Protein AF-0000000083552892 (afdb_homodimer)

Nearest PDB structures (foldseek):
  5aa3-assembly1_A  TM=7.284E-01  e=1.163E-05  Pseudomonas aeruginosa BWHPSA013
  4p11-assembly1_A  TM=7.307E-01  e=2.471E-05  Pseudomonas aeruginosa PAO1
  4oxv-assembly1_A  TM=7.250E-01  e=2.608E-05  Pseudomonas aeruginosa PADK2_CF510
  4oz9-assembly1_A  TM=6.568E-01  e=1.163E-05  Pseudomonas aeruginosa PAO1
  4oyv-assembly1_A  TM=6.863E-01  e=4.978E-05  Pseudomonas aeruginosa PAO1

pLDDT: mean 77.13, std 29.38, range [21.58, 98.94]

Radius of gyration: 30.69 Å; Cα contacts (8 Å, |Δi|>4): 631; chains: 2; bounding box: 72×105×52 Å

Secondary structure (DSSP, 8-state):
--------------TT-------EEEEEEEEEE-TT--EEEEEEEEEE--------------------------------EEESS---HHHHHHHHHHHHHHHHTT--HHHHHHHHHHHHTT---B-TTSS-BTTTTB-HHHHHHTT-S-TT-HHHHHHHHHHHHHHHHHHHHHHHTSPPPHHHHHHHHHHHHHHHHHHHH-TTSBHHHHH-HHHHHHH--S-TT-BHHHHHHHHHHHHHHHHTTEEE-/--------------SS--------EEEEEEEEE-TT--EEEEEEEEE---------------------------------EEESS---HHHHHHHHHHHHHHHHHT--HHHHHHHHHHHHTT---B-TTSS-BTTTTB-HHHHHHTT-S-TT-HHHHHHHHHHHHHHHHHHHHHHHTSPPPHHHHHHHHHHHHHHHHHHHH-TTSBHHHHH-HHHHHHH--S-TT-BHHHHHHHHHHHHHHHHTTEEE-

Organism: NCBI:txid2306993

Foldseek 3Di:
DDPPPPPPCPCPPDPPPPDQDQDDKDWDWDWDQDPVGDTDTDTDIDTDRDPPPDDDPDPPDPPPPDPPPPPPPDPPDFFQKDFLDDDDPQQVVLLNLLRVLCVVLVHDSLLLQLQLCVQDNQDQAADPVDRFGGSNGDHPVLCVVQVNPDCSPSSSVSNSSNVLLVVLQVLCCVVVVHGDDSLLSSVCSLQNSQLSVCLVPFQAAFNCVSRPVVSVVVQDPDDRRHGSVRVSVVSSVSSVVSSVRMDGD/DPPPCPPPCPPPPDPPDDDQDQDDKDWDWDWDQDPVGDTDTDTDIDTDRPPPDPPPPPPDDPPPPDPPPPPPPDPPDFFQKDFLDDDDPQQVVLLNLLRVLCVVLVHDSLLLQLQLCVQDNQDQAADPVDRFGGSNGDHPVLCVVQVNPDCSPSSSVSNSSNVLLVVLQVLCCVVVVHGDDSLLSSVCSLQNSQLSVCLVPFQAAFNCVSRPVVSVVVQDPDDRRHGSVRVSVVSSVSSVVSSVRMDGD

Solvent-accessible surface area (backbone atoms only — not comparable to full-atom values): 28922 Å² total; per-residue (Å²): 133,81,79,80,78,78,79,78,79,76,76,74,78,54,97,83,65,76,82,83,59,80,80,54,74,54,71,46,78,43,77,41,67,44,94,87,64,50,74,43,76,44,77,52,60,61,64,60,66,68,76,75,69,80,75,83,76,69,84,74,79,82,74,78,70,72,78,74,81,70,78,75,70,72,82,73,76,80,54,49,76,41,63,78,61,90,64,54,73,67,34,47,54,47,50,51,50,40,35,55,45,21,56,74,70,72,44,61,39,44,51,57,44,21,45,24,40,75,55,36,63,48,36,75,44,67,42,91,60,36,67,23,22,9,33,54,38,40,38,68,65,62,24,54,75,56,69,40,85,52,44,71,40,59,71,58,24,49,48,37,45,50,52,49,46,51,51,41,42,53,52,46,21,67,73,69,74,41,81,66,55,64,53,55,45,46,42,19,71,73,39,30,58,62,33,30,50,48,39,71,75,35,42,82,40,47,29,27,60,48,44,16,45,69,55,35,56,74,71,46,87,68,61,82,76,35,26,11,44,55,54,48,53,53,51,41,50,53,36,51,57,42,32,67,38,38,48,72,85,134,84,82,79,78,76,81,76,80,78,76,77,82,62,94,80,76,76,88,82,68,84,79,52,78,51,74,44,78,40,80,40,67,45,95,86,65,49,73,42,75,43,74,52,59,62,63,64,66,78,75,76,68,80,68,78,74,69,83,74,77,80,72,76,68,71,79,72,79,69,77,74,68,73,80,72,74,81,53,49,76,42,64,79,63,91,62,54,73,66,35,47,52,48,49,52,51,40,33,55,47,21,56,74,69,74,44,63,39,44,51,56,43,22,47,24,39,74,55,37,62,48,38,75,42,68,41,90,59,35,68,23,23,10,32,54,39,40,38,68,65,62,23,54,76,55,70,41,86,51,45,70,41,59,70,57,24,48,48,38,44,51,52,49,48,52,51,41,43,53,51,47,21,66,73,67,73,43,82,67,54,65,53,54,45,46,42,19,69,74,40,29,58,63,35,30,49,48,38,71,74,34,44,82,40,47,29,27,59,48,44,16,45,68,56,37,55,76,71,45,85,68,61,83,77,35,26,12,45,56,55,49,50,53,51,40,52,53,36,51,57,42,31,68,38,37,48,73,84

InterPro domains:
  IPR008258 Transglycosylase SLT domain 1 [PF01464] (99-194)
  IPR023346 Lysozyme-like domain superfamily [SSF53955] (92-203)

Sequence (498 aa):
MKTLLLAFAVLALLPGCETLKITESKINWEFGVTPDGEVSIGISGAASAASDTPKEMEPNKERNVAPATSSEGAPSAPGTLESSLALTKEQARVLVIIDDTAQAYGLDPRALAAIGWIESRFRNIKNPRSTASGIMQFIASSADAYGLDDPFDIPANVDAGARMMKDNAAFLSRTLGRQPEPWMLYLAHQQGPGGALRLLTSPDRSAAEIVGQAAFSLNTRLGRNATAAEFVAEWRQGFDRAYARFTIRMKTLLLAFAVLALLPGCETLKITESKINWEFGVTPDGEVSIGISGAASAASDTPKEMEPNKERNVAPATSSEGAPSAPGTLESSLALTKEQARVLVIIDDTAQAYGLDPRALAAIGWIESRFRNIKNPRSTASGIMQFIASSADAYGLDDPFDIPANVDAGARMMKDNAAFLSRTLGRQPEPWMLYLAHQQGPGGALRLLTSPDRSAAEIVGQAAFSLNTRLGRNATAAEFVAEWRQGFDRAYARFTIR

Structure (mmCIF, N/CA/C/O backbone):
data_AF-0000000083552892-model_v1
#
loop_
_entity.id
_entity.type
_entity.pdbx_description
1 polymer 'Lytic transglycosylase domain-containing protein'
#
loop_
_atom_site.group_PDB
_atom_site.id
_atom_site.type_symbol
_atom_site.label_atom_id
_atom_site.label_alt_id
_atom_site.label_comp_id
_atom_site.label_asym_id
_atom_site.label_entity_id
_atom_site.label_seq_id
_atom_site.pdbx_PDB_ins_code
_atom_site.Cartn_x
_atom_site.Cartn_y
_atom_site.Cartn_z
_atom_site.occupancy
_atom_site.B_iso_or_equiv
_atom_site.auth_seq_id
_atom_site.auth_comp_id
_atom_site.auth_asym_id
_atom_site.auth_atom_id
_atom_site.pdbx_PDB_model_num
ATOM 1 N N . MET A 1 1 ? -42.812 -3.816 -16.094 1 23.17 1 MET A N 1
ATOM 2 C CA . MET A 1 1 ? -42.812 -3.459 -14.68 1 23.17 1 MET A CA 1
ATOM 3 C C . MET A 1 1 ? -42.188 -4.559 -13.828 1 23.17 1 MET A C 1
ATOM 5 O O . MET A 1 1 ? -42.812 -5.59 -13.578 1 23.17 1 MET A O 1
ATOM 9 N N . LYS A 1 2 ? -40.875 -4.789 -14.148 1 27.56 2 LYS A N 1
ATOM 10 C CA . LYS A 1 2 ? -40.156 -6.051 -13.938 1 27.56 2 LYS A CA 1
ATOM 11 C C . LYS A 1 2 ? -39.938 -6.316 -12.453 1 27.56 2 LYS A C 1
ATOM 13 O O . LYS A 1 2 ? -39.406 -5.457 -11.734 1 27.56 2 LYS A O 1
ATOM 18 N N . THR A 1 3 ? -40.781 -7.266 -11.898 1 26.31 3 THR A N 1
ATOM 19 C CA . THR A 1 3 ? -41 -7.672 -10.516 1 26.31 3 THR A CA 1
ATOM 20 C C . THR A 1 3 ? -39.688 -8.148 -9.898 1 26.31 3 THR A C 1
ATOM 22 O O . THR A 1 3 ? -39.094 -9.133 -10.359 1 26.31 3 THR A O 1
ATOM 25 N N . LEU A 1 4 ? -38.844 -7.223 -9.5 1 24.27 4 LEU A N 1
ATOM 26 C CA . LEU A 1 4 ? -37.5 -7.438 -9 1 24.27 4 LEU A CA 1
ATOM 27 C C . LEU A 1 4 ? -37.5 -8.289 -7.734 1 24.27 4 LEU A C 1
ATOM 29 O O . LEU A 1 4 ? -38.094 -7.895 -6.719 1 24.27 4 LEU A O 1
ATOM 33 N N . LEU A 1 5 ? -37.438 -9.727 -7.969 1 23.23 5 LEU A N 1
ATOM 34 C CA . LEU A 1 5 ? -37.594 -10.805 -6.996 1 23.23 5 LEU A CA 1
ATOM 35 C C . LEU A 1 5 ? -36.375 -10.891 -6.09 1 23.23 5 LEU A C 1
ATOM 37 O O . LEU A 1 5 ? -35.25 -11.102 -6.566 1 23.23 5 LEU A O 1
ATOM 41 N N . LEU A 1 6 ? -36.312 -10.109 -5.141 1 25.95 6 LEU A N 1
ATOM 42 C CA . LEU A 1 6 ? -35.188 -10.094 -4.211 1 25.95 6 LEU A CA 1
ATOM 43 C C . LEU A 1 6 ? -35.188 -11.328 -3.314 1 25.95 6 LEU A C 1
ATOM 45 O O . LEU A 1 6 ? -36.125 -11.523 -2.545 1 25.95 6 LEU A O 1
ATOM 49 N N . ALA A 1 7 ? -34.625 -12.516 -3.811 1 24.56 7 ALA A N 1
ATOM 50 C CA . ALA A 1 7 ? -34.688 -13.797 -3.111 1 24.56 7 ALA A CA 1
ATOM 51 C C . ALA A 1 7 ? -33.688 -13.828 -1.942 1 24.56 7 ALA A C 1
ATOM 53 O O . ALA A 1 7 ? -32.5 -13.625 -2.127 1 24.56 7 ALA A O 1
ATOM 54 N N . PHE A 1 8 ? -34.094 -13.32 -0.875 1 29.3 8 PHE A N 1
ATOM 55 C CA . PHE A 1 8 ? -33.219 -13.32 0.292 1 29.3 8 PHE A CA 1
ATOM 56 C C . PHE A 1 8 ? -33.062 -14.727 0.863 1 29.3 8 PHE A C 1
ATOM 58 O O . PHE A 1 8 ? -34.062 -15.383 1.18 1 29.3 8 PHE A O 1
ATOM 65 N N . ALA A 1 9 ? -32.062 -15.57 0.496 1 25.59 9 ALA A N 1
ATOM 66 C CA . ALA A 1 9 ? -31.859 -16.938 0.947 1 25.59 9 ALA A CA 1
ATOM 67 C C . ALA A 1 9 ? -31.297 -16.984 2.365 1 25.59 9 ALA A C 1
ATOM 69 O O . ALA A 1 9 ? -30.156 -16.562 2.602 1 25.59 9 ALA A O 1
ATOM 70 N N . VAL A 1 10 ? -32 -16.578 3.342 1 30.47 10 VAL A N 1
ATOM 71 C CA . VAL A 1 10 ? -31.516 -16.625 4.715 1 30.47 10 VAL A CA 1
ATOM 72 C C . VAL A 1 10 ? -31.312 -18.078 5.141 1 30.47 10 VAL A C 1
ATOM 74 O O . VAL A 1 10 ? -32.281 -18.828 5.293 1 30.47 10 VAL A O 1
ATOM 77 N N . LEU A 1 11 ? -30.328 -18.828 4.699 1 27.61 11 LEU A N 1
ATOM 78 C CA . LEU A 1 11 ? -30.203 -20.25 5 1 27.61 11 LEU A CA 1
ATOM 79 C C . LEU A 1 11 ? -29.672 -20.453 6.418 1 27.61 11 LEU A C 1
ATOM 81 O O . LEU A 1 11 ? -28.531 -20.078 6.719 1 27.61 11 LEU A O 1
ATOM 85 N N . ALA A 1 12 ? -30.531 -20.188 7.402 1 30.5 12 ALA A N 1
ATOM 86 C CA . ALA A 1 12 ? -30.109 -20.562 8.75 1 30.5 12 ALA A CA 1
ATOM 87 C C . ALA A 1 12 ? -29.859 -22.062 8.852 1 30.5 12 ALA A C 1
ATOM 89 O O . ALA A 1 12 ? -30.766 -22.859 8.594 1 30.5 12 ALA A O 1
ATOM 90 N N . LEU A 1 13 ? -28.688 -22.5 8.656 1 27.17 13 LEU A N 1
ATOM 91 C CA . LEU A 1 13 ? -28.312 -23.906 8.727 1 27.17 13 LEU A CA 1
ATOM 92 C C . LEU A 1 13 ? -28.438 -24.438 10.148 1 27.17 13 LEU A C 1
ATOM 94 O O . LEU A 1 13 ? -27.688 -24.047 11.039 1 27.17 13 LEU A O 1
ATOM 98 N N . LEU A 1 14 ? -29.719 -24.531 10.688 1 30.48 14 LEU A N 1
ATOM 99 C CA . LEU A 1 14 ? -29.844 -25.328 11.906 1 30.48 14 LEU A CA 1
ATOM 100 C C . LEU A 1 14 ? -29.312 -26.734 11.688 1 30.48 14 LEU A C 1
ATOM 102 O O . LEU A 1 14 ? -29.375 -27.266 10.57 1 30.48 14 LEU A O 1
ATOM 106 N N . PRO A 1 15 ? -28.594 -27.531 12.82 1 32.34 15 PRO A N 1
ATOM 107 C CA . PRO A 1 15 ? -28.219 -28.938 12.703 1 32.34 15 PRO A CA 1
ATOM 108 C C . PRO A 1 15 ? -29.406 -29.875 12.562 1 32.34 15 PRO A C 1
ATOM 110 O O . PRO A 1 15 ? -30.391 -29.75 13.312 1 32.34 15 PRO A O 1
ATOM 113 N N . GLY A 1 16 ? -29.641 -30.641 11.531 1 34.47 16 GLY A N 1
ATOM 114 C CA . GLY A 1 16 ? -30.578 -31.625 11.016 1 34.47 16 GLY A CA 1
ATOM 115 C C . GLY A 1 16 ? -31.406 -31.109 9.852 1 34.47 16 GLY A C 1
ATOM 116 O O . GLY A 1 16 ? -32.125 -31.875 9.227 1 34.47 16 GLY A O 1
ATOM 117 N N . CYS A 1 17 ? -32.125 -29.938 10.031 1 32.09 17 CYS A N 1
ATOM 118 C CA . CYS A 1 17 ? -33.125 -29.5 9.055 1 32.09 17 CYS A CA 1
ATOM 119 C C . CYS A 1 17 ? -32.438 -29.062 7.754 1 32.09 17 CYS A C 1
ATOM 121 O O . CYS A 1 17 ? -31.734 -28.062 7.727 1 32.09 17 CYS A O 1
ATOM 123 N N . GLU A 1 18 ? -32.344 -30.156 6.77 1 30.7 18 GLU A N 1
ATOM 124 C CA . GLU A 1 18 ? -31.781 -30.031 5.422 1 30.7 18 GLU A CA 1
ATOM 125 C C . GLU A 1 18 ? -32.281 -28.766 4.742 1 30.7 18 GLU A C 1
ATOM 127 O O . GLU A 1 18 ? -31.578 -27.75 4.738 1 30.7 18 GLU A O 1
ATOM 132 N N . THR A 1 19 ? -32.844 -28.984 3.432 1 33.56 19 THR A N 1
ATOM 133 C CA . THR A 1 19 ? -32.938 -28.203 2.207 1 33.56 19 THR A CA 1
ATOM 134 C C . THR A 1 19 ? -34.125 -27.234 2.275 1 33.56 19 THR A C 1
ATOM 136 O O . THR A 1 19 ? -35.281 -27.641 2.162 1 33.56 19 THR A O 1
ATOM 139 N N . LEU A 1 20 ? -34.281 -26.344 3.254 1 33.5 20 LEU A N 1
ATOM 140 C CA . LEU A 1 20 ? -35.438 -25.484 3.111 1 33.5 20 LEU A CA 1
ATOM 141 C C . LEU A 1 20 ? -35.312 -24.594 1.887 1 33.5 20 LEU A C 1
ATOM 143 O O . LEU A 1 20 ? -34.375 -23.812 1.778 1 33.5 20 LEU A O 1
ATOM 147 N N . LYS A 1 21 ? -35.938 -25.094 0.718 1 33.62 21 LYS A N 1
ATOM 148 C CA . LYS A 1 21 ? -36.062 -24.328 -0.521 1 33.62 21 LYS A CA 1
ATOM 149 C C . LYS A 1 21 ? -37.156 -23.25 -0.39 1 33.62 21 LYS A C 1
ATOM 151 O O . LYS A 1 21 ? -38.312 -23.562 -0.127 1 33.62 21 LYS A O 1
ATOM 156 N N . ILE A 1 22 ? -36.812 -22.094 -0.166 1 31.98 22 ILE A N 1
ATOM 157 C CA . ILE A 1 22 ? -37.719 -20.953 -0.189 1 31.98 22 ILE A CA 1
ATOM 158 C C . ILE A 1 22 ? -38.219 -20.703 -1.616 1 31.98 22 ILE A C 1
ATOM 160 O O . ILE A 1 22 ? -37.406 -20.469 -2.52 1 31.98 22 ILE A O 1
ATOM 164 N N . THR A 1 23 ? -39.375 -21.188 -2.096 1 42.31 23 THR A N 1
ATOM 165 C CA . THR A 1 23 ? -39.938 -21.188 -3.447 1 42.31 23 THR A CA 1
ATOM 166 C C . THR A 1 23 ? -40.562 -19.844 -3.783 1 42.31 23 THR A C 1
ATOM 168 O O . THR A 1 23 ? -40.531 -19.406 -4.938 1 42.31 23 THR A O 1
ATOM 171 N N . GLU A 1 24 ? -41.438 -19.328 -2.965 1 43.41 24 GLU A N 1
ATOM 172 C CA . GLU A 1 24 ? -42.125 -18.078 -3.307 1 43.41 24 GLU A CA 1
ATOM 173 C C . GLU A 1 24 ? -42.125 -17.109 -2.129 1 43.41 24 GLU A C 1
ATOM 175 O O . GLU A 1 24 ? -42.281 -17.531 -0.978 1 43.41 24 GLU A O 1
ATOM 180 N N . SER A 1 25 ? -41.438 -16 -2.068 1 34.84 25 SER A N 1
ATOM 181 C CA . SER A 1 25 ? -41.625 -15.008 -1.017 1 34.84 25 SER A CA 1
ATOM 182 C C . SER A 1 25 ? -42.188 -13.711 -1.575 1 34.84 25 SER A C 1
ATOM 184 O O . SER A 1 25 ? -41.812 -13.289 -2.674 1 34.84 25 SER A O 1
ATOM 186 N N . LYS A 1 26 ? -43.5 -13.453 -1.239 1 43 26 LYS A N 1
ATOM 187 C CA . LYS A 1 26 ? -44.062 -12.156 -1.536 1 43 26 LYS A CA 1
ATOM 188 C C . LYS A 1 26 ? -43.844 -11.172 -0.39 1 43 26 LYS A C 1
ATOM 190 O O . LYS A 1 26 ? -44.062 -11.508 0.774 1 43 26 LYS A O 1
ATOM 195 N N . ILE A 1 27 ? -43 -10.234 -0.624 1 36.22 27 ILE A N 1
ATOM 196 C CA . ILE A 1 27 ? -42.844 -9.148 0.333 1 36.22 27 ILE A CA 1
ATOM 197 C C . ILE A 1 27 ? -43.594 -7.91 -0.146 1 36.22 27 ILE A C 1
ATOM 199 O O . ILE A 1 27 ? -43.438 -7.488 -1.296 1 36.22 27 ILE A O 1
ATOM 203 N N . ASN A 1 28 ? -44.625 -7.648 0.368 1 42.84 28 ASN A N 1
ATOM 204 C CA . ASN A 1 28 ? -45.406 -6.449 0.104 1 42.84 28 ASN A CA 1
ATOM 205 C C . ASN A 1 28 ? -44.938 -5.27 0.947 1 42.84 28 ASN A C 1
ATOM 207 O O . ASN A 1 28 ? -44.75 -5.402 2.156 1 42.84 28 ASN A O 1
ATOM 211 N N . TRP A 1 29 ? -44.469 -4.32 0.198 1 38.03 29 TRP A N 1
ATOM 212 C CA . TRP A 1 29 ? -44.094 -3.053 0.813 1 38.03 29 TRP A CA 1
ATOM 213 C C . TRP A 1 29 ? -45.25 -2.043 0.731 1 38.03 29 TRP A C 1
ATOM 215 O O . TRP A 1 29 ? -45.906 -1.918 -0.308 1 38.03 29 TRP A O 1
ATOM 225 N N . GLU A 1 30 ? -45.812 -1.792 1.839 1 46.34 30 GLU A N 1
ATOM 226 C CA . GLU A 1 30 ? -46.781 -0.718 1.851 1 46.34 30 GLU A CA 1
ATOM 227 C C . GLU A 1 30 ? -46.219 0.549 2.482 1 46.34 30 GLU A C 1
ATOM 229 O O . GLU A 1 30 ? -45.625 0.498 3.559 1 46.34 30 GLU A O 1
ATOM 234 N N . PHE A 1 31 ? -46.125 1.478 1.628 1 45.72 31 PHE A N 1
ATOM 235 C CA . PHE A 1 31 ? -45.781 2.82 2.059 1 45.72 31 PHE A CA 1
ATOM 236 C C . PHE A 1 31 ? -47 3.686 2.254 1 45.72 31 PHE A C 1
ATOM 238 O O . PHE A 1 31 ? -47.938 3.627 1.454 1 45.72 31 PHE A O 1
ATOM 245 N N . GLY A 1 32 ? -47.312 3.951 3.451 1 45.03 32 GLY A N 1
ATOM 246 C CA . GLY A 1 32 ? -48.406 4.895 3.676 1 45.03 32 GLY A CA 1
ATOM 247 C C . GLY A 1 32 ? -47.938 6.191 4.32 1 45.03 32 GLY A C 1
ATOM 248 O O . GLY A 1 32 ? -47 6.191 5.121 1 45.03 32 GLY A O 1
ATOM 249 N N . VAL A 1 33 ? -48.25 7.234 3.695 1 49.38 33 VAL A N 1
ATOM 250 C CA . VAL A 1 33 ? -48.062 8.562 4.273 1 49.38 33 VAL A CA 1
ATOM 251 C C . VAL A 1 33 ? -49.406 9.086 4.789 1 49.38 33 VAL A C 1
ATOM 253 O O . VAL A 1 33 ? -50.406 9.062 4.07 1 49.38 33 VAL A O 1
ATOM 256 N N . THR A 1 34 ? -49.5 9.07 5.977 1 47.84 34 THR A N 1
ATOM 257 C CA . THR A 1 34 ? -50.719 9.68 6.48 1 47.84 34 THR A CA 1
ATOM 258 C C . THR A 1 34 ? -50.719 11.195 6.25 1 47.84 34 THR A C 1
ATOM 260 O O . THR A 1 34 ? -49.656 11.781 6.055 1 47.84 34 THR A O 1
ATOM 263 N N . PRO A 1 35 ? -51.844 11.711 6.102 1 55.16 35 PRO A N 1
ATOM 264 C CA . PRO A 1 35 ? -51.938 13.164 5.953 1 55.16 35 PRO A CA 1
ATOM 265 C C . PRO A 1 35 ? -51.094 13.922 6.98 1 55.16 35 PRO A C 1
ATOM 267 O O . PRO A 1 35 ? -50.656 15.039 6.715 1 55.16 35 PRO A O 1
ATOM 270 N N . ASP A 1 36 ? -50.969 13.352 8.008 1 51.66 36 ASP A N 1
ATOM 271 C CA . ASP A 1 36 ? -50.219 14.008 9.086 1 51.66 36 ASP A CA 1
ATOM 272 C C . ASP A 1 36 ? -48.75 13.711 9 1 51.66 36 ASP A C 1
ATOM 274 O O . ASP A 1 36 ? -47.969 14.062 9.906 1 51.66 36 ASP A O 1
ATOM 278 N N . GLY A 1 37 ? -48.312 13.18 7.844 1 44.03 37 GLY A N 1
ATOM 279 C CA . GLY A 1 37 ? -46.938 13.062 7.41 1 44.03 37 GLY A CA 1
ATOM 280 C C . GLY A 1 37 ? -46.219 11.859 8.008 1 44.03 37 GLY A C 1
ATOM 281 O O . GLY A 1 37 ? -45 11.797 8.031 1 44.03 37 GLY A O 1
ATOM 282 N N . GLU A 1 38 ? -46.75 11.141 8.703 1 47.78 38 GLU A N 1
ATOM 283 C CA . GLU A 1 38 ? -46.156 9.914 9.219 1 47.78 38 GLU A CA 1
ATOM 284 C C . GLU A 1 38 ? -46 8.875 8.109 1 47.78 38 GLU A C 1
ATOM 286 O O . GLU A 1 38 ? -46.938 8.641 7.332 1 47.78 38 GLU A O 1
ATOM 291 N N . VAL A 1 39 ? -44.75 8.602 7.801 1 46.75 39 VAL A N 1
ATOM 292 C CA . VAL A 1 39 ? -44.469 7.551 6.828 1 46.75 39 VAL A CA 1
ATOM 293 C C . VAL A 1 39 ? -44.5 6.188 7.516 1 46.75 39 VAL A C 1
ATOM 295 O O . VAL A 1 39 ? -43.875 6.004 8.57 1 46.75 39 VAL A O 1
ATOM 298 N N . SER A 1 40 ? -45.406 5.445 7.297 1 46.44 40 SER A N 1
ATOM 299 C CA . SER A 1 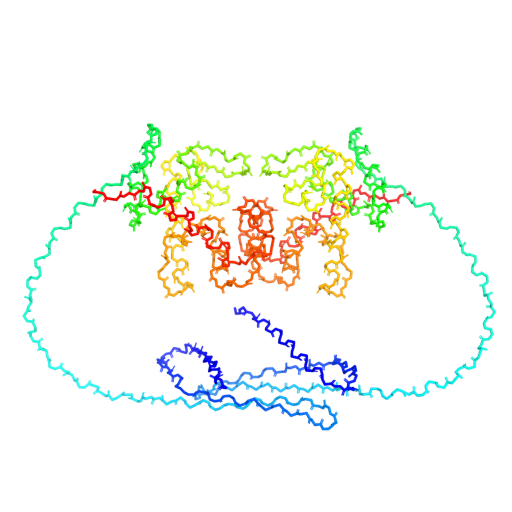40 ? -45.469 4.066 7.766 1 46.44 40 SER A CA 1
ATOM 300 C C . SER A 1 40 ? -45 3.094 6.691 1 46.44 40 SER A C 1
ATOM 302 O O . SER A 1 40 ? -45.281 3.277 5.508 1 46.44 40 SER A O 1
ATOM 304 N N . ILE A 1 41 ? -43.906 2.49 6.977 1 39.47 41 ILE A N 1
ATOM 305 C CA . ILE A 1 41 ? -43.5 1.423 6.074 1 39.47 41 ILE A CA 1
ATOM 306 C C . ILE A 1 41 ? -43.906 0.069 6.652 1 39.47 41 ILE A C 1
ATOM 308 O O . ILE A 1 41 ? -43.625 -0.219 7.824 1 39.47 41 ILE A O 1
ATOM 312 N N . GLY A 1 42 ? -44.812 -0.507 6.176 1 40.19 42 GLY A N 1
ATOM 313 C CA . GLY A 1 42 ? -45.25 -1.85 6.523 1 40.19 42 GLY A CA 1
ATOM 314 C C . GLY A 1 42 ? -44.688 -2.918 5.605 1 40.19 42 GLY A C 1
ATOM 315 O O . GLY A 1 42 ? -44.719 -2.756 4.383 1 40.19 42 GLY A O 1
ATOM 316 N N . ILE A 1 43 ? -43.844 -3.643 6.121 1 38.25 43 ILE A N 1
ATOM 317 C CA . ILE A 1 43 ? -43.406 -4.793 5.344 1 38.25 43 ILE A CA 1
ATOM 318 C C . ILE A 1 43 ? -44.094 -6.062 5.867 1 38.25 43 ILE A C 1
ATOM 320 O O . ILE A 1 43 ? -44.125 -6.301 7.074 1 38.25 43 ILE A O 1
ATOM 324 N N . SER A 1 44 ? -44.969 -6.578 5.156 1 41.25 44 SER A N 1
ATOM 325 C CA . SER A 1 44 ? -45.594 -7.855 5.523 1 41.25 44 SER A CA 1
ATOM 326 C C . SER A 1 44 ? -45.25 -8.938 4.5 1 41.25 44 SER A C 1
ATOM 328 O O . SER A 1 44 ? -44.969 -8.633 3.336 1 41.25 44 SER A O 1
ATOM 330 N N . GLY A 1 45 ? -44.531 -9.891 4.82 1 34.97 45 GLY A N 1
ATOM 331 C CA . GLY A 1 45 ? -44.375 -10.938 3.82 1 34.97 45 GLY A CA 1
ATOM 332 C C . GLY A 1 45 ? -44.531 -12.336 4.391 1 34.97 45 GLY A C 1
ATOM 333 O O . GLY A 1 45 ? -44.562 -12.516 5.609 1 34.97 45 GLY A O 1
ATOM 334 N N . ALA A 1 46 ? -45.25 -13.102 3.779 1 36.09 46 ALA A N 1
ATOM 335 C CA . ALA A 1 46 ? -45.469 -14.5 4.137 1 36.09 46 ALA A CA 1
ATOM 336 C C . ALA A 1 46 ? -44.656 -15.43 3.238 1 36.09 46 ALA A C 1
ATOM 338 O O . ALA A 1 46 ? -44.5 -15.18 2.043 1 36.09 46 ALA A O 1
ATOM 339 N N . ALA A 1 47 ? -43.656 -16.016 3.807 1 33.44 47 ALA A N 1
ATOM 340 C CA . ALA A 1 47 ? -43.062 -17.047 2.961 1 33.44 47 ALA A CA 1
ATOM 341 C C . ALA A 1 47 ? -43.5 -18.438 3.396 1 33.44 47 ALA A C 1
ATOM 343 O O . ALA A 1 47 ? -43.719 -18.688 4.586 1 33.44 47 ALA A O 1
ATOM 344 N N . SER A 1 48 ? -44.125 -19.125 2.5 1 30.09 48 SER A N 1
ATOM 345 C CA . SER A 1 48 ? -44.531 -20.5 2.762 1 30.09 48 SER A CA 1
ATOM 346 C C . SER A 1 48 ? -43.438 -21.5 2.385 1 30.09 48 SER A C 1
ATOM 348 O O . SER A 1 48 ? -42.781 -21.344 1.361 1 30.09 48 SER A O 1
ATOM 350 N N . ALA A 1 49 ? -42.875 -22 3.361 1 28.83 49 ALA A N 1
ATOM 351 C CA . ALA A 1 49 ? -41.906 -23.047 3.104 1 28.83 49 ALA A CA 1
ATOM 352 C C . ALA A 1 49 ? -42.562 -24.422 3.074 1 28.83 49 ALA A C 1
ATOM 354 O O . ALA A 1 49 ? -43.375 -24.734 3.926 1 28.83 49 ALA A O 1
ATOM 355 N N . ALA A 1 50 ? -42.781 -24.859 1.835 1 26.48 50 ALA A N 1
ATOM 356 C CA . ALA A 1 50 ? -43.375 -26.203 1.759 1 26.48 50 ALA A CA 1
ATOM 357 C C . ALA A 1 50 ? -42.312 -27.281 2.012 1 26.48 50 ALA A C 1
ATOM 359 O O . ALA A 1 50 ? -41.188 -27.188 1.506 1 26.48 50 ALA A O 1
ATOM 360 N N . SER A 1 51 ? -42.312 -27.797 3.197 1 27.2 51 SER A N 1
ATOM 361 C CA . SER A 1 51 ? -41.438 -28.891 3.598 1 27.2 51 SER A CA 1
ATOM 362 C C . SER A 1 51 ? -41.75 -30.156 2.787 1 27.2 51 SER A C 1
ATOM 364 O O . SER A 1 51 ? -42.875 -30.672 2.809 1 27.2 51 SER A O 1
ATOM 366 N N . ASP A 1 52 ? -41.312 -30.094 1.506 1 26.84 52 ASP A N 1
ATOM 367 C CA . ASP A 1 52 ? -41.688 -31.344 0.846 1 26.84 52 ASP A CA 1
ATOM 368 C C . ASP A 1 52 ? -41.156 -32.562 1.632 1 26.84 52 ASP A C 1
ATOM 370 O O . ASP A 1 52 ? -40 -32.531 2.117 1 26.84 52 ASP A O 1
ATOM 374 N N . THR A 1 53 ? -42 -33.281 2.113 1 27.83 53 THR A N 1
ATOM 375 C CA . THR A 1 53 ? -41.875 -34.531 2.848 1 27.83 53 THR A CA 1
ATOM 376 C C . THR A 1 53 ? -41.188 -35.594 1.993 1 27.83 53 THR A C 1
ATOM 378 O O . THR A 1 53 ? -41 -36.719 2.441 1 27.83 53 THR A O 1
ATOM 381 N N . PRO A 1 54 ? -40.344 -35.219 1.106 1 25.22 54 PRO A N 1
ATOM 382 C CA . PRO A 1 54 ? -40.375 -36.344 0.173 1 25.22 54 PRO A CA 1
ATOM 383 C C . PRO A 1 54 ? -40.125 -37.688 0.855 1 25.22 54 PRO A C 1
ATOM 385 O O . PRO A 1 54 ? -39.469 -37.75 1.895 1 25.22 54 PRO A O 1
ATOM 388 N N . LYS A 1 55 ? -40.875 -38.688 0.219 1 25.83 55 LYS A N 1
ATOM 389 C CA . LYS A 1 55 ? -41.281 -40.094 0.276 1 25.83 55 LYS A CA 1
ATOM 390 C C . LYS A 1 55 ? -40.062 -41.031 0.215 1 25.83 55 LYS A C 1
ATOM 392 O O . LYS A 1 55 ? -39.062 -40.688 -0.401 1 25.83 55 LYS A O 1
ATOM 397 N N . GLU A 1 56 ? -40.125 -42.156 0.89 1 24.62 56 GLU A N 1
ATOM 398 C CA . GLU A 1 56 ? -39.344 -43.344 1.224 1 24.62 56 GLU A CA 1
ATOM 399 C C . GLU A 1 56 ? -38.75 -44 -0.03 1 24.62 56 GLU A C 1
ATOM 401 O O . GLU A 1 56 ? -39.5 -44.562 -0.834 1 24.62 56 GLU A O 1
ATOM 406 N N . MET A 1 57 ? -38 -43.25 -0.792 1 24.38 57 MET A N 1
ATOM 407 C CA . MET A 1 57 ? -37.688 -43.906 -2.059 1 24.38 57 MET A CA 1
ATOM 408 C C . MET A 1 57 ? -37.094 -45.281 -1.821 1 24.38 57 MET A C 1
ATOM 410 O O . MET A 1 57 ? -36.219 -45.438 -0.967 1 24.38 57 MET A O 1
ATOM 414 N N . GLU A 1 58 ? -37.938 -46.25 -2.336 1 28 58 GLU A N 1
ATOM 415 C CA . GLU A 1 58 ? -37.75 -47.688 -2.344 1 28 58 GLU A CA 1
ATOM 416 C C . GLU A 1 58 ? -36.375 -48.094 -2.809 1 28 58 GLU A C 1
ATOM 418 O O . GLU A 1 58 ? -35.75 -47.375 -3.594 1 28 58 GLU A O 1
ATOM 423 N N . PRO A 1 59 ? -35.875 -49.156 -2.104 1 26.05 59 PRO A N 1
ATOM 424 C CA . PRO A 1 59 ? -34.531 -49.75 -2.16 1 26.05 59 PRO A CA 1
ATOM 425 C C . PRO A 1 59 ? -34.156 -50.188 -3.57 1 26.05 59 PRO A C 1
ATOM 427 O O . PRO A 1 59 ? -34.75 -51.125 -4.117 1 26.05 59 PRO A O 1
ATOM 430 N N . ASN A 1 60 ? -34.156 -49.219 -4.543 1 24.39 60 ASN A N 1
ATOM 431 C CA . ASN A 1 60 ? -34 -49.719 -5.906 1 24.39 60 ASN A CA 1
ATOM 432 C C . ASN A 1 60 ? -32.906 -50.781 -5.98 1 24.39 60 ASN A C 1
ATOM 434 O O . ASN A 1 60 ? -31.891 -50.688 -5.273 1 24.39 60 ASN A O 1
ATOM 438 N N . LYS A 1 61 ? -33.344 -51.875 -6.719 1 25.02 61 LYS A N 1
ATOM 43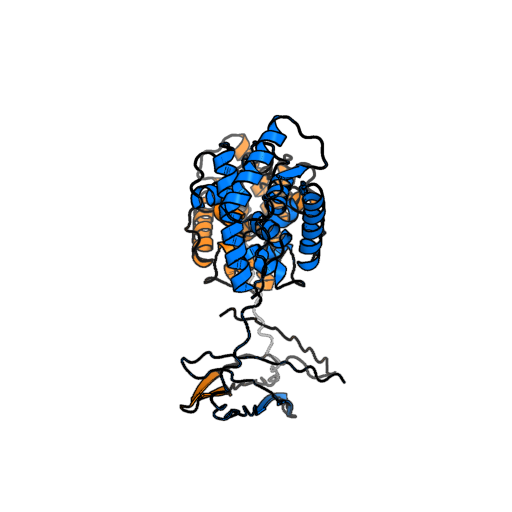9 C CA . LYS A 1 61 ? -32.75 -53.125 -7.191 1 25.02 61 LYS A CA 1
ATOM 440 C C . LYS A 1 61 ? -31.391 -52.844 -7.855 1 25.02 61 LYS A C 1
ATOM 442 O O . LYS A 1 61 ? -31.25 -51.875 -8.617 1 25.02 61 LYS A O 1
ATOM 447 N N . GLU A 1 62 ? -30.266 -53.562 -7.422 1 22.17 62 GLU A N 1
ATOM 448 C CA . GLU A 1 62 ? -28.828 -53.656 -7.609 1 22.17 62 GLU A CA 1
ATOM 449 C C . GLU A 1 62 ? -28.469 -53.844 -9.086 1 22.17 62 GLU A C 1
ATOM 451 O O . GLU A 1 62 ? -28.734 -54.906 -9.664 1 22.17 62 GLU A O 1
ATOM 456 N N . ARG A 1 63 ? -29.016 -52.906 -10.062 1 25.48 63 ARG A N 1
ATOM 457 C CA . ARG A 1 63 ? -28.594 -53.281 -11.406 1 25.48 63 ARG A CA 1
ATOM 458 C C . ARG A 1 63 ? -27.094 -53.562 -11.445 1 25.48 63 ARG A C 1
ATOM 460 O O . ARG A 1 63 ? -26.297 -52.781 -10.93 1 25.48 63 ARG A O 1
ATOM 467 N N . ASN A 1 64 ? -26.828 -54.844 -11.633 1 24.16 64 ASN A N 1
ATOM 468 C CA . ASN A 1 64 ? -25.547 -55.531 -11.891 1 24.16 64 ASN A CA 1
ATOM 469 C C . ASN A 1 64 ? -24.75 -54.812 -12.977 1 24.16 64 ASN A C 1
ATOM 471 O O . ASN A 1 64 ? -25.062 -54.938 -14.164 1 24.16 64 ASN A O 1
ATOM 475 N N . VAL A 1 65 ? -24.625 -53.5 -12.93 1 27.69 65 VAL A N 1
ATOM 476 C CA . VAL A 1 65 ? -23.859 -52.938 -14.031 1 27.69 65 VAL A CA 1
ATOM 477 C C . VAL A 1 65 ? -22.484 -53.594 -14.109 1 27.69 65 VAL A C 1
ATOM 479 O O . VAL A 1 65 ? -21.797 -53.75 -13.094 1 27.69 65 VAL A O 1
ATOM 482 N N . ALA A 1 66 ? -22.406 -54.438 -15.141 1 31.7 66 ALA A N 1
ATOM 483 C CA . ALA A 1 66 ? -21.156 -55.094 -15.555 1 31.7 66 ALA A CA 1
ATOM 484 C C . ALA A 1 66 ? -20 -54.094 -15.578 1 31.7 66 ALA A C 1
ATOM 486 O O . ALA A 1 66 ? -20.172 -52.938 -15.992 1 31.7 66 ALA A O 1
ATOM 487 N N . PRO A 1 67 ? -19 -54.344 -14.758 1 27.06 67 PRO A N 1
ATOM 488 C CA . PRO A 1 67 ? -17.797 -53.531 -14.609 1 27.06 67 PRO A CA 1
ATOM 489 C C . PRO A 1 67 ? -17.125 -53.219 -15.953 1 27.06 67 PRO A C 1
ATOM 491 O O . PRO A 1 67 ? -16.75 -54.125 -16.688 1 27.06 67 PRO A O 1
ATOM 494 N N . ALA A 1 68 ? -17.703 -52.25 -16.766 1 31.83 68 ALA A N 1
ATOM 495 C CA . ALA A 1 68 ? -16.906 -51.906 -17.938 1 31.83 68 ALA A CA 1
ATOM 496 C C . ALA A 1 68 ? -15.445 -51.688 -17.578 1 31.83 68 ALA A C 1
ATOM 498 O O . ALA A 1 68 ? -15.133 -51.094 -16.547 1 31.83 68 ALA A O 1
ATOM 499 N N . THR A 1 69 ? -14.594 -52.562 -17.969 1 28.98 69 THR A N 1
ATOM 500 C CA . THR A 1 69 ? -13.133 -52.531 -17.922 1 28.98 69 THR A CA 1
ATOM 501 C C . THR A 1 69 ? -12.609 -51.188 -18.438 1 28.98 69 THR A C 1
ATOM 503 O O . THR A 1 69 ? -12.727 -50.875 -19.625 1 28.98 69 THR A O 1
ATOM 506 N N . SER A 1 70 ? -12.953 -50 -17.859 1 31.5 70 SER A N 1
ATOM 507 C CA . SER A 1 70 ? -12.336 -48.781 -18.328 1 31.5 70 SER A CA 1
ATOM 508 C C . SER A 1 70 ? -10.82 -48.906 -18.422 1 31.5 70 SER A C 1
ATOM 510 O O . SER A 1 70 ? -10.172 -49.312 -17.453 1 31.5 70 SER A O 1
ATOM 512 N N . SER A 1 71 ? -10.281 -49.25 -19.547 1 31.94 71 SER A N 1
ATOM 513 C CA . SER A 1 71 ? -8.852 -49.156 -19.797 1 31.94 71 SER A CA 1
ATOM 514 C C . SER A 1 71 ? -8.273 -47.875 -19.203 1 31.94 71 SER A C 1
ATOM 516 O O . SER A 1 71 ? -8.672 -46.781 -19.578 1 31.94 71 SER A O 1
ATOM 518 N N . GLU A 1 72 ? -7.996 -47.812 -17.938 1 35.41 72 GLU A N 1
ATOM 519 C CA . GLU A 1 72 ? -7.211 -46.781 -17.25 1 35.41 72 GLU A CA 1
ATOM 520 C C . GLU A 1 72 ? -6.012 -46.344 -18.094 1 35.41 72 GLU A C 1
ATOM 522 O O . GLU A 1 72 ? -5.082 -47.125 -18.312 1 35.41 72 GLU A O 1
ATOM 527 N N . GLY A 1 73 ? -6.168 -45.688 -19.266 1 36.25 73 GLY A N 1
ATOM 528 C CA . GLY A 1 73 ? -5.027 -45.094 -19.938 1 36.25 73 GLY A CA 1
ATOM 529 C C . GLY A 1 73 ? -3.945 -44.594 -18.984 1 36.25 73 GLY A C 1
ATOM 530 O O . GLY A 1 73 ? -4.234 -44.25 -17.844 1 36.25 73 GLY A O 1
ATOM 531 N N . ALA A 1 74 ? -2.727 -45.062 -19.094 1 41 74 ALA A N 1
ATOM 532 C CA . ALA A 1 74 ? -1.511 -44.656 -18.391 1 41 74 ALA A CA 1
ATOM 533 C C . ALA A 1 74 ? -1.471 -43.156 -18.188 1 41 74 ALA A C 1
ATOM 535 O O . ALA A 1 74 ? -1.849 -42.375 -19.062 1 41 74 ALA A O 1
ATOM 536 N N . PRO A 1 75 ? -1.554 -42.688 -17 1 41.88 75 PRO A N 1
ATOM 537 C CA . PRO A 1 75 ? -1.396 -41.25 -16.781 1 41.88 75 PRO A CA 1
ATOM 538 C C . PRO A 1 75 ? -0.321 -40.625 -17.656 1 41.88 75 PRO A C 1
ATOM 540 O O . PRO A 1 75 ? 0.779 -41.156 -17.781 1 41.88 75 PRO A O 1
ATOM 543 N N . SER A 1 76 ? -0.528 -40.062 -18.875 1 43.03 76 SER A N 1
ATOM 544 C CA . SER A 1 76 ? 0.362 -39.281 -19.75 1 43.03 76 SER A CA 1
ATOM 545 C C . SER A 1 76 ? 1.446 -38.594 -18.938 1 43.03 76 SER A C 1
ATOM 547 O O . SER A 1 76 ? 1.208 -38.156 -17.812 1 43.03 76 SER A O 1
ATOM 549 N N . ALA A 1 77 ? 2.75 -38.75 -19.031 1 50.31 77 ALA A N 1
ATOM 550 C CA . ALA A 1 77 ? 3.904 -38.031 -18.453 1 50.31 77 ALA A CA 1
ATOM 551 C C . ALA A 1 77 ? 3.621 -36.562 -18.297 1 50.31 77 ALA A C 1
ATOM 553 O O . ALA A 1 77 ? 3.061 -35.906 -19.188 1 50.31 77 ALA A O 1
ATOM 554 N N . PRO A 1 78 ? 3.455 -36.094 -17.094 1 63.44 78 PRO A N 1
ATOM 555 C CA . PRO A 1 78 ? 3.148 -34.656 -16.906 1 63.44 78 PRO A CA 1
ATOM 556 C C . PRO A 1 78 ? 3.967 -33.75 -17.828 1 63.44 78 PRO A C 1
ATOM 558 O O . PRO A 1 78 ? 5.16 -34 -18.031 1 63.44 78 PRO A O 1
ATOM 561 N N . GLY A 1 79 ? 3.469 -33.125 -18.891 1 82.81 79 GLY A N 1
ATOM 562 C CA . GLY A 1 79 ? 4.121 -32.25 -19.844 1 82.81 79 GLY A CA 1
ATOM 563 C C . GLY A 1 79 ? 5.039 -31.234 -19.188 1 82.81 79 GLY A C 1
ATOM 564 O O . GLY A 1 79 ? 5.066 -31.125 -17.953 1 82.81 79 GLY A O 1
ATOM 565 N N . THR A 1 80 ? 6.156 -30.859 -19.906 1 92.44 80 THR A N 1
ATOM 566 C CA . THR A 1 80 ? 7.145 -29.891 -19.453 1 92.44 80 THR A CA 1
ATOM 567 C C . THR A 1 80 ? 6.684 -28.469 -19.75 1 92.44 80 THR A C 1
ATOM 569 O O . THR A 1 80 ? 6.16 -28.203 -20.828 1 92.44 80 THR A O 1
ATOM 572 N N . LEU A 1 81 ? 6.898 -27.609 -18.75 1 97.56 81 LEU A N 1
ATOM 573 C CA . LEU A 1 81 ? 6.594 -26.188 -18.906 1 97.56 81 LEU A CA 1
ATOM 574 C C . LEU A 1 81 ? 7.586 -25.516 -19.844 1 97.56 81 LEU A C 1
ATOM 576 O O . LEU A 1 81 ? 8.797 -25.641 -19.656 1 97.56 81 LEU A O 1
ATOM 580 N N . GLU A 1 82 ? 7.02 -24.891 -20.844 1 97.44 82 GLU A N 1
ATOM 581 C CA . GLU A 1 82 ? 7.855 -24.188 -21.828 1 97.44 82 GLU A CA 1
ATOM 582 C C . GLU A 1 82 ? 7.438 -22.734 -21.969 1 97.44 82 GLU A C 1
ATOM 584 O O . GLU A 1 82 ? 6.289 -22.375 -21.688 1 97.44 82 GLU A O 1
ATOM 589 N N . SER A 1 83 ? 8.391 -21.875 -22.359 1 97.88 83 SER A N 1
ATOM 590 C CA . SER A 1 83 ? 8.141 -20.453 -22.609 1 97.88 83 SER A CA 1
ATOM 591 C C . SER A 1 83 ? 8.18 -20.141 -24.094 1 97.88 83 SER A C 1
ATOM 593 O O . SER A 1 83 ? 9.016 -20.688 -24.828 1 97.88 83 SER A O 1
ATOM 595 N N . SER A 1 84 ? 7.34 -19.297 -24.547 1 97.12 84 SER A N 1
ATOM 596 C CA . SER A 1 84 ? 7.391 -18.828 -25.938 1 97.12 84 SER A CA 1
ATOM 597 C C . SER A 1 84 ? 8.453 -17.75 -26.109 1 97.12 84 SER A C 1
ATOM 599 O O . SER A 1 84 ? 8.797 -17.391 -27.25 1 97.12 84 SER A O 1
ATOM 601 N N . LEU A 1 85 ? 8.977 -17.219 -25.031 1 97.12 85 LEU A N 1
ATOM 602 C CA . LEU A 1 85 ? 10.008 -16.188 -25.062 1 97.12 85 LEU A CA 1
ATOM 603 C C . LEU A 1 85 ? 11.398 -16.797 -24.953 1 97.12 85 LEU A C 1
ATOM 605 O O . LEU A 1 85 ? 11.57 -17.859 -24.344 1 97.12 85 LEU A O 1
ATOM 609 N N . ALA A 1 86 ? 12.336 -16.078 -25.531 1 97.31 86 ALA A N 1
ATOM 610 C CA . ALA A 1 86 ? 13.727 -16.422 -25.266 1 97.31 86 ALA A CA 1
ATOM 611 C C . ALA A 1 86 ? 14.133 -16 -23.844 1 97.31 86 ALA A C 1
ATOM 613 O O . ALA A 1 86 ? 14.008 -14.836 -23.469 1 97.31 86 ALA A O 1
ATOM 614 N N . LEU A 1 87 ? 14.617 -16.984 -23.156 1 97.81 87 LEU A N 1
ATOM 615 C CA . LEU A 1 87 ? 14.992 -16.734 -21.766 1 97.81 87 LEU A CA 1
ATOM 616 C C . LEU A 1 87 ? 16.516 -16.719 -21.609 1 97.81 87 LEU A C 1
ATOM 618 O O . LEU A 1 87 ? 17.219 -17.469 -22.281 1 97.81 87 LEU A O 1
ATOM 622 N N . THR A 1 88 ? 16.938 -15.812 -20.734 1 97.94 88 THR A N 1
ATOM 623 C CA . THR A 1 88 ? 18.328 -15.938 -20.312 1 97.94 88 THR A CA 1
ATOM 624 C C . THR A 1 88 ? 18.562 -17.266 -19.594 1 97.94 88 THR A C 1
ATOM 626 O O . THR A 1 88 ? 17.609 -17.953 -19.234 1 97.94 88 THR A O 1
ATOM 629 N N . LYS A 1 89 ? 19.781 -17.625 -19.406 1 97.62 89 LYS A N 1
ATOM 630 C CA . LYS A 1 89 ? 20.125 -18.844 -18.688 1 97.62 89 LYS A CA 1
ATOM 631 C C . LYS A 1 89 ? 19.531 -18.859 -17.281 1 97.62 89 LYS A C 1
ATOM 633 O O . LYS A 1 89 ? 19 -19.875 -16.828 1 97.62 89 LYS A O 1
ATOM 638 N N . GLU A 1 90 ? 19.625 -17.719 -16.641 1 97.69 90 GLU A N 1
ATOM 639 C CA . GLU A 1 90 ? 19.094 -17.594 -15.281 1 97.69 90 GLU A CA 1
ATOM 640 C C . GLU A 1 90 ? 17.578 -17.734 -15.273 1 97.69 90 GLU A C 1
ATOM 642 O O . GLU A 1 90 ? 17.016 -18.391 -14.398 1 97.69 90 GLU A O 1
ATOM 647 N N . GLN A 1 91 ? 16.953 -17.156 -16.188 1 98.5 91 GLN A N 1
ATOM 648 C CA . GLN A 1 91 ? 15.492 -17.219 -16.281 1 98.5 91 GLN A CA 1
ATOM 649 C C . GLN A 1 91 ? 15.031 -18.641 -16.578 1 98.5 91 GLN A C 1
ATOM 651 O O . GLN A 1 91 ? 14.016 -19.094 -16.031 1 98.5 91 GLN A O 1
ATOM 656 N N . ALA A 1 92 ? 15.758 -19.344 -17.375 1 98.19 92 ALA A N 1
ATOM 657 C CA . ALA A 1 92 ? 15.422 -20.734 -17.703 1 98.19 92 ALA A CA 1
ATOM 658 C C . ALA A 1 92 ? 15.547 -21.625 -16.469 1 98.19 92 ALA A C 1
ATOM 660 O O . ALA A 1 92 ? 14.734 -22.531 -16.281 1 98.19 92 ALA A O 1
ATOM 661 N N . ARG A 1 93 ? 16.547 -21.406 -15.773 1 98.38 93 ARG A N 1
ATOM 662 C CA . ARG A 1 93 ? 16.703 -22.141 -14.523 1 98.38 93 ARG A CA 1
ATOM 663 C C . ARG A 1 93 ? 15.508 -21.906 -13.602 1 98.38 93 ARG A C 1
ATOM 665 O O . ARG A 1 93 ? 15.016 -22.844 -12.961 1 98.38 93 ARG A O 1
ATOM 672 N N . VAL A 1 94 ? 15.055 -20.672 -13.516 1 98.81 94 VAL A N 1
ATOM 673 C CA . VAL A 1 94 ? 13.906 -20.328 -12.688 1 98.81 94 VAL A CA 1
ATOM 674 C C . VAL A 1 94 ? 12.664 -21.047 -13.195 1 98.81 94 VAL A C 1
ATOM 676 O O . VAL A 1 94 ? 11.875 -21.562 -12.406 1 98.81 94 VAL A O 1
ATOM 679 N N . LEU A 1 95 ? 12.523 -21.094 -14.438 1 98.75 95 LEU A N 1
ATOM 680 C CA . LEU A 1 95 ? 11.359 -21.766 -15.031 1 98.75 95 LEU A CA 1
ATOM 681 C C . LEU A 1 95 ? 11.32 -23.234 -14.641 1 98.75 95 LEU A C 1
ATOM 683 O O . LEU A 1 95 ? 10.242 -23.766 -14.359 1 98.75 95 LEU A O 1
ATOM 687 N N . VAL A 1 96 ? 12.422 -23.906 -14.633 1 98.62 96 VAL A N 1
ATOM 688 C CA . VAL A 1 96 ? 12.5 -25.297 -14.234 1 98.62 96 VAL A CA 1
ATOM 689 C C . VAL A 1 96 ? 12.078 -25.453 -12.781 1 98.62 96 VAL A C 1
ATOM 691 O O . VAL A 1 96 ? 11.32 -26.359 -12.43 1 98.62 96 VAL A O 1
ATOM 694 N N . ILE A 1 97 ? 12.555 -24.547 -11.977 1 98.81 97 ILE A N 1
ATOM 695 C CA . ILE A 1 97 ? 12.219 -24.578 -10.555 1 98.81 97 ILE A CA 1
ATOM 696 C C . ILE A 1 97 ? 10.719 -24.359 -10.375 1 98.81 97 ILE A C 1
ATOM 698 O O . ILE A 1 97 ? 10.078 -25.031 -9.555 1 98.81 97 ILE A O 1
ATOM 702 N N . ILE A 1 98 ? 10.18 -23.469 -11.141 1 98.88 98 ILE A N 1
ATOM 703 C CA . ILE A 1 98 ? 8.75 -23.172 -11.086 1 98.88 98 ILE A CA 1
ATOM 704 C C . ILE A 1 98 ? 7.961 -24.422 -11.492 1 98.88 98 ILE A C 1
ATOM 706 O O . ILE A 1 98 ? 6.992 -24.797 -10.82 1 98.88 98 ILE A O 1
ATOM 710 N N . ASP A 1 99 ? 8.359 -25.062 -12.531 1 98.62 99 ASP A N 1
ATOM 711 C CA . ASP A 1 99 ? 7.68 -26.266 -13.008 1 98.62 99 ASP A CA 1
ATOM 712 C C . ASP A 1 99 ? 7.695 -27.359 -11.945 1 98.62 99 ASP A C 1
ATOM 714 O O . ASP A 1 99 ? 6.645 -27.891 -11.578 1 98.62 99 ASP A O 1
ATOM 718 N N . ASP A 1 100 ? 8.883 -27.609 -11.484 1 98.44 100 ASP A N 1
ATOM 719 C CA . ASP A 1 100 ? 9.047 -28.656 -10.477 1 98.44 100 ASP A CA 1
ATOM 720 C C . ASP A 1 100 ? 8.211 -28.344 -9.242 1 98.44 100 ASP A C 1
ATOM 722 O O . ASP A 1 100 ? 7.555 -29.234 -8.695 1 98.44 100 ASP A O 1
ATOM 726 N N . THR A 1 101 ? 8.258 -27.125 -8.82 1 98.75 101 THR A N 1
ATOM 727 C CA . THR A 1 101 ? 7.551 -26.719 -7.617 1 98.75 101 THR A CA 1
ATOM 728 C C . THR A 1 101 ? 6.043 -26.828 -7.816 1 98.75 101 THR A C 1
ATOM 730 O O . THR A 1 101 ? 5.332 -27.344 -6.957 1 98.75 101 THR A O 1
ATOM 733 N N . ALA A 1 102 ? 5.574 -26.297 -8.898 1 98.38 102 ALA A N 1
ATOM 734 C CA . ALA A 1 102 ? 4.145 -26.359 -9.188 1 98.38 102 ALA A CA 1
ATOM 735 C C . ALA A 1 102 ? 3.648 -27.797 -9.195 1 98.38 102 ALA A C 1
ATOM 737 O O . ALA A 1 102 ? 2.6 -28.109 -8.625 1 98.38 102 ALA A O 1
ATOM 738 N N . GLN A 1 103 ? 4.371 -28.672 -9.805 1 96.5 103 GLN A N 1
ATOM 739 C CA . GLN A 1 103 ? 4.008 -30.078 -9.875 1 96.5 103 GLN A CA 1
ATOM 740 C C . GLN A 1 103 ? 3.98 -30.703 -8.484 1 96.5 103 GLN A C 1
ATOM 742 O O . GLN A 1 103 ? 3.066 -31.453 -8.156 1 96.5 103 GLN A O 1
ATOM 747 N N . ALA A 1 104 ? 4.938 -30.359 -7.738 1 97.12 104 ALA A N 1
ATOM 748 C CA . ALA A 1 104 ? 5.031 -30.906 -6.387 1 97.12 104 ALA A CA 1
ATOM 749 C C . ALA A 1 104 ? 3.803 -30.531 -5.559 1 97.12 104 ALA A C 1
ATOM 751 O O . ALA A 1 104 ? 3.359 -31.312 -4.715 1 97.12 104 ALA A O 1
ATOM 752 N N . TYR A 1 105 ? 3.238 -29.375 -5.824 1 97.31 105 TYR A N 1
ATOM 753 C CA . TYR A 1 105 ? 2.113 -28.891 -5.027 1 97.31 105 TYR A CA 1
ATOM 754 C C . TYR A 1 105 ? 0.793 -29.125 -5.754 1 97.31 105 TYR A C 1
ATOM 756 O O . TYR A 1 105 ? -0.266 -28.719 -5.273 1 97.31 105 TYR A O 1
ATOM 764 N N . GLY A 1 106 ? 0.832 -29.719 -6.906 1 95.62 106 GLY A N 1
ATOM 765 C CA . GLY A 1 106 ? -0.378 -29.953 -7.68 1 95.62 106 GLY A CA 1
ATOM 766 C C . GLY A 1 106 ? -0.982 -28.672 -8.227 1 95.62 106 GLY A C 1
ATOM 767 O O . GLY A 1 106 ? -2.205 -28.547 -8.328 1 95.62 106 GLY A O 1
ATOM 768 N N . LEU A 1 107 ? -0.11 -27.688 -8.516 1 97.38 107 LEU A N 1
ATOM 769 C CA . LEU A 1 107 ? -0.548 -26.422 -9.062 1 97.38 107 LEU A CA 1
ATOM 770 C C . LEU A 1 107 ? -0.373 -26.391 -10.578 1 97.38 107 LEU A C 1
ATOM 772 O O . LEU A 1 107 ? 0.38 -27.188 -11.133 1 97.38 107 LEU A O 1
ATOM 776 N N . ASP A 1 108 ? -1.182 -25.516 -11.219 1 97.44 108 ASP A N 1
ATOM 777 C CA . ASP A 1 108 ? -0.938 -25.234 -12.633 1 97.44 108 ASP A CA 1
ATOM 778 C C . ASP A 1 108 ? 0.405 -24.531 -12.828 1 97.44 108 ASP A C 1
ATOM 780 O O . ASP A 1 108 ? 0.569 -23.375 -12.453 1 97.44 108 ASP A O 1
ATOM 784 N N . PRO A 1 109 ? 1.348 -25.25 -13.477 1 98.5 109 PRO A N 1
ATOM 785 C CA . PRO A 1 109 ? 2.668 -24.641 -13.641 1 98.5 109 PRO A CA 1
ATOM 786 C C . PRO A 1 109 ? 2.617 -23.328 -14.438 1 98.5 109 PRO A C 1
ATOM 788 O O . PRO A 1 109 ? 3.41 -22.422 -14.188 1 98.5 109 PRO A O 1
ATOM 791 N N . ARG A 1 110 ? 1.706 -23.234 -15.367 1 98.75 110 ARG A N 1
ATOM 792 C CA . ARG A 1 110 ? 1.592 -22.031 -16.172 1 98.75 110 ARG A CA 1
ATOM 793 C C . ARG A 1 110 ? 1.161 -20.844 -15.312 1 98.75 110 ARG A C 1
ATOM 795 O O . ARG A 1 110 ? 1.628 -19.719 -15.516 1 98.75 110 ARG A O 1
ATOM 802 N N . ALA A 1 111 ? 0.284 -21.125 -14.375 1 98.81 111 ALA A N 1
ATOM 803 C CA . ALA A 1 111 ? -0.196 -20.062 -13.5 1 98.81 111 ALA A CA 1
ATOM 804 C C . ALA A 1 111 ? 0.919 -19.547 -12.594 1 98.81 111 ALA A C 1
ATOM 806 O O . ALA A 1 111 ? 1.091 -18.344 -12.422 1 98.81 111 ALA A O 1
ATOM 807 N N . LEU A 1 112 ? 1.686 -20.469 -12.016 1 98.88 112 LEU A N 1
ATOM 808 C CA . LEU A 1 112 ? 2.783 -20.047 -11.148 1 98.88 112 LEU A CA 1
ATOM 809 C C . LEU A 1 112 ? 3.85 -19.297 -11.938 1 98.88 112 LEU A C 1
ATOM 811 O O . LEU A 1 112 ? 4.402 -18.312 -11.453 1 98.88 112 LEU A O 1
ATOM 815 N N . ALA A 1 113 ? 4.062 -19.75 -13.148 1 98.94 113 ALA A N 1
ATOM 816 C CA . ALA A 1 113 ? 5.023 -19.078 -14.016 1 98.94 113 ALA A CA 1
ATOM 817 C C . ALA A 1 113 ? 4.543 -17.672 -14.367 1 98.94 113 ALA A C 1
ATOM 819 O O . ALA A 1 113 ? 5.332 -16.719 -14.359 1 98.94 113 ALA A O 1
ATOM 820 N N . ALA A 1 114 ? 3.297 -17.562 -14.672 1 98.94 114 ALA A N 1
ATOM 821 C CA . ALA A 1 114 ? 2.736 -16.266 -15.016 1 98.94 114 ALA A CA 1
ATOM 822 C C . ALA A 1 114 ? 2.867 -15.289 -13.852 1 98.94 114 ALA A C 1
ATOM 824 O O . ALA A 1 114 ? 3.211 -14.125 -14.039 1 98.94 114 ALA A O 1
ATOM 825 N N . ILE A 1 115 ? 2.656 -15.773 -12.648 1 98.88 115 ILE A N 1
ATOM 826 C CA . ILE A 1 115 ? 2.803 -14.938 -11.461 1 98.88 115 ILE A CA 1
ATOM 827 C C . ILE A 1 115 ? 4.258 -14.492 -11.32 1 98.88 115 ILE A C 1
ATOM 829 O O . ILE A 1 115 ? 4.535 -13.297 -11.18 1 98.88 115 ILE A O 1
ATOM 833 N N . GLY A 1 116 ? 5.152 -15.414 -11.406 1 98.81 116 GLY A N 1
ATOM 834 C CA . GLY A 1 116 ? 6.562 -15.062 -11.32 1 98.81 116 GLY A CA 1
ATOM 835 C C . GLY A 1 116 ? 7 -14.07 -12.383 1 98.81 116 GLY A C 1
ATOM 836 O O . GLY A 1 116 ? 7.797 -13.172 -12.109 1 98.81 116 GLY A O 1
ATOM 837 N N . TRP A 1 117 ? 6.434 -14.25 -13.555 1 98.81 117 TRP A N 1
ATOM 838 C CA . TRP A 1 117 ? 6.789 -13.383 -14.672 1 98.81 117 TRP A CA 1
ATOM 839 C C . TRP A 1 117 ? 6.293 -11.961 -14.438 1 98.81 117 TRP A C 1
ATOM 841 O O . TRP A 1 117 ? 7.02 -10.992 -14.68 1 98.81 117 TRP A O 1
ATOM 851 N N . ILE A 1 118 ? 5.086 -11.82 -13.945 1 98.44 118 ILE A N 1
ATOM 852 C CA . ILE A 1 118 ? 4.535 -10.5 -13.664 1 98.44 118 ILE A CA 1
ATOM 853 C C . ILE A 1 118 ? 5.305 -9.852 -12.516 1 98.44 118 ILE A C 1
ATOM 855 O O . ILE A 1 118 ? 5.562 -8.648 -12.531 1 98.44 118 ILE A O 1
ATOM 859 N N . GLU A 1 119 ? 5.758 -10.633 -11.523 1 97.06 119 GLU A N 1
ATOM 860 C CA . GLU A 1 119 ? 6.406 -10.148 -10.312 1 97.06 119 GLU A CA 1
ATOM 861 C C . GLU A 1 119 ? 7.812 -9.633 -10.609 1 97.06 119 GLU A C 1
ATOM 863 O O . GLU A 1 119 ? 8.211 -8.578 -10.109 1 97.06 119 GLU A O 1
ATOM 868 N N . SER A 1 120 ? 8.594 -10.305 -11.477 1 98.12 120 SER A N 1
ATOM 869 C CA . SER A 1 120 ? 10.008 -9.953 -11.555 1 98.12 120 SER A CA 1
ATOM 870 C C . SER A 1 120 ? 10.57 -10.258 -12.938 1 98.12 120 SER A C 1
ATOM 872 O O . SER A 1 120 ? 11.75 -9.992 -13.203 1 98.12 120 SER A O 1
ATOM 874 N N . ARG A 1 121 ? 9.711 -10.805 -13.812 1 98.12 121 ARG A N 1
ATOM 875 C CA . ARG A 1 121 ? 10.219 -11.375 -15.055 1 98.12 121 ARG A CA 1
ATOM 876 C C . ARG A 1 121 ? 11.328 -12.391 -14.781 1 98.12 121 ARG A C 1
ATOM 878 O O . ARG A 1 121 ? 12.32 -12.445 -15.508 1 98.12 121 ARG A O 1
ATOM 885 N N . PHE A 1 122 ? 11.227 -13.078 -13.688 1 98.5 122 PHE A N 1
ATOM 886 C CA . PHE A 1 122 ? 12.133 -14.125 -13.219 1 98.5 122 PHE A CA 1
ATOM 887 C C . PHE A 1 122 ? 13.492 -13.539 -12.859 1 98.5 122 PHE A C 1
ATOM 889 O O . PHE A 1 122 ? 14.508 -14.234 -12.922 1 98.5 122 PHE A O 1
ATOM 896 N N . ARG A 1 123 ? 13.578 -12.25 -12.523 1 97.94 123 ARG A N 1
ATOM 897 C CA . ARG A 1 123 ? 14.812 -11.656 -12.008 1 97.94 123 ARG A CA 1
ATOM 898 C C . ARG A 1 123 ? 14.844 -11.695 -10.484 1 97.94 123 ARG A C 1
ATOM 900 O O . ARG A 1 123 ? 13.883 -11.281 -9.828 1 97.94 123 ARG A O 1
ATOM 907 N N . ASN A 1 124 ? 15.922 -12.234 -9.969 1 98.38 124 ASN A N 1
ATOM 908 C CA . ASN A 1 124 ? 16.062 -12.352 -8.523 1 98.38 124 ASN A CA 1
ATOM 909 C C . ASN A 1 124 ? 16.625 -11.07 -7.914 1 98.38 124 ASN A C 1
ATOM 911 O O . ASN A 1 124 ? 17.797 -11.016 -7.527 1 98.38 124 ASN A O 1
ATOM 915 N N . ILE A 1 125 ? 15.742 -10.023 -7.734 1 96.81 125 ILE A N 1
ATOM 916 C CA . ILE A 1 125 ? 16.203 -8.695 -7.332 1 96.81 125 ILE A CA 1
ATOM 917 C C . ILE A 1 125 ? 15.227 -8.109 -6.312 1 96.81 125 ILE A C 1
ATOM 919 O O . ILE A 1 125 ? 14.117 -8.617 -6.137 1 96.81 125 ILE A O 1
ATOM 923 N N . LYS A 1 126 ? 15.711 -7.055 -5.652 1 94.69 126 LYS A N 1
ATOM 924 C CA . LYS A 1 126 ? 14.828 -6.203 -4.863 1 94.69 126 LYS A CA 1
ATOM 925 C C . LYS A 1 126 ? 14.078 -5.219 -5.754 1 94.69 126 LYS A C 1
ATOM 927 O O . LYS A 1 126 ? 14.656 -4.645 -6.68 1 94.69 126 LYS A O 1
ATOM 932 N N . ASN A 1 127 ? 12.797 -5.039 -5.441 1 91.62 127 ASN A N 1
ATOM 933 C CA . ASN A 1 127 ? 12.016 -4.051 -6.172 1 91.62 127 ASN A CA 1
ATOM 934 C C . ASN A 1 127 ? 12.57 -2.641 -5.969 1 91.62 127 ASN A C 1
ATOM 936 O O . ASN A 1 127 ? 12.812 -2.223 -4.836 1 91.62 127 ASN A O 1
ATOM 940 N N . PRO A 1 128 ? 12.766 -1.974 -7.039 1 83.38 128 PRO A N 1
ATOM 941 C CA . PRO A 1 128 ? 13.336 -0.629 -6.906 1 83.38 128 PRO A CA 1
ATOM 942 C C . PRO A 1 128 ? 12.359 0.361 -6.27 1 83.38 128 PRO A C 1
ATOM 944 O O . PRO A 1 128 ? 12.766 1.439 -5.832 1 83.38 128 PRO A O 1
ATOM 947 N N . ARG A 1 129 ? 11.117 -0.037 -6.238 1 78.94 129 ARG A N 1
ATOM 948 C CA . ARG A 1 129 ? 10.117 0.92 -5.785 1 78.94 129 ARG A CA 1
ATOM 949 C C . ARG A 1 129 ? 9.391 0.408 -4.543 1 78.94 129 ARG A C 1
ATOM 951 O O . ARG A 1 129 ? 8.359 0.953 -4.152 1 78.94 129 ARG A O 1
ATOM 958 N N . SER A 1 130 ? 9.891 -0.646 -3.996 1 84.38 130 SER A N 1
ATOM 959 C CA . SER A 1 130 ? 9.281 -1.244 -2.812 1 84.38 130 SER A CA 1
ATOM 960 C C . SER A 1 130 ? 10.289 -2.098 -2.045 1 84.38 130 SER A C 1
ATOM 962 O O . SER A 1 130 ? 11.484 -2.086 -2.35 1 84.38 130 SER A O 1
ATOM 964 N N . THR A 1 131 ? 9.742 -2.678 -0.974 1 87.56 131 THR A N 1
ATOM 965 C CA . THR A 1 131 ? 10.609 -3.545 -0.185 1 87.56 131 THR A CA 1
ATOM 966 C C . THR A 1 131 ? 10.508 -4.992 -0.663 1 87.56 131 THR A C 1
ATOM 968 O O . THR A 1 131 ? 11.133 -5.887 -0.09 1 87.56 131 THR A O 1
ATOM 971 N N . ALA A 1 132 ? 9.727 -5.25 -1.7 1 94.5 132 ALA A N 1
ATOM 972 C CA . ALA A 1 132 ? 9.516 -6.602 -2.205 1 94.5 132 ALA A CA 1
ATOM 973 C C . ALA A 1 132 ? 10.789 -7.16 -2.828 1 94.5 132 ALA A C 1
ATOM 975 O O . ALA A 1 132 ? 11.562 -6.422 -3.439 1 94.5 132 ALA A O 1
ATOM 976 N N . SER A 1 133 ? 11.023 -8.484 -2.689 1 97.31 133 SER A N 1
ATOM 977 C CA . SER A 1 133 ? 12.297 -9.055 -3.1 1 97.31 133 SER A CA 1
ATOM 978 C C . SER A 1 133 ? 12.125 -10.469 -3.646 1 97.31 133 SER A C 1
ATOM 980 O O . SER A 1 133 ? 11.227 -11.195 -3.219 1 97.31 133 SER A O 1
ATOM 982 N N . GLY A 1 134 ? 13.023 -10.82 -4.629 1 98.56 134 GLY A N 1
ATOM 983 C CA . GLY A 1 134 ? 13.102 -12.18 -5.145 1 98.56 134 GLY A CA 1
ATOM 984 C C . GLY A 1 134 ? 12.18 -12.422 -6.324 1 98.56 134 GLY A C 1
ATOM 985 O O . GLY A 1 134 ? 11.594 -11.477 -6.859 1 98.56 134 GLY A O 1
ATOM 986 N N . ILE A 1 135 ? 12.062 -13.703 -6.707 1 98.81 135 ILE A N 1
ATOM 987 C CA . ILE A 1 135 ? 11.344 -14.109 -7.91 1 98.81 135 ILE A CA 1
ATOM 988 C C . ILE A 1 135 ? 9.859 -13.781 -7.766 1 98.81 135 ILE A C 1
ATOM 990 O O . ILE A 1 135 ? 9.25 -13.219 -8.68 1 98.81 135 ILE A O 1
ATOM 994 N N . MET A 1 136 ? 9.344 -14.109 -6.547 1 98.88 136 MET A N 1
ATOM 995 C CA . MET A 1 136 ? 7.906 -13.938 -6.34 1 98.88 136 MET A CA 1
ATOM 996 C C . MET A 1 136 ? 7.617 -12.633 -5.613 1 98.88 136 MET A C 1
ATOM 998 O O . MET A 1 136 ? 6.488 -12.391 -5.176 1 98.88 136 MET A O 1
ATOM 1002 N N . GLN A 1 137 ? 8.586 -11.82 -5.391 1 97.88 137 GLN A N 1
ATOM 1003 C CA . GLN A 1 137 ? 8.547 -10.461 -4.867 1 97.88 137 GLN A CA 1
ATOM 1004 C C . GLN A 1 137 ? 7.777 -10.398 -3.551 1 97.88 137 GLN A C 1
ATOM 1006 O O . GLN A 1 137 ? 6.754 -9.719 -3.459 1 97.88 137 GLN A O 1
ATOM 1011 N N . PHE A 1 138 ? 8.367 -10.961 -2.512 1 97.56 138 PHE A N 1
ATOM 1012 C CA . PHE A 1 138 ? 7.805 -10.953 -1.168 1 97.56 138 PHE A CA 1
ATOM 1013 C C . PHE A 1 138 ? 8.25 -9.711 -0.4 1 97.56 138 PHE A C 1
ATOM 1015 O O . PHE A 1 138 ? 9.414 -9.312 -0.475 1 97.56 138 PHE A O 1
ATOM 1022 N N . ILE A 1 139 ? 7.32 -9.156 0.33 1 94.06 139 ILE A N 1
ATOM 1023 C CA . ILE A 1 139 ? 7.734 -8.25 1.401 1 94.06 139 ILE A CA 1
ATOM 1024 C C . ILE A 1 139 ? 8.008 -9.055 2.672 1 94.06 139 ILE A C 1
ATOM 1026 O O . ILE A 1 139 ? 7.699 -10.25 2.74 1 94.06 139 ILE A O 1
ATOM 1030 N N . ALA A 1 140 ? 8.57 -8.461 3.688 1 92.38 140 ALA A N 1
ATOM 1031 C CA . ALA A 1 140 ? 9.047 -9.164 4.879 1 92.38 140 ALA A CA 1
ATOM 1032 C C . ALA A 1 140 ? 7.906 -9.891 5.578 1 92.38 140 ALA A C 1
ATOM 1034 O O . ALA A 1 140 ? 8.062 -11.047 5.996 1 92.38 140 ALA A O 1
ATOM 1035 N N . SER A 1 141 ? 6.809 -9.273 5.723 1 91.19 141 SER A N 1
ATOM 1036 C CA . SER A 1 141 ? 5.699 -9.852 6.473 1 91.19 141 SER A CA 1
ATOM 1037 C C . SER A 1 141 ? 5.238 -11.164 5.855 1 91.19 141 SER A C 1
ATOM 1039 O O . SER A 1 141 ? 5.098 -12.172 6.555 1 91.19 141 SER A O 1
ATOM 1041 N N . SER A 1 142 ? 4.977 -11.164 4.508 1 94.06 142 SER A N 1
ATOM 1042 C CA . SER A 1 142 ? 4.547 -12.398 3.861 1 94.06 142 SER A CA 1
ATOM 1043 C C . SER A 1 142 ? 5.68 -13.414 3.807 1 94.06 142 SER A C 1
ATOM 1045 O O . SER A 1 142 ? 5.445 -14.617 3.898 1 94.06 142 SER A O 1
ATOM 1047 N N . ALA A 1 143 ? 6.898 -12.938 3.629 1 96.75 143 ALA A N 1
ATOM 1048 C CA . ALA A 1 143 ? 8.031 -13.852 3.686 1 96.75 143 ALA A CA 1
ATOM 1049 C C . ALA A 1 143 ? 8.07 -14.602 5.016 1 96.75 143 ALA A C 1
ATOM 1051 O O . ALA A 1 143 ? 8.211 -15.828 5.043 1 96.75 143 ALA A O 1
ATOM 1052 N N . ASP A 1 144 ? 7.898 -13.875 6.035 1 94.56 144 ASP A N 1
ATOM 1053 C CA . ASP A 1 144 ? 7.906 -14.461 7.371 1 94.56 144 ASP A CA 1
ATOM 1054 C C . ASP A 1 144 ? 6.766 -15.461 7.543 1 94.56 144 ASP A C 1
ATOM 1056 O O . ASP A 1 144 ? 6.957 -16.531 8.109 1 94.56 144 ASP A O 1
ATOM 1060 N N . ALA A 1 145 ? 5.621 -15.133 7.051 1 94.5 145 ALA A N 1
ATOM 1061 C CA . ALA A 1 145 ? 4.449 -15.992 7.176 1 94.5 145 ALA A CA 1
ATOM 1062 C C . ALA A 1 145 ? 4.68 -17.344 6.496 1 94.5 145 ALA A C 1
ATOM 1064 O O . ALA A 1 145 ? 4.086 -18.344 6.891 1 94.5 145 ALA A O 1
ATOM 1065 N N . TYR A 1 146 ? 5.598 -17.359 5.527 1 97.88 146 TYR A N 1
ATOM 1066 C CA . TYR A 1 146 ? 5.824 -18.594 4.781 1 97.88 146 TYR A CA 1
ATOM 1067 C C . TYR A 1 146 ? 7.207 -19.172 5.07 1 97.88 146 TYR A C 1
ATOM 1069 O O . TYR A 1 146 ? 7.707 -20.016 4.324 1 97.88 146 TYR A O 1
ATOM 1077 N N . GLY A 1 147 ? 7.848 -18.625 6.031 1 97.81 147 GLY A N 1
ATOM 1078 C CA . GLY A 1 147 ? 9.125 -19.172 6.48 1 97.81 147 GLY A CA 1
ATOM 1079 C C . GLY A 1 147 ? 10.258 -18.906 5.508 1 97.81 147 GLY A C 1
ATOM 1080 O O . GLY A 1 147 ? 11.203 -19.688 5.426 1 97.81 147 GLY A O 1
ATOM 1081 N N . LEU A 1 148 ? 10.094 -17.891 4.754 1 98.44 148 LEU A N 1
ATOM 1082 C CA . LEU A 1 148 ? 11.125 -17.5 3.803 1 98.44 148 LEU A CA 1
ATOM 1083 C C . LEU A 1 148 ? 12.141 -16.562 4.457 1 98.44 148 LEU A C 1
ATOM 1085 O O . LEU A 1 148 ? 11.914 -15.352 4.531 1 98.44 148 LEU A O 1
ATOM 1089 N N . ASP A 1 149 ? 13.289 -17.094 4.781 1 97.69 149 ASP A N 1
ATOM 1090 C CA . ASP A 1 149 ? 14.297 -16.344 5.512 1 97.69 149 ASP A CA 1
ATOM 1091 C C . ASP A 1 149 ? 15.07 -15.414 4.57 1 97.69 149 ASP A C 1
ATOM 1093 O O . ASP A 1 149 ? 15.289 -14.242 4.887 1 97.69 149 ASP A O 1
ATOM 1097 N N . ASP A 1 150 ? 15.5 -15.984 3.492 1 98.25 150 ASP A N 1
ATOM 1098 C CA . ASP A 1 150 ? 16.219 -15.227 2.467 1 98.25 150 ASP A CA 1
ATOM 1099 C C . ASP A 1 150 ? 15.391 -15.141 1.182 1 98.25 150 ASP A C 1
ATOM 1101 O O . ASP A 1 150 ? 15.336 -16.094 0.406 1 98.25 150 ASP A O 1
ATOM 1105 N N . PRO A 1 151 ? 14.844 -13.969 0.948 1 98.31 151 PRO A N 1
ATOM 1106 C CA . PRO A 1 151 ? 13.984 -13.852 -0.232 1 98.31 151 PRO A CA 1
ATOM 1107 C C . PRO A 1 151 ? 14.75 -14.047 -1.54 1 98.31 151 PRO A C 1
ATOM 1109 O O . PRO A 1 151 ? 14.133 -14.188 -2.602 1 98.31 151 PRO A O 1
ATOM 1112 N N . PHE A 1 152 ? 16.062 -14.141 -1.463 1 98.56 152 PHE A N 1
ATOM 1113 C CA . PHE A 1 152 ? 16.859 -14.273 -2.68 1 98.56 152 PHE A CA 1
ATOM 1114 C C . PHE A 1 152 ? 17.281 -15.719 -2.898 1 98.56 152 PHE A C 1
ATOM 1116 O O . PHE A 1 152 ? 17.938 -16.047 -3.891 1 98.56 152 PHE A O 1
ATOM 1123 N N . ASP A 1 153 ? 16.938 -16.547 -1.957 1 98.81 153 ASP A N 1
ATOM 1124 C CA . ASP A 1 153 ? 17 -17.984 -2.219 1 98.81 153 ASP A CA 1
ATOM 1125 C C . ASP A 1 153 ? 15.922 -18.406 -3.197 1 98.81 153 ASP A C 1
ATOM 1127 O O . ASP A 1 153 ? 14.766 -18.609 -2.807 1 98.81 153 ASP A O 1
ATOM 1131 N N . ILE A 1 154 ? 16.328 -18.703 -4.438 1 98.81 154 ILE A N 1
ATOM 1132 C CA . ILE A 1 154 ? 15.367 -18.828 -5.535 1 98.81 154 ILE A CA 1
ATOM 1133 C C . ILE A 1 154 ? 14.445 -20.016 -5.281 1 98.81 154 ILE A C 1
ATOM 1135 O O . ILE A 1 154 ? 13.227 -19.875 -5.316 1 98.81 154 ILE A O 1
ATOM 1139 N N . PRO A 1 155 ? 14.953 -21.25 -4.973 1 98.88 155 PRO A N 1
ATOM 1140 C CA . PRO A 1 155 ? 14.039 -22.375 -4.727 1 98.88 155 PRO A CA 1
ATOM 1141 C C . PRO A 1 155 ? 13.094 -22.109 -3.557 1 98.88 155 PRO A C 1
ATOM 1143 O O . PRO A 1 155 ? 11.898 -22.391 -3.65 1 98.88 155 PRO A O 1
ATOM 1146 N N . ALA A 1 156 ? 13.656 -21.516 -2.52 1 98.88 156 ALA A N 1
ATOM 1147 C CA . ALA A 1 156 ? 12.828 -21.234 -1.35 1 98.88 156 ALA A CA 1
ATOM 1148 C C . ALA A 1 156 ? 11.773 -20.172 -1.662 1 98.88 156 ALA A C 1
ATOM 1150 O O . ALA A 1 156 ? 10.641 -20.25 -1.188 1 98.88 156 ALA A O 1
ATOM 1151 N N . ASN A 1 157 ? 12.156 -19.141 -2.43 1 98.88 157 ASN A N 1
ATOM 1152 C CA . ASN A 1 157 ? 11.25 -18.078 -2.814 1 98.88 157 ASN A CA 1
ATOM 1153 C C . ASN A 1 157 ? 10.086 -18.594 -3.652 1 98.88 157 ASN A C 1
ATOM 1155 O O . ASN A 1 157 ? 8.93 -18.281 -3.379 1 98.88 157 ASN A O 1
ATOM 1159 N N . VAL A 1 158 ? 10.383 -19.438 -4.582 1 98.94 158 VAL A N 1
ATOM 1160 C CA . VAL A 1 158 ? 9.367 -20.016 -5.457 1 98.94 158 VAL A CA 1
ATOM 1161 C C . VAL A 1 158 ? 8.477 -20.969 -4.66 1 98.94 158 VAL A C 1
ATOM 1163 O O . VAL A 1 158 ? 7.258 -20.984 -4.844 1 98.94 158 VAL A O 1
ATOM 1166 N N . ASP A 1 159 ? 9.086 -21.719 -3.789 1 98.94 159 ASP A N 1
ATOM 1167 C CA . ASP A 1 159 ? 8.32 -22.609 -2.926 1 98.94 159 ASP A CA 1
ATOM 1168 C C . ASP A 1 159 ? 7.32 -21.828 -2.076 1 98.94 159 ASP A C 1
ATOM 1170 O O . ASP A 1 159 ? 6.148 -22.203 -1.983 1 98.94 159 ASP A O 1
ATOM 1174 N N . ALA A 1 160 ? 7.805 -20.734 -1.479 1 98.88 160 ALA A N 1
ATOM 1175 C CA . ALA A 1 160 ? 6.918 -19.875 -0.694 1 98.88 160 ALA A CA 1
ATOM 1176 C C . ALA A 1 160 ? 5.785 -19.328 -1.554 1 98.88 160 ALA A C 1
ATOM 1178 O O . ALA A 1 160 ? 4.633 -19.281 -1.118 1 98.88 160 ALA A O 1
ATOM 1179 N N . GLY A 1 161 ? 6.117 -18.891 -2.75 1 98.88 161 GLY A N 1
ATOM 1180 C CA . GLY A 1 161 ? 5.105 -18.406 -3.678 1 98.88 161 GLY A CA 1
ATOM 1181 C C . GLY A 1 161 ? 4.055 -19.453 -4.008 1 98.88 161 GLY A C 1
ATOM 1182 O O . GLY A 1 161 ? 2.865 -19.141 -4.094 1 98.88 161 GLY A O 1
ATOM 1183 N N . ALA A 1 162 ? 4.465 -20.672 -4.176 1 98.88 162 ALA A N 1
ATOM 1184 C CA . ALA A 1 162 ? 3.543 -21.766 -4.465 1 98.88 162 ALA A CA 1
ATOM 1185 C C . ALA A 1 162 ? 2.623 -22.031 -3.277 1 98.88 162 ALA A C 1
ATOM 1187 O O . ALA A 1 162 ? 1.419 -22.234 -3.451 1 98.88 162 ALA A O 1
ATOM 1188 N N . ARG A 1 163 ? 3.178 -22.031 -2.107 1 98.81 163 ARG A N 1
ATOM 1189 C CA . ARG A 1 163 ? 2.363 -22.234 -0.915 1 98.81 163 ARG A CA 1
ATOM 1190 C C . ARG A 1 163 ? 1.355 -21.109 -0.735 1 98.81 163 ARG A C 1
ATOM 1192 O O . ARG A 1 163 ? 0.201 -21.344 -0.377 1 98.81 163 ARG A O 1
ATOM 1199 N N . MET A 1 164 ? 1.79 -19.906 -1.009 1 98.56 164 MET A N 1
ATOM 1200 C CA . MET A 1 164 ? 0.872 -18.766 -0.956 1 98.56 164 MET A CA 1
ATOM 1201 C C . MET A 1 164 ? -0.25 -18.938 -1.976 1 98.56 164 MET A C 1
ATOM 1203 O O . MET A 1 164 ? -1.414 -18.656 -1.673 1 98.56 164 MET A O 1
ATOM 1207 N N . MET A 1 165 ? 0.132 -19.328 -3.137 1 98.69 165 MET A N 1
ATOM 1208 C CA . MET A 1 165 ? -0.869 -19.547 -4.176 1 98.69 165 MET A CA 1
ATOM 1209 C C . MET A 1 165 ? -1.89 -20.594 -3.727 1 98.69 165 MET A C 1
ATOM 1211 O O . MET A 1 165 ? -3.092 -20.422 -3.936 1 98.69 165 MET A O 1
ATOM 1215 N N . LYS A 1 166 ? -1.43 -21.625 -3.127 1 98.38 166 LYS A N 1
ATOM 1216 C CA . LYS A 1 166 ? -2.312 -22.672 -2.615 1 98.38 166 LYS A CA 1
ATOM 1217 C C . LYS A 1 166 ? -3.252 -22.125 -1.544 1 98.38 166 LYS A C 1
ATOM 1219 O O . LYS A 1 166 ? -4.453 -22.391 -1.568 1 98.38 166 LYS A O 1
ATOM 1224 N N . ASP A 1 167 ? -2.695 -21.375 -0.633 1 98.06 167 ASP A N 1
ATOM 1225 C CA . ASP A 1 167 ? -3.498 -20.781 0.428 1 98.06 167 ASP A CA 1
ATOM 1226 C C . ASP A 1 167 ? -4.539 -19.812 -0.145 1 98.06 167 ASP A C 1
ATOM 1228 O O . ASP A 1 167 ? -5.688 -19.797 0.298 1 98.06 167 ASP A O 1
ATOM 1232 N N . ASN A 1 168 ? -4.129 -19 -1.096 1 98.25 168 ASN A N 1
ATOM 1233 C CA . ASN A 1 168 ? -5.043 -18.062 -1.744 1 98.25 168 ASN A CA 1
ATOM 1234 C C . ASN A 1 168 ? -6.164 -18.797 -2.477 1 98.25 168 ASN A C 1
ATOM 1236 O O . ASN A 1 168 ? -7.316 -18.359 -2.441 1 98.25 168 ASN A O 1
ATOM 1240 N N . ALA A 1 169 ? -5.816 -19.875 -3.104 1 98.31 169 ALA A N 1
ATOM 1241 C CA . ALA A 1 169 ? -6.82 -20.672 -3.799 1 98.31 169 ALA A CA 1
ATOM 1242 C C . ALA A 1 169 ? -7.855 -21.219 -2.824 1 98.31 169 ALA A C 1
ATOM 1244 O O . ALA A 1 169 ? -9.055 -21.156 -3.086 1 98.31 169 ALA A O 1
ATOM 1245 N N . ALA A 1 170 ? -7.379 -21.719 -1.744 1 98 170 ALA A N 1
ATOM 1246 C CA . ALA A 1 170 ? -8.273 -22.281 -0.73 1 98 170 ALA A CA 1
ATOM 1247 C C . ALA A 1 170 ? -9.188 -21.203 -0.156 1 98 170 ALA A C 1
ATOM 1249 O O . ALA A 1 170 ? -10.391 -21.406 -0.017 1 98 170 ALA A O 1
ATOM 1250 N N . PHE A 1 171 ? -8.664 -20.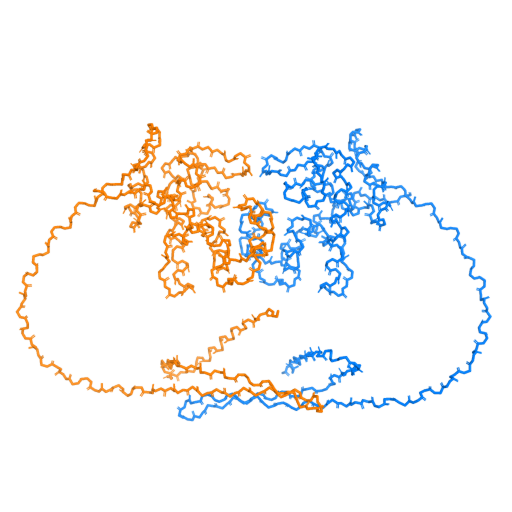094 0.144 1 97.81 171 PHE A N 1
ATOM 1251 C CA . PHE A 1 171 ? -9.422 -18.984 0.709 1 97.81 171 PHE A CA 1
ATOM 1252 C C . PHE A 1 171 ? -10.5 -18.5 -0.263 1 97.81 171 PHE A C 1
ATOM 1254 O O . PHE A 1 171 ? -11.672 -18.391 0.107 1 97.81 171 PHE A O 1
ATOM 1261 N N . LEU A 1 172 ? -10.094 -18.203 -1.49 1 98.25 172 LEU A N 1
ATOM 1262 C CA . LEU A 1 172 ? -11.031 -17.688 -2.477 1 98.25 172 LEU A CA 1
ATOM 1263 C C . LEU A 1 172 ? -12.094 -18.734 -2.822 1 98.25 172 LEU A C 1
ATOM 1265 O O . LEU A 1 172 ? -13.258 -18.391 -3.053 1 98.25 172 LEU A O 1
ATOM 1269 N N . SER A 1 173 ? -11.656 -20 -2.879 1 98.31 173 SER A N 1
ATOM 1270 C CA . SER A 1 173 ? -12.633 -21.062 -3.131 1 98.31 173 SER A CA 1
ATOM 1271 C C . SER A 1 173 ? -13.711 -21.078 -2.059 1 98.31 173 SER A C 1
ATOM 1273 O O . SER A 1 173 ? -14.906 -21.109 -2.373 1 98.31 173 SER A O 1
ATOM 1275 N N . ARG A 1 174 ? -13.297 -21.016 -0.9 1 97.75 174 ARG A N 1
ATOM 1276 C CA . ARG A 1 174 ? -14.227 -21.078 0.223 1 97.75 174 ARG A CA 1
ATOM 1277 C C . ARG A 1 174 ? -15.148 -19.859 0.238 1 97.75 174 ARG A C 1
ATOM 1279 O O . ARG A 1 174 ? -16.359 -19.984 0.445 1 97.75 174 ARG A O 1
ATOM 1286 N N . THR A 1 175 ? -14.656 -18.75 -0.099 1 97.19 175 THR A N 1
ATOM 1287 C CA . THR A 1 175 ? -15.406 -17.516 0.093 1 97.19 175 THR A CA 1
ATOM 1288 C C . THR A 1 175 ? -16.266 -17.203 -1.125 1 97.19 175 THR A C 1
ATOM 1290 O O . THR A 1 175 ? -17.344 -16.609 -0.997 1 97.19 175 THR A O 1
ATOM 1293 N N . LEU A 1 176 ? -15.828 -17.625 -2.242 1 97.69 176 LEU A N 1
ATOM 1294 C CA . LEU A 1 176 ? -16.578 -17.375 -3.465 1 97.69 176 LEU A CA 1
ATOM 1295 C C . LEU A 1 176 ? -17.531 -18.531 -3.762 1 97.69 176 LEU A C 1
ATOM 1297 O O . LEU A 1 176 ? -18.453 -18.375 -4.566 1 97.69 176 LEU A O 1
ATOM 1301 N N . GLY A 1 177 ? -17.297 -19.688 -3.25 1 97.31 177 GLY A N 1
ATOM 1302 C CA . GLY A 1 177 ? -18.125 -20.859 -3.49 1 97.31 177 GLY A CA 1
ATOM 1303 C C . GLY A 1 177 ? -17.859 -21.516 -4.832 1 97.31 177 GLY A C 1
ATOM 1304 O O . GLY A 1 177 ? -18.734 -22.219 -5.371 1 97.31 177 GLY A O 1
ATOM 1305 N N . ARG A 1 178 ? -16.766 -21.156 -5.434 1 97.44 178 ARG A N 1
ATOM 1306 C CA . ARG A 1 178 ? -16.312 -21.719 -6.699 1 97.44 178 ARG A CA 1
ATOM 1307 C C . ARG A 1 178 ? -14.797 -21.734 -6.781 1 97.44 178 ARG A C 1
ATOM 1309 O O . ARG A 1 178 ? -14.125 -21 -6.047 1 97.44 178 ARG A O 1
ATOM 1316 N N . GLN A 1 179 ? -14.312 -22.562 -7.664 1 97.25 179 GLN A N 1
ATOM 1317 C CA . GLN A 1 179 ? -12.867 -22.562 -7.891 1 97.25 179 GLN A CA 1
ATOM 1318 C C . GLN A 1 179 ? -12.414 -21.25 -8.531 1 97.25 179 GLN A C 1
ATOM 1320 O O . GLN A 1 179 ? -12.992 -20.797 -9.516 1 97.25 179 GLN A O 1
ATOM 1325 N N . PRO A 1 180 ? -11.383 -20.641 -7.977 1 98.19 180 PRO A N 1
ATOM 1326 C CA . PRO A 1 180 ? -10.883 -19.422 -8.602 1 98.19 180 PRO A CA 1
ATOM 1327 C C . PRO A 1 180 ? -10.141 -19.672 -9.906 1 98.19 180 PRO A C 1
ATOM 1329 O O . PRO A 1 180 ? -9.438 -20.688 -10.031 1 98.19 180 PRO A O 1
ATOM 1332 N N . GLU A 1 181 ? -10.352 -18.781 -10.805 1 98.31 181 GLU A N 1
ATOM 1333 C CA . GLU A 1 181 ? -9.523 -18.797 -12.008 1 98.31 181 GLU A CA 1
ATOM 1334 C C . GLU A 1 181 ? -8.094 -18.344 -11.695 1 98.31 181 GLU A C 1
ATOM 1336 O O . GLU A 1 181 ? -7.855 -17.625 -10.727 1 98.31 181 GLU A O 1
ATOM 1341 N N . PRO A 1 182 ? -7.125 -18.734 -12.547 1 98.38 182 PRO A N 1
ATOM 1342 C CA . PRO A 1 182 ? -5.719 -18.453 -12.258 1 98.38 182 PRO A CA 1
ATOM 1343 C C . PRO A 1 182 ? -5.441 -16.969 -12.07 1 98.38 182 PRO A C 1
ATOM 1345 O O . PRO A 1 182 ? -4.66 -16.578 -11.195 1 98.38 182 PRO A O 1
ATOM 1348 N N . TRP A 1 183 ? -6.137 -16.172 -12.875 1 98.69 183 TRP A N 1
ATOM 1349 C CA . TRP A 1 183 ? -5.871 -14.742 -12.781 1 98.69 183 TRP A CA 1
ATOM 1350 C C . TRP A 1 183 ? -6.312 -14.195 -11.43 1 98.69 183 TRP A C 1
ATOM 1352 O O . TRP A 1 183 ? -5.762 -13.203 -10.945 1 98.69 183 TRP A O 1
ATOM 1362 N N . MET A 1 184 ? -7.246 -14.773 -10.789 1 98.81 184 MET A N 1
ATOM 1363 C CA . MET A 1 184 ? -7.711 -14.352 -9.469 1 98.81 184 MET A CA 1
ATOM 1364 C C . MET A 1 184 ? -6.645 -14.602 -8.406 1 98.81 184 MET A C 1
ATOM 1366 O O . MET A 1 184 ? -6.559 -13.875 -7.418 1 98.81 184 MET A O 1
ATOM 1370 N N . LEU A 1 185 ? -5.836 -15.609 -8.633 1 98.75 185 LEU A N 1
ATOM 1371 C CA . LEU A 1 185 ? -4.77 -15.938 -7.695 1 98.75 185 LEU A CA 1
ATOM 1372 C C . LEU A 1 185 ? -3.66 -14.891 -7.746 1 98.75 185 LEU A C 1
ATOM 1374 O O . LEU A 1 185 ? -3.033 -14.594 -6.727 1 98.75 185 LEU A O 1
ATOM 1378 N N . TYR A 1 186 ? -3.469 -14.336 -8.938 1 98.75 186 TYR A N 1
ATOM 1379 C CA . TYR A 1 186 ? -2.516 -13.234 -9.016 1 98.75 186 TYR A CA 1
ATOM 1380 C C . TYR A 1 186 ? -3.059 -11.992 -8.305 1 98.75 186 TYR A C 1
ATOM 1382 O O . TYR A 1 186 ? -2.311 -11.273 -7.645 1 98.75 186 TYR A O 1
ATOM 1390 N N . LEU A 1 187 ? -4.316 -11.727 -8.484 1 98.38 187 LEU A N 1
ATOM 1391 C CA . LEU A 1 187 ? -4.922 -10.609 -7.77 1 98.38 187 LEU A CA 1
ATOM 1392 C C . LEU A 1 187 ? -4.707 -10.75 -6.266 1 98.38 187 LEU A C 1
ATOM 1394 O O . LEU A 1 187 ? -4.398 -9.766 -5.586 1 98.38 187 LEU A O 1
ATOM 1398 N N . ALA A 1 188 ? -4.879 -11.961 -5.758 1 98.12 188 ALA A N 1
ATOM 1399 C CA . ALA A 1 188 ? -4.68 -12.227 -4.332 1 98.12 188 ALA A CA 1
ATOM 1400 C C . ALA A 1 188 ? -3.209 -12.086 -3.951 1 98.12 188 ALA A C 1
ATOM 1402 O O . ALA A 1 188 ? -2.885 -11.648 -2.844 1 98.12 188 ALA A O 1
ATOM 1403 N N . HIS A 1 189 ? -2.324 -12.5 -4.855 1 97.75 189 HIS A N 1
ATOM 1404 C CA . HIS A 1 189 ? -0.894 -12.32 -4.637 1 97.75 189 HIS A CA 1
ATOM 1405 C C . HIS A 1 189 ? -0.537 -10.844 -4.508 1 97.75 189 HIS A C 1
ATOM 1407 O O . HIS A 1 189 ? 0.259 -10.461 -3.646 1 97.75 189 HIS A O 1
ATOM 1413 N N . GLN A 1 190 ? -1.144 -10.031 -5.266 1 95.62 190 GLN A N 1
ATOM 1414 C CA . GLN A 1 190 ? -0.852 -8.609 -5.402 1 95.62 190 GLN A CA 1
ATOM 1415 C C . GLN A 1 190 ? -1.55 -7.797 -4.312 1 95.62 190 GLN A C 1
ATOM 1417 O O . GLN A 1 190 ? -0.956 -6.883 -3.736 1 95.62 190 GLN A O 1
ATOM 1422 N N . GLN A 1 191 ? -2.787 -8.094 -3.998 1 95.5 191 GLN A N 1
ATOM 1423 C CA . GLN A 1 191 ? -3.598 -7.242 -3.133 1 95.5 191 GLN A CA 1
ATOM 1424 C C . GLN A 1 191 ? -3.879 -7.926 -1.797 1 95.5 191 GLN A C 1
ATOM 1426 O O . GLN A 1 191 ? -4.551 -7.355 -0.934 1 95.5 191 GLN A O 1
ATOM 1431 N N . GLY A 1 192 ? -3.408 -9.172 -1.601 1 94.69 192 GLY A N 1
ATOM 1432 C CA . GLY A 1 192 ? -3.854 -9.992 -0.486 1 94.69 192 GLY A CA 1
ATOM 1433 C C . GLY A 1 192 ? -5.207 -10.641 -0.721 1 94.69 192 GLY A C 1
ATOM 1434 O O . GLY A 1 192 ? -6.008 -10.141 -1.515 1 94.69 192 GLY A O 1
ATOM 1435 N N . PRO A 1 193 ? -5.414 -11.734 -0.005 1 95.31 193 PRO A N 1
ATOM 1436 C CA . PRO A 1 193 ? -6.672 -12.453 -0.233 1 95.31 193 PRO A CA 1
ATOM 1437 C C . PRO A 1 193 ? -7.902 -11.602 0.079 1 95.31 193 PRO A C 1
ATOM 1439 O O . PRO A 1 193 ? -8.898 -11.656 -0.649 1 95.31 193 PRO A O 1
ATOM 1442 N N . GLY A 1 194 ? -7.852 -10.828 1.138 1 92.75 194 GLY A N 1
ATOM 1443 C CA . GLY A 1 194 ? -8.984 -9.977 1.468 1 92.75 194 GLY A CA 1
ATOM 1444 C C . GLY A 1 194 ? -9.242 -8.906 0.424 1 92.75 194 GLY A C 1
ATOM 1445 O O . GLY A 1 194 ? -10.398 -8.664 0.057 1 92.75 194 GLY A O 1
ATOM 1446 N N . GLY A 1 195 ? -8.133 -8.211 -0.009 1 95 195 GLY A N 1
ATOM 1447 C CA . GLY A 1 195 ? -8.266 -7.219 -1.062 1 95 195 GLY A CA 1
ATOM 1448 C C . GLY A 1 195 ? -8.805 -7.789 -2.359 1 95 195 GLY A C 1
ATOM 1449 O O . GLY A 1 195 ? -9.68 -7.195 -2.988 1 95 195 GLY A O 1
ATOM 1450 N N . ALA A 1 196 ? -8.32 -8.953 -2.678 1 98 196 ALA A N 1
ATOM 1451 C CA . ALA A 1 196 ? -8.797 -9.625 -3.881 1 98 196 ALA A CA 1
ATOM 1452 C C . ALA A 1 196 ? -10.289 -9.938 -3.775 1 98 196 ALA A C 1
ATOM 1454 O O . ALA A 1 196 ? -11.047 -9.695 -4.715 1 98 196 ALA A O 1
ATOM 1455 N N . LEU A 1 197 ? -10.703 -10.445 -2.664 1 97.12 197 LEU A N 1
ATOM 1456 C CA . LEU A 1 197 ? -12.109 -10.789 -2.463 1 97.12 197 LEU A CA 1
ATOM 1457 C C . LEU A 1 197 ? -12.992 -9.555 -2.617 1 97.12 197 LEU A C 1
ATOM 1459 O O . LEU A 1 197 ? -14.023 -9.609 -3.295 1 97.12 197 LEU A O 1
ATOM 1463 N N . ARG A 1 198 ? -12.578 -8.461 -2.084 1 95.62 198 ARG A N 1
ATOM 1464 C CA . ARG A 1 198 ? -13.391 -7.254 -2.152 1 95.62 198 ARG A CA 1
ATOM 1465 C C . ARG A 1 198 ? -13.461 -6.719 -3.578 1 95.62 198 ARG A C 1
ATOM 1467 O O . ARG A 1 198 ? -14.508 -6.238 -4.016 1 95.62 198 ARG A O 1
ATOM 1474 N N . LEU A 1 199 ? -12.336 -6.75 -4.23 1 97.94 199 LEU A N 1
ATOM 1475 C CA . LEU A 1 199 ? -12.336 -6.344 -5.629 1 97.94 199 LEU A CA 1
ATOM 1476 C C . LEU A 1 199 ? -13.312 -7.191 -6.441 1 97.94 199 LEU A C 1
ATOM 1478 O O . LEU A 1 199 ? -14.031 -6.668 -7.293 1 97.94 199 LEU A O 1
ATOM 1482 N N . LEU A 1 200 ? -13.359 -8.445 -6.129 1 98.44 200 LEU A N 1
ATOM 1483 C CA . LEU A 1 200 ? -14.125 -9.398 -6.922 1 98.44 200 LEU A CA 1
ATOM 1484 C C . LEU A 1 200 ? -15.609 -9.32 -6.578 1 98.44 200 LEU A C 1
ATOM 1486 O O . LEU A 1 200 ? -16.453 -9.648 -7.41 1 98.44 200 LEU A O 1
ATOM 1490 N N . THR A 1 201 ? -15.977 -8.859 -5.41 1 97.94 201 THR A N 1
ATOM 1491 C CA . THR A 1 201 ? -17.359 -8.938 -4.961 1 97.94 201 THR A CA 1
ATOM 1492 C C . THR A 1 201 ? -18 -7.555 -4.934 1 97.94 201 THR A C 1
ATOM 1494 O O . THR A 1 201 ? -19.188 -7.418 -4.641 1 97.94 201 THR A O 1
ATOM 1497 N N . SER A 1 202 ? -17.219 -6.512 -5.242 1 96.94 202 SER A N 1
ATOM 1498 C CA . SER A 1 202 ? -17.75 -5.148 -5.254 1 96.94 202 SER A CA 1
ATOM 1499 C C . SER A 1 202 ? -17.344 -4.414 -6.527 1 96.94 202 SER A C 1
ATOM 1501 O O . SER A 1 202 ? -16.672 -3.379 -6.469 1 96.94 202 SER A O 1
ATOM 1503 N N . PRO A 1 203 ? -17.875 -4.875 -7.641 1 98.06 203 PRO A N 1
ATOM 1504 C CA . PRO A 1 203 ? -17.391 -4.391 -8.938 1 98.06 203 PRO A CA 1
ATOM 1505 C C . PRO A 1 203 ? -17.656 -2.9 -9.141 1 98.06 203 PRO A C 1
ATOM 1507 O O . PRO A 1 203 ? -16.922 -2.238 -9.875 1 98.06 203 PRO A O 1
ATOM 1510 N N . ASP A 1 204 ? -18.625 -2.309 -8.438 1 98.06 204 ASP A N 1
ATOM 1511 C CA . ASP A 1 204 ? -19 -0.924 -8.695 1 98.06 204 ASP A CA 1
ATOM 1512 C C . ASP A 1 204 ? -18.312 0.03 -7.723 1 98.06 204 ASP A C 1
ATOM 1514 O O . ASP A 1 204 ? -18.375 1.249 -7.902 1 98.06 204 ASP A O 1
ATOM 1518 N N . ARG A 1 205 ? -17.625 -0.498 -6.754 1 96.62 205 ARG A N 1
ATOM 1519 C CA . ARG A 1 205 ? -16.953 0.346 -5.773 1 96.62 205 ARG A CA 1
ATOM 1520 C C . ARG A 1 205 ? -15.648 0.9 -6.336 1 96.62 205 ARG A C 1
ATOM 1522 O O . ARG A 1 205 ? -15.102 0.356 -7.297 1 96.62 205 ARG A O 1
ATOM 1529 N N . SER A 1 206 ? -15.211 2.018 -5.719 1 95.88 206 SER A N 1
ATOM 1530 C CA . SER A 1 206 ? -13.914 2.594 -6.074 1 95.88 206 SER A CA 1
ATOM 1531 C C . SER A 1 206 ? -12.781 1.621 -5.781 1 95.88 206 SER A C 1
ATOM 1533 O O . SER A 1 206 ? -12.648 1.134 -4.656 1 95.88 206 SER A O 1
ATOM 1535 N N . ALA A 1 207 ? -11.992 1.426 -6.855 1 97.44 207 ALA A N 1
ATOM 1536 C CA . ALA A 1 207 ? -10.852 0.535 -6.668 1 97.44 207 ALA A CA 1
ATOM 1537 C C . ALA A 1 207 ? -9.859 1.118 -5.66 1 97.44 207 ALA A C 1
ATOM 1539 O O . ALA A 1 207 ? -9.359 0.403 -4.793 1 97.44 207 ALA A O 1
ATOM 1540 N N . ALA A 1 208 ? -9.703 2.395 -5.738 1 93.94 208 ALA A N 1
ATOM 1541 C CA . ALA A 1 208 ? -8.766 3.08 -4.852 1 93.94 208 ALA A CA 1
ATOM 1542 C C . ALA A 1 208 ? -9.203 2.965 -3.395 1 93.94 208 ALA A C 1
ATOM 1544 O O . ALA A 1 208 ? -8.375 2.859 -2.492 1 93.94 208 ALA A O 1
ATOM 1545 N N . GLU A 1 209 ? -10.484 2.957 -3.207 1 90.62 209 GLU A N 1
ATOM 1546 C CA . GLU A 1 209 ? -11 2.826 -1.847 1 90.62 209 GLU A CA 1
ATOM 1547 C C . GLU A 1 209 ? -10.812 1.407 -1.32 1 90.62 209 GLU A C 1
ATOM 1549 O O . GLU A 1 209 ? -10.617 1.204 -0.12 1 90.62 209 GLU A O 1
ATOM 1554 N N . ILE A 1 210 ? -10.828 0.505 -2.248 1 93.19 210 ILE A N 1
ATOM 1555 C CA . ILE A 1 210 ? -10.75 -0.893 -1.839 1 93.19 210 ILE A CA 1
ATOM 1556 C C . ILE A 1 210 ? -9.297 -1.253 -1.514 1 93.19 210 ILE A C 1
ATOM 1558 O O . ILE A 1 210 ? -9.016 -1.838 -0.465 1 93.19 210 ILE A O 1
ATOM 1562 N N . VAL A 1 211 ? -8.367 -0.837 -2.371 1 94.06 211 VAL A N 1
ATOM 1563 C CA . VAL A 1 211 ? -7.012 -1.368 -2.225 1 94.06 211 VAL A CA 1
ATOM 1564 C C . VAL A 1 211 ? -6.125 -0.34 -1.527 1 94.06 211 VAL A C 1
ATOM 1566 O O . VAL A 1 211 ? -5.008 -0.655 -1.111 1 94.06 211 VAL A O 1
ATOM 1569 N N . GLY A 1 212 ? -6.609 0.833 -1.297 1 90.69 212 GLY A N 1
ATOM 1570 C CA . GLY A 1 212 ? -5.805 1.943 -0.813 1 90.69 212 GLY A CA 1
ATOM 1571 C C . GLY A 1 212 ? -5.277 2.828 -1.927 1 90.69 212 GLY A C 1
ATOM 1572 O O . GLY A 1 212 ? -4.895 2.336 -2.99 1 90.69 212 GLY A O 1
ATOM 1573 N N . GLN A 1 213 ? -5.254 4.07 -1.666 1 88.5 213 GLN A N 1
ATOM 1574 C CA . GLN A 1 213 ? -4.906 5.043 -2.697 1 88.5 213 GLN A CA 1
ATOM 1575 C C . GLN A 1 213 ? -3.482 4.828 -3.199 1 88.5 213 GLN A C 1
ATOM 1577 O O . GLN A 1 213 ? -3.227 4.898 -4.402 1 88.5 213 GLN A O 1
ATOM 1582 N N . ALA A 1 214 ? -2.574 4.664 -2.242 1 88.62 214 ALA A N 1
ATOM 1583 C CA . ALA A 1 214 ? -1.184 4.48 -2.648 1 88.62 214 ALA A CA 1
ATOM 1584 C C . ALA A 1 214 ? -1.021 3.217 -3.488 1 88.62 214 ALA A C 1
ATOM 1586 O O . ALA A 1 214 ? -0.41 3.252 -4.559 1 88.62 214 ALA A O 1
ATOM 1587 N N . ALA A 1 215 ? -1.617 2.131 -2.984 1 91.81 215 ALA A N 1
ATOM 1588 C CA . ALA A 1 215 ? -1.537 0.877 -3.729 1 91.81 215 ALA A CA 1
ATOM 1589 C C . ALA A 1 215 ? -2.176 1.016 -5.105 1 91.81 215 ALA A C 1
ATOM 1591 O O . ALA A 1 215 ? -1.646 0.508 -6.098 1 91.81 215 ALA A O 1
ATOM 1592 N N . PHE A 1 216 ? -3.293 1.662 -5.18 1 94.38 216 PHE A N 1
ATOM 1593 C CA . PHE A 1 216 ? -3.975 1.896 -6.445 1 94.38 216 PHE A CA 1
ATOM 1594 C C . PHE A 1 216 ? -3.066 2.639 -7.418 1 94.38 216 PHE A C 1
ATOM 1596 O O . PHE A 1 216 ? -2.854 2.184 -8.547 1 94.38 216 PHE A O 1
ATOM 1603 N N . SER A 1 217 ? -2.502 3.691 -6.977 1 91.19 217 SER A N 1
ATOM 1604 C CA . SER A 1 217 ? -1.729 4.57 -7.848 1 91.19 217 SER A CA 1
ATOM 1605 C C . SER A 1 217 ? -0.44 3.896 -8.305 1 91.19 217 SER A C 1
ATOM 1607 O O . SER A 1 217 ? 0.047 4.16 -9.406 1 91.19 217 SER A O 1
ATOM 1609 N N . LEU A 1 218 ? 0.038 3.049 -7.52 1 89.5 218 LEU A N 1
ATOM 1610 C CA . LEU A 1 218 ? 1.302 2.389 -7.832 1 89.5 218 LEU A CA 1
ATOM 1611 C C . LEU A 1 218 ? 1.082 1.216 -8.781 1 89.5 218 LEU A C 1
ATOM 1613 O O . LEU A 1 218 ? 2.031 0.724 -9.398 1 89.5 218 LEU A O 1
ATOM 1617 N N . ASN A 1 219 ? -0.201 0.802 -8.891 1 92.81 219 ASN A N 1
ATOM 1618 C CA . ASN A 1 219 ? -0.433 -0.447 -9.609 1 92.81 219 ASN A CA 1
ATOM 1619 C C . ASN A 1 219 ? -1.18 -0.209 -10.914 1 92.81 219 ASN A C 1
ATOM 1621 O O . ASN A 1 219 ? -1.348 -1.132 -11.719 1 92.81 219 ASN A O 1
ATOM 1625 N N . THR A 1 220 ? -1.641 0.946 -11.133 1 95.56 220 THR A N 1
ATOM 1626 C CA . THR A 1 220 ? -2.443 1.158 -12.328 1 95.56 220 THR A CA 1
ATOM 1627 C C . THR A 1 220 ? -2.34 2.605 -12.797 1 95.56 220 THR A C 1
ATOM 1629 O O . THR A 1 220 ? -1.967 3.49 -12.023 1 95.56 220 THR A O 1
ATOM 1632 N N . ARG A 1 221 ? -2.664 2.822 -14.039 1 92.56 221 ARG A N 1
ATOM 1633 C CA . ARG A 1 221 ? -2.736 4.168 -14.594 1 92.56 221 ARG A CA 1
ATOM 1634 C C . ARG A 1 221 ? -4.188 4.605 -14.781 1 92.56 221 ARG A C 1
ATOM 1636 O O . ARG A 1 221 ? -4.453 5.656 -15.367 1 92.56 221 ARG A O 1
ATOM 1643 N N . LEU A 1 222 ? -5.07 3.736 -14.297 1 95.44 222 LEU A N 1
ATOM 1644 C CA . LEU A 1 222 ? -6.48 4.094 -14.367 1 95.44 222 LEU A CA 1
ATOM 1645 C C . LEU A 1 222 ? -6.754 5.379 -13.594 1 95.44 222 LEU A C 1
ATOM 1647 O O . LEU A 1 222 ? -6.027 5.707 -12.648 1 95.44 222 LEU A O 1
ATOM 1651 N N . GLY A 1 223 ? -7.816 6.062 -14.008 1 92.69 223 GLY A N 1
ATOM 1652 C CA . GLY A 1 223 ? -8.219 7.25 -13.273 1 92.69 223 GLY A CA 1
ATOM 1653 C C . GLY A 1 223 ? -8.648 6.953 -11.852 1 92.69 223 GLY A C 1
ATOM 1654 O O . GLY A 1 223 ? -9.117 5.848 -11.555 1 92.69 223 GLY A O 1
ATOM 1655 N N . ARG A 1 224 ? -8.578 7.898 -10.969 1 87.94 224 ARG A N 1
ATOM 1656 C CA . ARG A 1 224 ? -8.797 7.738 -9.539 1 87.94 224 ARG A CA 1
ATOM 1657 C C . ARG A 1 224 ? -10.211 7.258 -9.25 1 87.94 224 ARG A C 1
ATOM 1659 O O . ARG A 1 224 ? -10.484 6.699 -8.188 1 87.94 224 ARG A O 1
ATOM 1666 N N . ASN A 1 225 ? -11.062 7.438 -10.219 1 91.81 225 ASN A N 1
ATOM 1667 C CA . ASN A 1 225 ? -12.461 7.059 -10.016 1 91.81 225 ASN A CA 1
ATOM 1668 C C . ASN A 1 225 ? -12.75 5.68 -10.602 1 91.81 225 ASN A C 1
ATOM 1670 O O . ASN A 1 225 ? -13.906 5.254 -10.648 1 91.81 225 ASN A O 1
ATOM 1674 N N . ALA A 1 226 ? -11.734 5.027 -10.961 1 97.75 226 ALA A N 1
ATOM 1675 C CA . ALA A 1 226 ? -11.938 3.713 -11.555 1 97.75 226 ALA A CA 1
ATOM 1676 C C . ALA A 1 226 ? -12.609 2.762 -10.57 1 97.75 226 ALA A C 1
ATOM 1678 O O . ALA A 1 226 ? -12.312 2.783 -9.375 1 97.75 226 ALA A O 1
ATOM 1679 N N . THR A 1 227 ? -13.445 1.906 -11.148 1 98.25 227 THR A N 1
ATOM 1680 C CA . THR A 1 227 ? -14.172 0.922 -10.352 1 98.25 227 THR A CA 1
ATOM 1681 C C . THR A 1 227 ? -13.312 -0.325 -10.133 1 98.25 227 THR A C 1
ATOM 1683 O O . THR A 1 227 ? -12.312 -0.527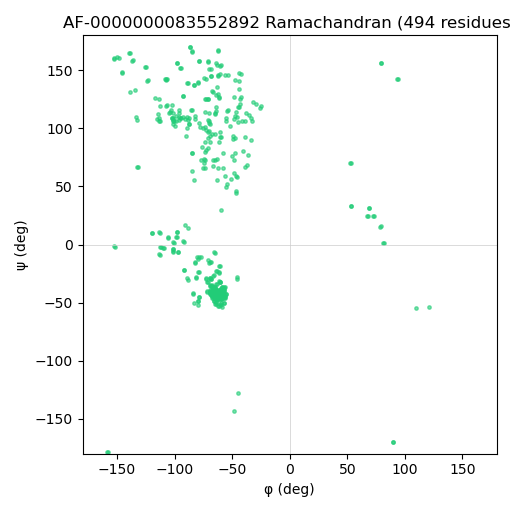 -10.82 1 98.25 227 THR A O 1
ATOM 1686 N N . ALA A 1 228 ? -13.758 -1.1 -9.219 1 98.56 228 ALA A N 1
ATOM 1687 C CA . ALA A 1 228 ? -13.125 -2.396 -8.992 1 98.56 228 ALA A CA 1
ATOM 1688 C C . ALA A 1 228 ? -13.164 -3.254 -10.258 1 98.56 228 ALA A C 1
ATOM 1690 O O . ALA A 1 228 ? -12.188 -3.928 -10.586 1 98.56 228 ALA A O 1
ATOM 1691 N N . ALA A 1 229 ? -14.242 -3.182 -10.945 1 98.81 229 ALA A N 1
ATOM 1692 C CA . ALA A 1 229 ? -14.375 -3.965 -12.172 1 98.81 229 ALA A CA 1
ATOM 1693 C C . ALA A 1 229 ? -13.312 -3.566 -13.195 1 98.81 229 ALA A C 1
ATOM 1695 O O . ALA A 1 229 ? -12.734 -4.426 -13.867 1 98.81 229 ALA A O 1
ATOM 1696 N N . GLU A 1 230 ? -13.062 -2.281 -13.281 1 98.81 230 GLU A N 1
ATOM 1697 C CA . GLU A 1 230 ? -12.062 -1.794 -14.219 1 98.81 230 GLU A CA 1
ATOM 1698 C C . GLU A 1 230 ? -10.656 -2.219 -13.805 1 98.81 230 GLU A C 1
ATOM 1700 O O . GLU A 1 230 ? -9.844 -2.619 -14.641 1 98.81 230 GLU A O 1
ATOM 1705 N N . PHE A 1 231 ? -10.414 -2.098 -12.555 1 98.75 231 PHE A N 1
ATOM 1706 C CA . PHE A 1 231 ? -9.133 -2.516 -12 1 98.75 231 PHE A CA 1
ATOM 1707 C C . PHE A 1 231 ? -8.906 -4.008 -12.227 1 98.75 231 PHE A C 1
ATOM 1709 O O . PHE A 1 231 ? -7.836 -4.422 -12.672 1 98.75 231 PHE A O 1
ATOM 1716 N N . VAL A 1 232 ? -9.914 -4.781 -11.992 1 98.75 232 VAL A N 1
ATOM 1717 C CA . VAL A 1 232 ? -9.867 -6.23 -12.164 1 98.75 232 VAL A CA 1
ATOM 1718 C C . VAL A 1 232 ? -9.656 -6.566 -13.641 1 98.75 232 VAL A C 1
ATOM 1720 O O . VAL A 1 232 ? -8.852 -7.441 -13.977 1 98.75 232 VAL A O 1
ATOM 1723 N N . ALA A 1 233 ? -10.344 -5.918 -14.469 1 98.75 233 ALA A N 1
ATOM 1724 C CA . ALA A 1 233 ? -10.219 -6.18 -15.906 1 98.75 233 ALA A CA 1
ATOM 1725 C C . ALA A 1 233 ? -8.789 -5.949 -16.375 1 98.75 233 ALA A C 1
ATOM 1727 O O . ALA A 1 233 ? -8.266 -6.719 -17.188 1 98.75 233 ALA A O 1
ATOM 1728 N N . GLU A 1 234 ? -8.203 -4.898 -15.883 1 98.56 234 GLU A N 1
ATOM 1729 C CA . GLU A 1 234 ? -6.828 -4.582 -16.266 1 98.56 234 GLU A CA 1
ATOM 1730 C C . GLU A 1 234 ? -5.871 -5.699 -15.867 1 98.56 234 GLU A C 1
ATOM 1732 O O . GLU A 1 234 ? -5.059 -6.148 -16.688 1 98.56 234 GLU A O 1
ATOM 1737 N N . TRP A 1 235 ? -6.004 -6.16 -14.711 1 98.25 235 TRP A N 1
ATOM 1738 C CA . TRP A 1 235 ? -5.035 -7.129 -14.211 1 98.25 235 TRP A CA 1
ATOM 1739 C C . TRP A 1 235 ? -5.355 -8.531 -14.719 1 98.25 235 TRP A C 1
ATOM 1741 O O . TRP A 1 235 ? -4.457 -9.359 -14.883 1 98.25 235 TRP A O 1
ATOM 1751 N N . ARG A 1 236 ? -6.66 -8.836 -14.984 1 98.62 236 ARG A N 1
ATOM 1752 C CA . ARG A 1 236 ? -6.98 -10.078 -15.688 1 98.62 236 ARG A CA 1
ATOM 1753 C C . ARG A 1 236 ? -6.309 -10.125 -17.047 1 98.62 236 ARG A C 1
ATOM 1755 O O . ARG A 1 236 ? -5.688 -11.125 -17.406 1 98.62 236 ARG A O 1
ATOM 1762 N N . GLN A 1 237 ? -6.398 -9.023 -17.75 1 98.56 237 GLN A N 1
ATOM 1763 C CA . GLN A 1 237 ? -5.785 -8.969 -19.062 1 98.56 237 GLN A CA 1
ATOM 1764 C C . GLN A 1 237 ? -4.27 -9.117 -18.984 1 98.56 237 GLN A C 1
ATOM 1766 O O . GLN A 1 237 ? -3.66 -9.812 -19.797 1 98.56 237 GLN A O 1
ATOM 1771 N N . GLY A 1 238 ? -3.668 -8.398 -18.031 1 98.5 238 GLY A N 1
ATOM 1772 C CA . GLY A 1 238 ? -2.234 -8.523 -17.828 1 98.5 238 GLY A CA 1
ATOM 1773 C C . GLY A 1 238 ? -1.801 -9.945 -17.516 1 98.5 238 GLY A C 1
ATOM 1774 O O . GLY A 1 238 ? -0.804 -10.422 -18.047 1 98.5 238 GLY A O 1
ATOM 1775 N N . PHE A 1 239 ? -2.586 -10.555 -16.703 1 98.81 239 PHE A N 1
ATOM 1776 C CA . PHE A 1 239 ? -2.271 -11.938 -16.359 1 98.81 239 PHE A CA 1
ATOM 1777 C C . PHE A 1 239 ? -2.422 -12.852 -17.578 1 98.81 239 PHE A C 1
ATOM 1779 O O . PHE A 1 239 ? -1.581 -13.719 -17.812 1 98.81 239 PHE A O 1
ATOM 1786 N N . ASP A 1 240 ? -3.492 -12.695 -18.281 1 98.69 240 ASP A N 1
ATOM 1787 C CA . ASP A 1 240 ? -3.738 -13.531 -19.453 1 98.69 240 ASP A CA 1
ATOM 1788 C C . ASP A 1 240 ? -2.592 -13.422 -20.453 1 98.69 240 ASP A C 1
ATOM 1790 O O . ASP A 1 240 ? -2.199 -14.422 -21.062 1 98.69 240 ASP A O 1
ATOM 1794 N N . ARG A 1 241 ? -2.031 -12.242 -20.578 1 98.56 241 ARG A N 1
ATOM 1795 C CA . ARG A 1 241 ? -0.892 -12.055 -21.469 1 98.56 241 ARG A CA 1
ATOM 1796 C C . ARG A 1 241 ? 0.325 -12.82 -20.969 1 98.56 241 ARG A C 1
ATOM 1798 O O . ARG A 1 241 ? 1.021 -13.469 -21.75 1 98.56 241 ARG A O 1
ATOM 1805 N N . ALA A 1 242 ? 0.523 -12.727 -19.703 1 98.75 242 ALA A N 1
ATOM 1806 C CA . ALA A 1 242 ? 1.649 -13.453 -19.125 1 98.75 242 ALA A CA 1
ATOM 1807 C C . ALA A 1 242 ? 1.433 -14.961 -19.219 1 98.75 242 ALA A C 1
ATOM 1809 O O . ALA A 1 242 ? 2.355 -15.711 -19.562 1 98.75 242 ALA A O 1
ATOM 1810 N N . TYR A 1 243 ? 0.256 -15.391 -18.922 1 98.69 243 TYR A N 1
ATOM 1811 C CA . TYR A 1 243 ? -0.117 -16.797 -18.938 1 98.69 243 TYR A CA 1
ATOM 1812 C C . TYR A 1 243 ? 0.092 -17.406 -20.312 1 98.69 243 TYR A C 1
ATOM 1814 O O . TYR A 1 243 ? 0.525 -18.562 -20.438 1 98.69 243 TYR A O 1
ATOM 1822 N N . ALA A 1 244 ? -0.16 -16.641 -21.281 1 98.25 244 ALA A N 1
ATOM 1823 C CA . ALA A 1 244 ? -0.087 -17.094 -22.672 1 98.25 244 ALA A CA 1
ATOM 1824 C C . ALA A 1 244 ? 1.359 -17.344 -23.094 1 98.25 244 ALA A C 1
ATOM 1826 O O . ALA A 1 244 ? 1.616 -17.984 -24.109 1 98.25 244 ALA A O 1
ATOM 1827 N N . ARG A 1 245 ? 2.295 -16.859 -22.359 1 98.25 245 ARG A N 1
ATOM 1828 C CA . ARG A 1 245 ? 3.707 -17.016 -22.688 1 98.25 245 ARG A CA 1
ATOM 1829 C C . ARG A 1 245 ? 4.215 -18.406 -22.344 1 98.25 245 ARG A C 1
ATOM 1831 O O . ARG A 1 245 ? 5.297 -18.797 -22.781 1 98.25 245 ARG A O 1
ATOM 1838 N N . PHE A 1 246 ? 3.408 -19.141 -21.625 1 98.5 246 PHE A N 1
ATOM 1839 C CA . PHE A 1 246 ? 3.846 -20.438 -21.125 1 98.5 246 PHE A CA 1
ATOM 1840 C C . PHE A 1 246 ? 2.896 -21.531 -21.578 1 98.5 246 PHE A C 1
ATOM 1842 O O . PHE A 1 246 ? 1.679 -21.344 -21.609 1 98.5 246 PHE A O 1
ATOM 1849 N N . THR A 1 247 ? 3.434 -22.703 -21.953 1 97.5 247 THR A N 1
ATOM 1850 C CA . THR A 1 247 ? 2.676 -23.875 -22.406 1 97.5 247 THR A CA 1
ATOM 1851 C C . THR A 1 247 ? 3.223 -25.141 -21.766 1 97.5 247 THR A C 1
ATOM 1853 O O . THR A 1 247 ? 4.344 -25.156 -21.266 1 97.5 247 THR A O 1
ATOM 1856 N N . ILE A 1 248 ? 2.365 -26.141 -21.75 1 94.5 248 ILE A N 1
ATOM 1857 C CA . ILE A 1 248 ? 2.787 -27.469 -21.297 1 94.5 248 ILE A CA 1
ATOM 1858 C C . ILE A 1 248 ? 2.896 -28.406 -22.5 1 94.5 248 ILE A C 1
ATOM 1860 O O . ILE A 1 248 ? 1.946 -28.547 -23.281 1 94.5 248 ILE A O 1
ATOM 1864 N N . ARG A 1 249 ? 4.012 -28.938 -22.781 1 86.62 249 ARG A N 1
ATOM 1865 C CA . ARG A 1 249 ? 4.215 -29.875 -23.875 1 86.62 249 ARG A CA 1
ATOM 1866 C C . ARG A 1 249 ? 4.609 -31.25 -23.344 1 86.62 249 ARG A C 1
ATOM 1868 O O . ARG A 1 249 ? 5.367 -31.359 -22.391 1 86.62 249 ARG A O 1
ATOM 1875 N N . MET B 1 1 ? -20.406 -10.836 10.109 1 21.83 1 MET B N 1
ATOM 1876 C CA . MET B 1 1 ? -21.797 -10.508 9.836 1 21.83 1 MET B CA 1
ATOM 1877 C C . MET B 1 1 ? -21.922 -9.086 9.297 1 21.83 1 MET B C 1
ATOM 1879 O O . MET B 1 1 ? -21.906 -8.125 10.07 1 21.83 1 MET B O 1
ATOM 1883 N N . LYS B 1 2 ? -21.312 -8.852 8.078 1 26.48 2 LYS B N 1
ATOM 1884 C CA . LYS B 1 2 ? -20.891 -7.555 7.559 1 26.48 2 LYS B CA 1
ATOM 1885 C C . LYS B 1 2 ? -22.078 -6.695 7.176 1 26.48 2 LYS B C 1
ATOM 1887 O O . LYS B 1 2 ? -22.922 -7.113 6.371 1 26.48 2 LYS B O 1
ATOM 1892 N N . THR B 1 3 ? -22.422 -5.574 8.023 1 24.44 3 THR B N 1
ATOM 1893 C CA . THR B 1 3 ? -23.656 -4.82 8.18 1 24.44 3 THR B CA 1
ATOM 1894 C C . THR B 1 3 ? -23.891 -3.906 6.98 1 24.44 3 THR B C 1
ATOM 1896 O O . THR B 1 3 ? -23.094 -2.988 6.73 1 24.44 3 THR B O 1
ATOM 1899 N N . LEU B 1 4 ? -24.266 -4.445 5.797 1 27.38 4 LEU B N 1
ATOM 1900 C CA . LEU B 1 4 ? -24.375 -3.766 4.512 1 27.38 4 LEU B CA 1
ATOM 1901 C C . LEU B 1 4 ? -25.391 -2.623 4.586 1 27.38 4 LEU B C 1
ATOM 1903 O O . LEU B 1 4 ? -26.562 -2.848 4.863 1 27.38 4 LEU B O 1
ATOM 1907 N N . LEU B 1 5 ? -24.906 -1.36 4.902 1 21.58 5 LEU B N 1
ATOM 1908 C CA . LEU B 1 5 ? -25.703 -0.169 5.203 1 21.58 5 LEU B CA 1
ATOM 1909 C C . LEU B 1 5 ? -26.312 0.406 3.93 1 21.58 5 LEU B C 1
ATOM 1911 O O . LEU B 1 5 ? -25.594 0.831 3.023 1 21.58 5 LEU B O 1
ATOM 1915 N N . LEU B 1 6 ? -27.25 -0.197 3.42 1 27.36 6 LEU B N 1
ATOM 1916 C CA . LEU B 1 6 ? -27.828 0.228 2.146 1 27.36 6 LEU B CA 1
ATOM 1917 C C . LEU B 1 6 ? -28.562 1.553 2.299 1 27.36 6 LEU B C 1
ATOM 1919 O O . LEU B 1 6 ? -29.531 1.646 3.062 1 27.36 6 LEU B O 1
ATOM 1923 N N . ALA B 1 7 ? -27.891 2.668 2.152 1 23.11 7 ALA B N 1
ATOM 1924 C CA . ALA B 1 7 ? -28.469 3.996 2.371 1 23.11 7 ALA B CA 1
ATOM 1925 C C . ALA B 1 7 ? -29.406 4.383 1.231 1 23.11 7 ALA B C 1
ATOM 1927 O O . ALA B 1 7 ? -28.984 4.457 0.074 1 23.11 7 ALA B O 1
ATOM 1928 N N . PHE B 1 8 ? -30.594 3.91 1.215 1 28.05 8 PHE B N 1
ATOM 1929 C CA . PHE B 1 8 ? -31.516 4.195 0.125 1 28.05 8 PHE B CA 1
ATOM 1930 C C . PHE B 1 8 ? -32.031 5.633 0.198 1 28.05 8 PHE B C 1
ATOM 1932 O O . PHE B 1 8 ? -32.562 6.051 1.216 1 28.05 8 PHE B O 1
ATOM 1939 N N . ALA B 1 9 ? -31.406 6.645 -0.378 1 25.72 9 ALA B N 1
ATOM 1940 C CA . ALA B 1 9 ? -31.844 8.031 -0.365 1 25.72 9 ALA B CA 1
ATOM 1941 C C . ALA B 1 9 ? -33.031 8.234 -1.287 1 25.72 9 ALA B C 1
ATOM 1943 O O . ALA B 1 9 ? -32.906 8.172 -2.512 1 25.72 9 ALA B O 1
ATOM 1944 N N . VAL B 1 10 ? -34.188 7.676 -1.045 1 27.98 10 VAL B N 1
ATOM 1945 C CA . VAL B 1 10 ? -35.344 7.879 -1.887 1 27.98 10 VAL B CA 1
ATOM 1946 C C . VAL B 1 10 ? -35.812 9.336 -1.803 1 27.98 10 VAL B C 1
ATOM 1948 O O . VAL B 1 10 ? -36.281 9.789 -0.754 1 27.98 10 VAL B O 1
ATOM 1951 N N . LEU B 1 11 ? -35.188 10.32 -2.346 1 26.62 11 LEU B N 1
ATOM 1952 C CA . LEU B 1 11 ? -35.594 11.719 -2.271 1 26.62 11 LEU B CA 1
ATOM 1953 C C . LEU B 1 11 ? -36.781 11.977 -3.154 1 26.62 11 LEU B C 1
ATOM 1955 O O . LEU B 1 11 ? -36.719 11.891 -4.379 1 26.62 11 LEU B O 1
ATOM 1959 N N . ALA B 1 12 ? -37.938 11.438 -2.758 1 28.86 12 ALA B N 1
ATOM 1960 C CA . ALA B 1 12 ? -39.125 11.875 -3.461 1 28.86 12 ALA B CA 1
ATOM 1961 C C . ALA B 1 12 ? -39.344 13.383 -3.311 1 28.86 12 ALA B C 1
ATOM 1963 O O . ALA B 1 12 ? -39.406 13.898 -2.191 1 28.86 12 ALA B O 1
ATOM 1964 N N . LEU B 1 13 ? -38.938 14.195 -4.246 1 28 13 LEU B N 1
ATOM 1965 C CA . LEU B 1 13 ? -39.094 15.641 -4.363 1 28 13 LEU B CA 1
ATOM 1966 C C . LEU B 1 13 ? -40.562 16.031 -4.473 1 28 13 LEU B C 1
ATOM 1968 O O . LEU B 1 13 ? -41.156 15.875 -5.531 1 28 13 LEU B O 1
ATOM 1972 N N . LEU B 1 14 ? -41.406 15.617 -3.496 1 28.2 14 LEU B N 1
ATOM 1973 C CA . LEU B 1 14 ? -42.719 16.219 -3.617 1 28.2 14 LEU B CA 1
ATOM 1974 C C . LEU B 1 14 ? -42.656 17.734 -3.443 1 28.2 14 LEU B C 1
ATOM 1976 O O . LEU B 1 14 ? -41.875 18.234 -2.625 1 28.2 14 LEU B O 1
ATOM 1980 N N . PRO B 1 15 ? -43.406 18.656 -4.359 1 33.5 15 PRO B N 1
ATOM 1981 C CA . PRO B 1 15 ? -43.562 20.109 -4.25 1 33.5 15 PRO B CA 1
ATOM 1982 C C . PRO B 1 15 ? -44.344 20.531 -2.996 1 33.5 15 PRO B C 1
ATOM 1984 O O . PRO B 1 15 ? -45.375 19.953 -2.676 1 33.5 15 PRO B O 1
ATOM 1987 N N . GLY B 1 16 ? -43.75 21.266 -1.995 1 34.41 16 GLY B N 1
ATOM 1988 C CA . GLY B 1 16 ? -44.219 22.016 -0.838 1 34.41 16 GLY B CA 1
ATOM 1989 C C . GLY B 1 16 ? -43.656 21.5 0.473 1 34.41 16 GLY B C 1
ATOM 1990 O O . GLY B 1 16 ? -43.906 22.078 1.531 1 34.41 16 GLY B O 1
ATOM 1991 N N . CYS B 1 17 ? -43.781 20.156 0.844 1 32.41 17 CYS B N 1
ATOM 1992 C CA . CYS B 1 17 ? -43.562 19.703 2.213 1 32.41 17 CYS B CA 1
ATOM 1993 C C . CYS B 1 17 ? -42.094 19.797 2.586 1 32.41 17 CYS B C 1
ATOM 1995 O O . CYS B 1 17 ? -41.25 19.078 2.021 1 32.41 17 CYS B O 1
ATOM 1997 N N . GLU B 1 18 ? -41.688 21 3.342 1 30.69 18 GLU B N 1
ATOM 1998 C CA . GLU B 1 18 ? -40.406 21.391 3.891 1 30.69 18 GLU B CA 1
ATOM 1999 C C . GLU B 1 18 ? -39.781 20.234 4.676 1 30.69 18 GLU B C 1
ATOM 2001 O O . GLU B 1 18 ? -40.406 19.188 4.848 1 30.69 18 GLU B O 1
ATOM 2006 N N . THR B 1 19 ? -39.031 20.656 5.926 1 32.78 19 THR B N 1
ATOM 2007 C CA . THR B 1 19 ? -37.875 20.234 6.695 1 32.78 19 THR B CA 1
ATOM 2008 C C . THR B 1 19 ? -38.25 19.141 7.684 1 32.78 19 THR B C 1
ATOM 2010 O O . THR B 1 19 ? -38.906 19.406 8.688 1 32.78 19 THR B O 1
ATOM 2013 N N . LEU B 1 20 ? -38.688 17.969 7.312 1 34.03 20 LEU B N 1
ATOM 2014 C CA . LEU B 1 20 ? -38.969 16.969 8.336 1 34.03 20 LEU B CA 1
ATOM 2015 C C . LEU B 1 20 ? -37.656 16.453 8.945 1 34.03 20 LEU B C 1
ATOM 2017 O O . LEU B 1 20 ? -36.812 15.922 8.234 1 34.03 20 LEU B O 1
ATOM 2021 N N . LYS B 1 21 ? -37.281 17.078 10.156 1 33.59 21 LYS B N 1
ATOM 2022 C CA . LYS B 1 21 ? -36.125 16.656 10.945 1 33.59 21 LYS B CA 1
ATOM 2023 C C . LYS B 1 21 ? -36.469 15.414 11.766 1 33.59 21 LYS B C 1
ATOM 2025 O O . LYS B 1 21 ? -37.375 15.438 12.594 1 33.59 21 LYS B O 1
ATOM 2030 N N . ILE B 1 22 ? -36.031 14.305 11.398 1 32.84 22 ILE B N 1
ATOM 2031 C CA . ILE B 1 22 ? -36.125 13.055 12.148 1 32.84 22 ILE B CA 1
ATOM 2032 C C . ILE B 1 22 ? -35.156 13.094 13.336 1 32.84 22 ILE B C 1
ATOM 2034 O O . ILE B 1 22 ? -33.938 13.242 13.156 1 32.84 22 ILE B O 1
ATOM 2038 N N . THR B 1 23 ? -35.562 13.406 14.586 1 44.66 23 THR B N 1
ATOM 2039 C CA . THR B 1 23 ? -34.781 13.625 15.789 1 44.66 23 THR B CA 1
ATOM 2040 C C . THR B 1 23 ? -34.438 12.297 16.453 1 44.66 23 THR B C 1
ATOM 2042 O O . THR B 1 23 ? -33.375 12.164 17.078 1 44.66 23 THR B O 1
ATOM 2045 N N . GLU B 1 24 ? -35.344 11.469 16.672 1 47.56 24 GLU B N 1
ATOM 2046 C CA . GLU B 1 24 ? -35.062 10.234 17.391 1 47.56 24 GLU B CA 1
ATOM 2047 C C . GLU B 1 24 ? -35.656 9.023 16.688 1 47.56 24 GLU B C 1
ATOM 2049 O O . GLU B 1 24 ? -36.781 9.094 16.188 1 47.56 24 GLU B O 1
ATOM 2054 N N . SER B 1 25 ? -35 8.102 16.031 1 35.88 25 SER B N 1
ATOM 2055 C CA . SER B 1 25 ? -35.625 6.871 15.531 1 35.88 25 SER B CA 1
ATOM 2056 C C . SER B 1 25 ? -35.031 5.648 16.25 1 35.88 25 SER B C 1
ATOM 2058 O O . SER B 1 25 ? -33.844 5.578 16.5 1 35.88 25 SER B O 1
ATOM 2060 N N . LYS B 1 26 ? -35.938 5.121 17.125 1 43.34 26 LYS B N 1
ATOM 2061 C CA . LYS B 1 26 ? -35.594 3.82 17.703 1 43.34 26 LYS B CA 1
ATOM 2062 C C . LYS B 1 26 ? -36.156 2.684 16.844 1 43.34 26 LYS B C 1
ATOM 2064 O O . LYS B 1 26 ? -37.312 2.697 16.453 1 43.34 26 LYS B O 1
ATOM 2069 N N . ILE B 1 27 ? -35.25 2 16.156 1 36.06 27 ILE B N 1
ATOM 2070 C CA . ILE B 1 27 ? -35.656 0.802 15.422 1 36.06 27 ILE B CA 1
ATOM 2071 C C . ILE B 1 27 ? -35.312 -0.441 16.234 1 36.06 27 ILE B C 1
ATOM 2073 O O . ILE B 1 27 ? -34.188 -0.604 16.688 1 36.06 27 ILE B O 1
ATOM 2077 N N . ASN B 1 28 ? -36.219 -0.975 16.828 1 44.12 28 ASN B N 1
ATOM 2078 C CA . ASN B 1 28 ? -36.062 -2.232 17.547 1 44.12 28 ASN B CA 1
ATOM 2079 C C . ASN B 1 28 ? -36.25 -3.436 16.625 1 44.12 28 ASN B C 1
ATOM 2081 O O . ASN B 1 28 ? -37.219 -3.496 15.867 1 44.12 28 ASN B O 1
ATOM 2085 N N . TRP B 1 29 ? -35.188 -4.191 16.453 1 39.19 29 TRP B N 1
ATOM 2086 C CA . TRP B 1 29 ? -35.219 -5.445 15.719 1 39.19 29 TRP B CA 1
ATOM 2087 C C . TRP B 1 29 ? -35.469 -6.625 16.656 1 39.19 29 TRP B C 1
ATOM 2089 O O . TRP B 1 29 ? -34.844 -6.707 17.719 1 39.19 29 TRP B O 1
ATOM 2099 N N . GLU B 1 30 ? -36.594 -7.191 16.562 1 46.75 30 GLU B N 1
ATOM 2100 C CA . GLU B 1 30 ? -36.844 -8.414 17.312 1 46.75 30 GLU B CA 1
ATOM 2101 C C . GLU B 1 30 ? -36.812 -9.641 16.406 1 46.75 30 GLU B C 1
ATOM 2103 O O . GLU B 1 30 ? -37.469 -9.672 15.367 1 46.75 30 GLU B O 1
ATOM 2108 N N . PHE B 1 31 ? -35.812 -10.391 16.703 1 45.31 31 PHE B N 1
ATOM 2109 C CA . PHE B 1 31 ? -35.688 -11.688 16.047 1 45.31 31 PHE B CA 1
ATOM 2110 C C . PHE B 1 31 ? -36.219 -12.805 16.953 1 45.31 31 PHE B C 1
ATOM 2112 O O . PHE B 1 31 ? -35.969 -12.805 18.156 1 45.31 31 PHE B O 1
ATOM 2119 N N . GLY B 1 32 ? -37.312 -13.367 16.562 1 45.88 32 GLY B N 1
ATOM 2120 C CA . GLY B 1 32 ? -37.812 -14.531 17.297 1 45.88 32 GLY B CA 1
ATOM 2121 C C . GLY B 1 32 ? -37.844 -15.789 16.438 1 45.88 32 GLY B C 1
ATOM 2122 O O . GLY B 1 32 ? -38.156 -15.719 15.25 1 45.88 32 GLY B O 1
ATOM 2123 N N . VAL B 1 33 ? -37.219 -16.828 16.922 1 50.44 33 VAL B N 1
ATOM 2124 C CA . VAL B 1 33 ? -37.344 -18.141 16.328 1 50.44 33 VAL B CA 1
ATOM 2125 C C . VAL B 1 33 ? -38.312 -19.016 17.156 1 50.44 33 VAL B C 1
ATOM 2127 O O . VAL B 1 33 ? -38.156 -19.109 18.375 1 50.44 33 VAL B O 1
ATOM 2130 N N . THR B 1 34 ? -39.344 -19.234 16.641 1 49.84 34 THR B N 1
ATOM 2131 C CA . THR B 1 34 ? -40.25 -20.141 17.359 1 49.84 34 THR B CA 1
ATOM 2132 C C . THR B 1 34 ? -39.719 -21.562 17.328 1 49.84 34 THR B C 1
ATOM 2134 O O . THR B 1 34 ? -38.906 -21.906 16.453 1 49.84 34 THR B O 1
ATOM 2137 N N . PRO B 1 35 ? -40.031 -22.281 18.312 1 55.44 35 PRO B N 1
ATOM 2138 C CA . PRO B 1 35 ? -39.625 -23.688 18.328 1 55.44 35 PRO B CA 1
ATOM 2139 C C . PRO B 1 35 ? -39.875 -24.406 17.016 1 55.44 35 PRO B C 1
ATOM 2141 O O . PRO B 1 35 ? -39.188 -25.375 16.688 1 55.44 35 PRO B O 1
ATOM 2144 N N . ASP B 1 36 ? -40.812 -23.969 16.344 1 51.53 36 ASP B N 1
ATOM 2145 C CA . ASP B 1 36 ? -41.156 -24.609 15.078 1 51.53 36 ASP B CA 1
ATOM 2146 C C . ASP B 1 36 ? -40.406 -23.969 13.914 1 51.53 36 ASP B C 1
ATOM 2148 O O . ASP B 1 36 ? -40.688 -24.281 12.75 1 51.53 36 ASP B O 1
ATOM 2152 N N . GLY B 1 37 ? -39.344 -23.203 14.18 1 44.22 37 GLY B N 1
ATOM 2153 C CA . GLY B 1 37 ? -38.344 -22.719 13.258 1 44.22 37 GLY B CA 1
ATOM 2154 C C . GLY B 1 37 ? -38.75 -21.5 12.484 1 44.22 37 GLY B C 1
ATOM 2155 O O . GLY B 1 37 ? -38.188 -21.188 11.438 1 44.22 37 GLY B O 1
ATOM 2156 N N . GLU B 1 38 ? -39.812 -20.969 12.656 1 47.16 38 GLU B N 1
ATOM 2157 C CA . GLU B 1 38 ? -40.188 -19.719 12.008 1 47.16 38 GLU B CA 1
ATOM 2158 C C . GLU B 1 38 ? -39.469 -18.531 12.609 1 47.16 38 GLU B C 1
ATOM 2160 O O . GLU B 1 38 ? -39.344 -18.406 13.836 1 47.16 38 GLU B O 1
ATOM 2165 N N . VAL B 1 39 ? -38.656 -17.969 11.781 1 46.5 39 VAL B N 1
ATOM 2166 C CA . VAL B 1 39 ? -37.969 -16.766 12.203 1 46.5 39 VAL B CA 1
ATOM 2167 C C . VAL B 1 39 ? -38.875 -15.555 12.016 1 46.5 39 VAL B C 1
ATOM 2169 O O . VAL B 1 39 ? -39.438 -15.367 10.953 1 46.5 39 VAL B O 1
ATOM 2172 N N . SER B 1 40 ? -39.312 -14.969 12.977 1 45.94 40 SER B N 1
ATOM 2173 C CA . SER B 1 40 ? -40.031 -13.719 12.938 1 45.94 40 SER B CA 1
ATOM 2174 C C . SER B 1 40 ? -39.125 -12.523 13.203 1 45.94 40 SER B C 1
ATOM 2176 O O . SER B 1 40 ? -38.25 -12.594 14.047 1 45.94 40 SER B O 1
ATOM 2178 N N . ILE B 1 41 ? -39.062 -11.789 12.211 1 39.12 41 ILE B N 1
ATOM 2179 C CA . ILE B 1 41 ? -38.344 -10.523 12.422 1 39.12 41 ILE B CA 1
ATOM 2180 C C . ILE B 1 41 ? -39.344 -9.398 12.625 1 39.12 41 ILE B C 1
ATOM 2182 O O . ILE B 1 41 ? -40.281 -9.242 11.836 1 39.12 41 ILE B O 1
ATOM 2186 N N . GLY B 1 42 ? -39.5 -8.945 13.734 1 38.91 42 GLY B N 1
ATOM 2187 C CA . GLY B 1 42 ? -40.312 -7.793 14.062 1 38.91 42 GLY B CA 1
ATOM 2188 C C . GLY B 1 42 ? -39.531 -6.508 14.156 1 38.91 42 GLY B C 1
ATOM 2189 O O . GLY B 1 42 ? -38.438 -6.477 14.766 1 38.91 42 GLY B O 1
ATOM 2190 N N . ILE B 1 43 ? -39.75 -5.719 13.266 1 38.53 43 ILE B N 1
ATOM 2191 C CA . ILE B 1 43 ? -39.188 -4.383 13.391 1 38.53 43 ILE B CA 1
ATOM 2192 C C . ILE B 1 43 ? -40.25 -3.4 13.852 1 38.53 43 ILE B C 1
ATOM 2194 O O . ILE B 1 43 ? -41.375 -3.371 13.297 1 38.53 43 ILE B O 1
ATOM 2198 N N . SER B 1 44 ? -40.188 -2.986 15.031 1 42.12 44 SER B N 1
ATOM 2199 C CA . SER B 1 44 ? -41.094 -1.936 15.492 1 42.12 44 SER B CA 1
ATOM 2200 C C . SER B 1 44 ? -40.312 -0.651 15.805 1 42.12 44 SER B C 1
ATOM 2202 O O . SER B 1 44 ? -39.125 -0.688 16.109 1 42.12 44 SER B O 1
ATOM 2204 N N . GLY B 1 45 ? -40.562 0.349 15.195 1 35.12 45 GLY B N 1
ATOM 2205 C CA . GLY B 1 45 ? -39.906 1.586 15.609 1 35.12 45 GLY B CA 1
ATOM 2206 C C . GLY B 1 45 ? -40.844 2.781 15.578 1 35.12 45 GLY B C 1
ATOM 2207 O O . GLY B 1 45 ? -41.938 2.715 15 1 35.12 45 GLY B O 1
ATOM 2208 N N . ALA B 1 46 ? -40.875 3.5 16.562 1 35.41 46 ALA B N 1
ATOM 2209 C CA . ALA B 1 46 ? -41.656 4.73 16.672 1 35.41 46 ALA B CA 1
ATOM 2210 C C . ALA B 1 46 ? -40.781 5.957 16.469 1 35.41 46 ALA B C 1
ATOM 2212 O O . ALA B 1 46 ? -39.594 5.957 16.844 1 35.41 46 ALA B O 1
ATOM 2213 N N . ALA B 1 47 ? -41.031 6.594 15.438 1 34.41 47 ALA B N 1
ATOM 2214 C CA . ALA B 1 47 ? -40.344 7.887 15.336 1 34.41 47 ALA B CA 1
ATOM 2215 C C . ALA B 1 47 ? -41.312 9.031 15.656 1 34.41 47 ALA B C 1
ATOM 2217 O O . ALA B 1 47 ? -42.5 8.969 15.312 1 34.41 47 ALA B O 1
ATOM 2218 N N . SER B 1 48 ? -41.031 9.742 16.719 1 31.72 48 SER B N 1
ATOM 2219 C CA . SER B 1 48 ? -41.844 10.914 17.047 1 31.72 48 SER B CA 1
ATOM 2220 C C . SER B 1 48 ? -41.312 12.164 16.344 1 31.72 48 SER B C 1
ATOM 2222 O O . SER B 1 48 ? -40.094 12.344 16.234 1 31.72 48 SER B O 1
ATOM 2224 N N . ALA B 1 49 ? -42.031 12.539 15.469 1 30.05 49 ALA B N 1
ATOM 2225 C CA . ALA B 1 49 ? -41.719 13.805 14.812 1 30.05 49 ALA B CA 1
ATOM 2226 C C . ALA B 1 49 ? -42.406 14.977 15.508 1 30.05 49 ALA B C 1
ATOM 2228 O O . ALA B 1 49 ? -43.594 14.898 15.844 1 30.05 49 ALA B O 1
ATOM 2229 N N . ALA B 1 50 ? -41.688 15.617 16.438 1 29.17 50 ALA B N 1
ATOM 2230 C CA . ALA B 1 50 ? -42.312 16.781 17.062 1 29.17 50 ALA B CA 1
ATOM 2231 C C . ALA B 1 50 ? -42.344 17.984 16.109 1 29.17 50 ALA B C 1
ATOM 2233 O O . ALA B 1 50 ? -41.344 18.219 15.406 1 29.17 50 ALA B O 1
ATOM 2234 N N . SER B 1 51 ? -43.438 18.203 15.547 1 28.02 51 SER B N 1
ATOM 2235 C CA . SER B 1 51 ? -43.688 19.375 14.711 1 28.02 51 SER B CA 1
ATOM 2236 C C . SER B 1 51 ? -43.562 20.672 15.523 1 28.02 51 SER B C 1
ATOM 2238 O O . SER B 1 51 ? -44.344 20.875 16.469 1 28.02 51 SER B O 1
ATOM 2240 N N . ASP B 1 52 ? -42.375 20.984 15.992 1 30.05 52 ASP B N 1
ATOM 2241 C CA . ASP B 1 52 ? -42.406 22.219 16.766 1 30.05 52 ASP B CA 1
ATOM 2242 C C . ASP B 1 52 ? -43.062 23.344 15.969 1 30.05 52 ASP B C 1
ATOM 2244 O O . ASP B 1 52 ? -42.781 23.531 14.781 1 30.05 52 ASP B O 1
ATOM 2248 N N . THR B 1 53 ? -44.281 23.547 16.344 1 28.25 53 THR B N 1
ATOM 2249 C CA . THR B 1 53 ? -45.062 24.688 15.891 1 28.25 53 THR B CA 1
ATOM 2250 C C . THR B 1 53 ? -44.25 25.984 16 1 28.25 53 THR B C 1
ATOM 2252 O O . THR B 1 53 ? -43.625 26.25 17.047 1 28.25 53 THR B O 1
ATOM 2255 N N . PRO B 1 54 ? -43.969 26.531 14.859 1 24.98 54 PRO B N 1
ATOM 2256 C CA . PRO B 1 54 ? -43.219 27.781 14.797 1 24.98 54 PRO B CA 1
ATOM 2257 C C . PRO B 1 54 ? -43.75 28.859 15.727 1 24.98 54 PRO B C 1
ATOM 2259 O O . PRO B 1 54 ? -44.875 29.328 15.531 1 24.98 54 PRO B O 1
ATOM 2262 N N . LYS B 1 55 ? -43.719 28.531 17.078 1 28.95 55 LYS B N 1
ATOM 2263 C CA . LYS B 1 55 ? -44.312 29.594 17.891 1 28.95 55 LYS B CA 1
ATOM 2264 C C . LYS B 1 55 ? -43.844 30.969 17.422 1 28.95 55 LYS B C 1
ATOM 2266 O O . LYS B 1 55 ? -42.656 31.156 17.109 1 28.95 55 LYS B O 1
ATOM 2271 N N . GLU B 1 56 ? -44.812 31.844 17.109 1 26.39 56 GLU B N 1
ATOM 2272 C CA . GLU B 1 56 ? -44.812 33.25 16.703 1 26.39 56 GLU B CA 1
ATOM 2273 C C . GLU B 1 56 ? -43.906 34.062 17.625 1 26.39 56 GLU B C 1
ATOM 2275 O O . GLU B 1 56 ? -44.125 34.156 18.828 1 26.39 56 GLU B O 1
ATOM 2280 N N . MET B 1 57 ? -42.656 33.938 17.359 1 25.3 57 MET B N 1
ATOM 2281 C CA . MET B 1 57 ? -41.656 34.656 18.156 1 25.3 57 MET B CA 1
ATOM 2282 C C . MET B 1 57 ? -42.031 36.156 18.281 1 25.3 57 MET B C 1
ATOM 2284 O O . MET B 1 57 ? -42.219 36.812 17.281 1 25.3 57 MET B O 1
ATOM 2288 N N . GLU B 1 58 ? -42.812 36.375 19.422 1 30.34 58 GLU B N 1
ATOM 2289 C CA . GLU B 1 58 ? -43.188 37.75 19.766 1 30.34 58 GLU B CA 1
ATOM 2290 C C . GLU B 1 58 ? -42 38.688 19.625 1 30.34 58 GLU B C 1
ATOM 2292 O O . GLU B 1 58 ? -40.844 38.281 19.812 1 30.34 58 GLU B O 1
ATOM 2297 N N . PRO B 1 59 ? -42.375 39.906 19.078 1 27.05 59 PRO B N 1
ATOM 2298 C CA . PRO B 1 59 ? -41.469 40.969 18.688 1 27.05 59 PRO B CA 1
ATOM 2299 C C . PRO B 1 59 ? -40.594 41.469 19.844 1 27.05 59 PRO B C 1
ATOM 2301 O O . PRO B 1 59 ? -41.156 41.969 20.844 1 27.05 59 PRO B O 1
ATOM 2304 N N . ASN B 1 60 ? -39.719 40.688 20.359 1 25.45 60 ASN B N 1
ATOM 2305 C CA . ASN B 1 60 ? -38.938 41.094 21.516 1 25.45 60 ASN B CA 1
ATOM 2306 C C . ASN B 1 60 ? -38.438 42.531 21.406 1 25.45 60 ASN B C 1
ATOM 2308 O O . ASN B 1 60 ? -38.031 42.969 20.328 1 25.45 60 ASN B O 1
ATOM 2312 N N . LYS B 1 61 ? -38.906 43.312 22.453 1 26.42 61 LYS B N 1
ATOM 2313 C CA . LYS B 1 61 ? -38.562 44.656 22.875 1 26.42 61 LYS B CA 1
ATOM 2314 C C . LYS B 1 61 ? -37.062 44.875 22.812 1 26.42 61 LYS B C 1
ATOM 2316 O O . LYS B 1 61 ? -36.281 44 23.188 1 26.42 61 LYS B O 1
ATOM 2321 N N . GLU B 1 62 ? -36.562 45.969 22.109 1 22.95 62 GLU B N 1
ATOM 2322 C CA . GLU B 1 62 ? -35.312 46.562 21.688 1 22.95 62 GLU B CA 1
ATOM 2323 C C . GLU B 1 62 ? -34.375 46.812 22.875 1 22.95 62 GLU B C 1
ATOM 2325 O O . GLU B 1 62 ? -34.625 47.688 23.688 1 22.95 62 GLU B O 1
ATOM 2330 N N . ARG B 1 63 ? -34.156 45.719 23.797 1 26.38 63 ARG B N 1
ATOM 2331 C CA . ARG B 1 63 ? -33.281 46.188 24.875 1 26.38 63 ARG B CA 1
ATOM 2332 C C . ARG B 1 63 ? -32.062 46.906 24.328 1 26.38 63 ARG B C 1
ATOM 2334 O O . ARG B 1 63 ? -31.391 46.406 23.422 1 26.38 63 ARG B O 1
ATOM 2341 N N . ASN B 1 64 ? -32.094 48.219 24.516 1 24.89 64 ASN B N 1
ATOM 2342 C CA . ASN B 1 64 ? -31.047 49.188 24.281 1 24.89 64 ASN B CA 1
ATOM 2343 C C . ASN B 1 64 ? -29.703 48.719 24.859 1 24.89 64 ASN B C 1
ATOM 2345 O O . ASN B 1 64 ? -29.5 48.781 26.062 1 24.89 64 ASN B O 1
ATOM 2349 N N . VAL B 1 65 ? -29.344 47.5 24.672 1 28.05 65 VAL B N 1
ATOM 2350 C CA . VAL B 1 65 ? -28.078 47.156 25.312 1 28.05 65 VAL B CA 1
ATOM 2351 C C . VAL B 1 65 ? -27 48.125 24.844 1 28.05 65 VAL B C 1
ATOM 2353 O O . VAL B 1 65 ? -26.859 48.375 23.641 1 28.05 65 VAL B O 1
ATOM 2356 N N . ALA B 1 66 ? -26.641 48.969 25.812 1 31.97 66 ALA B N 1
ATOM 2357 C CA . ALA B 1 66 ? -25.5 49.875 25.703 1 31.97 66 ALA B CA 1
ATOM 2358 C C . ALA B 1 66 ? -24.281 49.188 25.109 1 31.97 66 ALA B C 1
ATOM 2360 O O . ALA B 1 66 ? -24.047 48 25.406 1 31.97 66 ALA B O 1
ATOM 2361 N N . PRO B 1 67 ? -23.812 49.656 23.984 1 27.39 67 PRO B N 1
ATOM 2362 C CA . PRO B 1 67 ? -22.656 49.125 23.281 1 27.39 67 PRO B CA 1
ATOM 2363 C C . PRO B 1 67 ? -21.438 48.906 24.188 1 27.39 67 PRO B C 1
ATOM 2365 O O . PRO B 1 67 ? -20.953 49.875 24.781 1 27.39 67 PRO B O 1
ATOM 2368 N N . ALA B 1 68 ? -21.453 47.875 25.078 1 31.75 68 ALA B N 1
ATOM 2369 C CA . ALA B 1 68 ? -20.188 47.719 25.781 1 31.75 68 ALA B CA 1
ATOM 2370 C C . ALA B 1 68 ? -19 47.812 24.812 1 31.75 68 ALA B C 1
ATOM 2372 O O . ALA B 1 68 ? -19.062 47.219 23.734 1 31.75 68 ALA B O 1
ATOM 2373 N N . THR B 1 69 ? -18.297 48.875 24.812 1 29.22 69 THR B N 1
ATOM 2374 C CA . THR B 1 69 ? -17.016 49.062 24.125 1 29.22 69 THR B CA 1
ATOM 2375 C C . THR B 1 69 ? -16.094 47.875 24.359 1 29.22 69 THR B C 1
ATOM 2377 O O . THR B 1 69 ? -15.633 47.625 25.469 1 29.22 69 THR B O 1
ATOM 2380 N N . SER B 1 70 ? -16.469 46.594 24 1 31.94 70 SER B N 1
ATOM 2381 C CA . SER B 1 70 ? -15.484 45.531 24.141 1 31.94 70 SER B CA 1
ATOM 2382 C C . SER B 1 70 ? -14.141 45.938 23.547 1 31.94 70 SER B C 1
ATOM 2384 O O . SER B 1 70 ? -14.062 46.344 22.391 1 31.94 70 SER B O 1
ATOM 2386 N N . SER B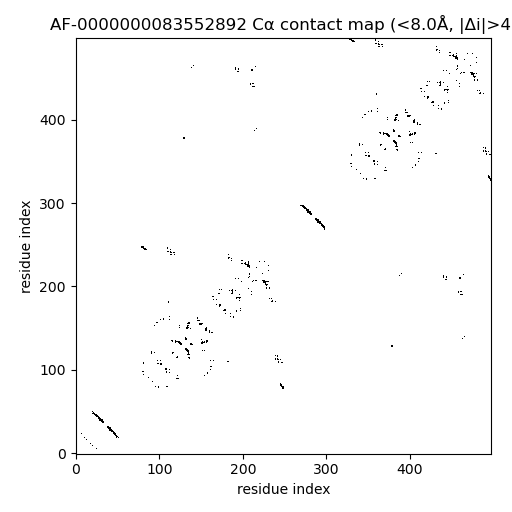 1 71 ? -13.273 46.5 24.312 1 32.28 71 SER B N 1
ATOM 2387 C CA . SER B 1 71 ? -11.883 46.656 23.906 1 32.28 71 SER B CA 1
ATOM 2388 C C . SER B 1 71 ? -11.398 45.469 23.109 1 32.28 71 SER B C 1
ATOM 2390 O O . SER B 1 71 ? -11.359 44.344 23.641 1 32.28 71 SER B O 1
ATOM 2392 N N . GLU B 1 72 ? -11.727 45.312 21.875 1 35.41 72 GLU B N 1
ATOM 2393 C CA . GLU B 1 72 ? -11.133 44.375 20.922 1 35.41 72 GLU B CA 1
ATOM 2394 C C . GLU B 1 72 ? -9.633 44.25 21.141 1 35.41 72 GLU B C 1
ATOM 2396 O O . GLU B 1 72 ? -8.883 45.188 20.938 1 35.41 72 GLU B O 1
ATOM 2401 N N . GLY B 1 73 ? -9.156 43.656 22.266 1 35.94 73 GLY B N 1
ATOM 2402 C CA . GLY B 1 73 ? -7.742 43.344 22.359 1 35.94 73 GLY B CA 1
ATOM 2403 C C . GLY B 1 73 ? -7.09 43.062 21.031 1 35.94 73 GLY B C 1
ATOM 2404 O O . GLY B 1 73 ? -7.746 42.594 20.094 1 35.94 73 GLY B O 1
ATOM 2405 N N . ALA B 1 74 ? -6.082 43.812 20.641 1 40.34 74 ALA B N 1
ATOM 2406 C CA . ALA B 1 74 ? -5.219 43.625 19.469 1 40.34 74 ALA B CA 1
ATOM 2407 C C . ALA B 1 74 ? -4.977 42.156 19.203 1 40.34 74 ALA B C 1
ATOM 2409 O O . ALA B 1 74 ? -4.805 41.375 20.141 1 40.34 74 ALA B O 1
ATOM 2410 N N . PRO B 1 75 ? -5.461 41.594 18.172 1 41.72 75 PRO B N 1
ATOM 2411 C CA . PRO B 1 75 ? -5.105 40.219 17.844 1 41.72 75 PRO B CA 1
ATOM 2412 C C . PRO B 1 75 ? -3.67 39.875 18.234 1 41.72 75 PRO B C 1
ATOM 2414 O O . PRO B 1 75 ? -2.748 40.656 17.938 1 41.72 75 PRO B O 1
ATOM 2417 N N . SER B 1 76 ? -3.291 39.375 19.422 1 42.81 76 SER B N 1
ATOM 2418 C CA . SER B 1 76 ? -1.993 38.875 19.844 1 42.81 76 SER B CA 1
ATOM 2419 C C . SER B 1 76 ? -1.17 38.375 18.656 1 42.81 76 SER B C 1
ATOM 2421 O O . SER B 1 76 ? -1.72 37.844 17.688 1 42.81 76 SER B O 1
ATOM 2423 N N . ALA B 1 77 ? -0.02 38.844 18.234 1 50.34 77 ALA B N 1
ATOM 2424 C CA . ALA B 1 77 ? 0.951 38.406 17.234 1 50.34 77 ALA B CA 1
ATOM 2425 C C . ALA B 1 77 ? 0.983 36.875 17.141 1 50.34 77 ALA B C 1
ATOM 2427 O O . ALA B 1 77 ? 0.995 36.188 18.156 1 50.34 77 ALA B O 1
ATOM 2428 N N . PRO B 1 78 ? 0.442 36.312 16.094 1 63.47 78 PRO B N 1
ATOM 2429 C CA . PRO B 1 78 ? 0.443 34.875 15.984 1 63.47 78 PRO B CA 1
ATOM 2430 C C . PRO B 1 78 ? 1.743 34.25 16.484 1 63.47 78 PRO B C 1
ATOM 2432 O O . PRO B 1 78 ? 2.826 34.781 16.234 1 63.47 78 PRO B O 1
ATOM 2435 N N . GLY B 1 79 ? 1.835 33.594 17.625 1 82.81 79 GLY B N 1
ATOM 2436 C CA . GLY B 1 79 ? 2.998 32.938 18.203 1 82.81 79 GLY B CA 1
ATOM 2437 C C . GLY B 1 79 ? 3.816 32.156 17.188 1 82.81 79 GLY B C 1
ATOM 2438 O O . GLY B 1 79 ? 3.402 32 16.047 1 82.81 79 GLY B O 1
ATOM 2439 N N . THR B 1 80 ? 5.172 32.125 17.422 1 92.38 80 THR B N 1
ATOM 2440 C CA . THR B 1 80 ? 6.117 31.422 16.578 1 92.38 80 THR B CA 1
ATOM 2441 C C . THR B 1 80 ? 6.184 29.938 16.953 1 92.38 80 THR B C 1
ATOM 2443 O O . THR B 1 80 ? 6.203 29.594 18.125 1 92.38 80 THR B O 1
ATOM 2446 N N . LEU B 1 81 ? 6.211 29.125 15.914 1 97.62 81 LEU B N 1
ATOM 2447 C CA . LEU B 1 81 ? 6.359 27.672 16.094 1 97.62 81 LEU B CA 1
ATOM 2448 C C . LEU B 1 81 ? 7.77 27.328 16.562 1 97.62 81 LEU B C 1
ATOM 2450 O O . LEU B 1 81 ? 8.75 27.75 15.938 1 97.62 81 LEU B O 1
ATOM 2454 N N . GLU B 1 82 ? 7.812 26.625 17.656 1 97.44 82 GLU B N 1
ATOM 2455 C CA . GLU B 1 82 ? 9.102 26.219 18.203 1 97.44 82 GLU B CA 1
ATOM 2456 C C . GLU B 1 82 ? 9.156 24.703 18.422 1 97.44 82 GLU B C 1
ATOM 2458 O O . GLU B 1 82 ? 8.117 24.062 18.562 1 97.44 82 GLU B O 1
ATOM 2463 N N . SER B 1 83 ? 10.375 24.141 18.359 1 97.94 83 SER B N 1
ATOM 2464 C CA . SER B 1 83 ? 10.609 22.719 18.609 1 97.94 83 SER B CA 1
ATOM 2465 C C . SER B 1 83 ? 11.289 22.5 19.953 1 97.94 83 SER B C 1
ATOM 2467 O O . SER B 1 83 ? 12.172 23.281 20.344 1 97.94 83 SER B O 1
ATOM 2469 N N . SER B 1 84 ? 10.938 21.484 20.656 1 97.19 84 SER B N 1
ATOM 2470 C CA . SER B 1 84 ? 11.625 21.125 21.875 1 97.19 84 SER B CA 1
ATOM 2471 C C . SER B 1 84 ? 12.914 20.359 21.594 1 97.19 84 SER B C 1
ATOM 2473 O O . SER B 1 84 ? 13.742 20.156 22.484 1 97.19 84 SER B O 1
ATOM 2475 N N . LEU B 1 85 ? 13.109 19.938 20.359 1 97.19 85 LEU B N 1
ATOM 2476 C CA . LEU B 1 85 ? 14.297 19.203 19.938 1 97.19 85 LEU B CA 1
ATOM 2477 C C . LEU B 1 85 ? 15.336 20.141 19.344 1 97.19 85 LEU B C 1
ATOM 2479 O O . LEU B 1 85 ? 14.984 21.188 18.781 1 97.19 85 LEU B O 1
ATOM 2483 N N . ALA B 1 86 ? 16.562 19.703 19.484 1 97.31 86 ALA B N 1
ATOM 2484 C CA . ALA B 1 86 ? 17.625 20.375 18.719 1 97.31 86 ALA B CA 1
ATOM 2485 C C . ALA B 1 86 ? 17.547 20.016 17.25 1 97.31 86 ALA B C 1
ATOM 2487 O O . ALA B 1 86 ? 17.594 18.828 16.875 1 97.31 86 ALA B O 1
ATOM 2488 N N . LEU B 1 87 ? 17.469 21.047 16.469 1 97.81 87 LEU B N 1
ATOM 2489 C CA . LEU B 1 87 ? 17.328 20.828 15.031 1 97.81 87 LEU B CA 1
ATOM 2490 C C . LEU B 1 87 ? 18.625 21.203 14.305 1 97.81 87 LEU B C 1
ATOM 2492 O O . LEU B 1 87 ? 19.312 22.141 14.703 1 97.81 87 LEU B O 1
ATOM 2496 N N . THR B 1 88 ? 18.906 20.391 13.289 1 97.94 88 THR B N 1
ATOM 2497 C CA . THR B 1 88 ? 19.953 20.859 12.383 1 97.94 88 THR B CA 1
ATOM 2498 C C . THR B 1 88 ? 19.547 22.156 11.703 1 97.94 88 THR B C 1
ATOM 2500 O O . THR B 1 88 ? 18.391 22.562 11.758 1 97.94 88 THR B O 1
ATOM 2503 N N . LYS B 1 89 ? 20.469 22.797 11.078 1 97.62 89 LYS B N 1
ATOM 2504 C CA . LYS B 1 89 ? 20.188 24.047 10.359 1 97.62 89 LYS B CA 1
ATOM 2505 C C . LYS B 1 89 ? 19.125 23.828 9.289 1 97.62 89 LYS B C 1
ATOM 2507 O O . LYS B 1 89 ? 18.219 24.656 9.133 1 97.62 89 LYS B O 1
ATOM 2512 N N . GLU B 1 90 ? 19.25 22.734 8.594 1 97.69 90 GLU B N 1
ATOM 2513 C CA . GLU B 1 90 ? 18.297 22.422 7.535 1 97.69 90 GLU B CA 1
ATOM 2514 C C . GLU B 1 90 ? 16.906 22.156 8.109 1 97.69 90 GLU B C 1
ATOM 2516 O O . GLU B 1 90 ? 15.906 22.609 7.555 1 97.69 90 GLU B O 1
ATOM 2521 N N . GLN B 1 91 ? 16.844 21.469 9.164 1 98.5 91 GLN B N 1
ATOM 2522 C CA . GLN B 1 91 ? 15.57 21.172 9.812 1 98.5 91 GLN B CA 1
ATOM 2523 C C . GLN B 1 91 ? 14.906 22.453 10.328 1 98.5 91 GLN B C 1
ATOM 2525 O O . GLN B 1 91 ? 13.68 22.594 10.25 1 98.5 91 GLN B O 1
ATOM 2530 N N . ALA B 1 92 ? 15.672 23.344 10.836 1 98.19 92 ALA B N 1
ATOM 2531 C CA . ALA B 1 92 ? 15.148 24.609 11.344 1 98.19 92 ALA B CA 1
ATOM 2532 C C . ALA B 1 92 ? 14.562 25.453 10.211 1 98.19 92 ALA B C 1
ATOM 2534 O O . ALA B 1 92 ? 13.539 26.125 10.391 1 98.19 92 ALA B O 1
ATOM 2535 N N . ARG B 1 93 ? 15.242 25.453 9.164 1 98.38 93 ARG B N 1
ATOM 2536 C CA . ARG B 1 93 ? 14.711 26.141 8 1 98.38 93 ARG B CA 1
ATOM 2537 C C . ARG B 1 93 ? 13.359 25.578 7.586 1 98.38 93 ARG B C 1
ATOM 2539 O O . ARG B 1 93 ? 12.445 26.328 7.23 1 98.38 93 ARG B O 1
ATOM 2546 N N . VAL B 1 94 ? 13.25 24.25 7.609 1 98.88 94 VAL B N 1
ATOM 2547 C CA . VAL B 1 94 ? 11.992 23.594 7.258 1 98.88 94 VAL B CA 1
ATOM 2548 C C . VAL B 1 94 ? 10.898 24 8.242 1 98.88 94 VAL B C 1
ATOM 2550 O O . VAL B 1 94 ? 9.766 24.25 7.844 1 98.88 94 VAL B O 1
ATOM 2553 N N . LEU B 1 95 ? 11.234 24.062 9.445 1 98.75 95 LEU B N 1
ATOM 2554 C CA . LEU B 1 95 ? 10.258 24.438 10.469 1 98.75 95 LEU B CA 1
ATOM 2555 C C . LEU B 1 95 ? 9.695 25.828 10.203 1 98.75 95 LEU B C 1
ATOM 2557 O O . LEU B 1 95 ? 8.5 26.062 10.383 1 98.75 95 LEU B O 1
ATOM 2561 N N . VAL B 1 96 ? 10.5 26.75 9.82 1 98.69 96 VAL B N 1
ATOM 2562 C CA . VAL B 1 96 ? 10.062 28.109 9.5 1 98.69 96 VAL B CA 1
ATOM 2563 C C . VAL B 1 96 ? 9.094 28.078 8.32 1 98.69 96 VAL B C 1
ATOM 2565 O O . VAL B 1 96 ? 8.062 28.75 8.336 1 98.69 96 VAL B O 1
ATOM 2568 N N . ILE B 1 97 ? 9.445 27.297 7.34 1 98.88 97 ILE B N 1
ATOM 2569 C CA . ILE B 1 97 ? 8.602 27.172 6.156 1 98.88 97 ILE B CA 1
ATOM 2570 C C . ILE B 1 97 ? 7.254 26.562 6.551 1 98.88 97 ILE B C 1
ATOM 2572 O O . ILE B 1 97 ? 6.207 27.016 6.074 1 98.88 97 ILE B O 1
ATOM 2576 N N . ILE B 1 98 ? 7.293 25.594 7.414 1 98.88 98 ILE B N 1
ATOM 2577 C CA . ILE B 1 98 ? 6.078 24.953 7.895 1 98.88 98 ILE B CA 1
ATOM 2578 C C . ILE B 1 98 ? 5.211 25.969 8.633 1 98.88 98 ILE B C 1
ATOM 2580 O O . ILE B 1 98 ? 4.004 26.047 8.406 1 98.88 98 ILE B O 1
ATOM 2584 N N . ASP B 1 99 ? 5.801 26.734 9.484 1 98.62 99 ASP B N 1
ATOM 2585 C CA . ASP B 1 99 ? 5.074 27.75 10.242 1 98.62 99 ASP B CA 1
ATOM 2586 C C . ASP B 1 99 ? 4.402 28.75 9.312 1 98.62 99 ASP B C 1
ATOM 2588 O O . ASP B 1 99 ? 3.195 28.984 9.406 1 98.62 99 ASP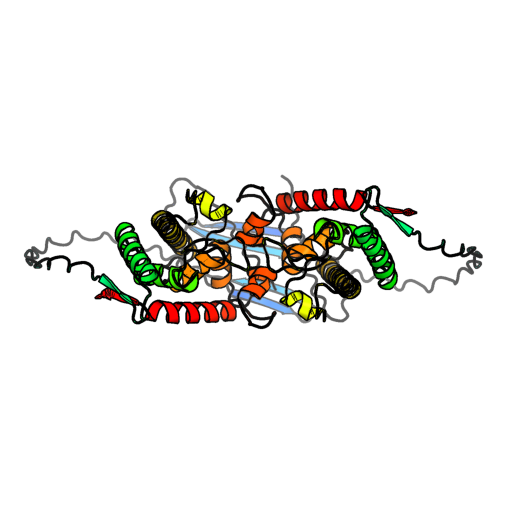 B O 1
ATOM 2592 N N . ASP B 1 100 ? 5.219 29.281 8.461 1 98.44 100 ASP B N 1
ATOM 2593 C CA . ASP B 1 100 ? 4.715 30.281 7.52 1 98.44 100 ASP B CA 1
ATOM 2594 C C . ASP B 1 100 ? 3.574 29.719 6.676 1 98.44 100 ASP B C 1
ATOM 2596 O O . ASP B 1 100 ? 2.561 30.375 6.469 1 98.44 100 ASP B O 1
ATOM 2600 N N . THR B 1 101 ? 3.775 28.531 6.199 1 98.75 101 THR B N 1
ATOM 2601 C CA . THR B 1 101 ? 2.787 27.891 5.332 1 98.75 101 THR B CA 1
ATOM 2602 C C . THR B 1 101 ? 1.495 27.609 6.094 1 98.75 101 THR B C 1
ATOM 2604 O O . THR B 1 101 ? 0.403 27.906 5.598 1 98.75 101 THR B O 1
ATOM 2607 N N . ALA B 1 102 ? 1.632 27.031 7.238 1 98.44 102 ALA B N 1
ATOM 2608 C CA . ALA B 1 102 ? 0.454 26.75 8.055 1 98.44 102 ALA B CA 1
ATOM 2609 C C . ALA B 1 102 ? -0.349 28.016 8.328 1 98.44 102 ALA B C 1
ATOM 2611 O O . ALA B 1 102 ? -1.577 28.016 8.211 1 98.44 102 ALA B O 1
ATOM 2612 N N . GLN B 1 103 ? 0.302 29.062 8.672 1 96.56 103 GLN B N 1
ATOM 2613 C CA . GLN B 1 103 ? -0.357 30.344 8.945 1 96.56 103 GLN B CA 1
ATOM 2614 C C . GLN B 1 103 ? -1.067 30.875 7.707 1 96.56 103 GLN B C 1
ATOM 2616 O O . GLN B 1 103 ? -2.195 31.359 7.789 1 96.56 103 GLN B O 1
ATOM 2621 N N . ALA B 1 104 ? -0.415 30.734 6.633 1 97.12 104 ALA B N 1
ATOM 2622 C CA . ALA B 1 104 ? -0.986 31.234 5.379 1 97.12 104 ALA B CA 1
ATOM 2623 C C . ALA B 1 104 ? -2.301 30.516 5.062 1 97.12 104 ALA B C 1
ATOM 2625 O O . ALA B 1 104 ? -3.215 31.125 4.492 1 97.12 104 ALA B O 1
ATOM 2626 N N . TYR B 1 105 ? -2.4 29.281 5.457 1 97.44 105 TYR B N 1
ATOM 2627 C CA . TYR B 1 105 ? -3.582 28.5 5.121 1 97.44 105 TYR B CA 1
ATOM 2628 C C . TYR B 1 105 ? -4.535 28.406 6.309 1 97.44 105 TYR B C 1
ATOM 2630 O O . TYR B 1 105 ? -5.562 27.719 6.242 1 97.44 105 TYR B O 1
ATOM 2638 N N . GLY B 1 106 ? -4.223 29.031 7.379 1 95.69 106 GLY B N 1
ATOM 2639 C CA . GLY B 1 106 ? -5.059 28.984 8.57 1 95.69 106 GLY B CA 1
ATOM 2640 C C . GLY B 1 106 ? -5.062 27.625 9.234 1 95.69 106 GLY B C 1
ATOM 2641 O O . GLY B 1 106 ? -6.082 27.203 9.781 1 95.69 106 GLY B O 1
ATOM 2642 N N . LEU B 1 107 ? -3.941 26.922 9.117 1 97.38 107 LEU B N 1
ATOM 2643 C CA . LEU B 1 107 ? -3.793 25.609 9.727 1 97.38 107 LEU B CA 1
ATOM 2644 C C . LEU B 1 107 ? -3.055 25.703 11.055 1 97.38 107 LEU B C 1
ATOM 2646 O O . LEU B 1 107 ? -2.379 26.688 11.328 1 97.38 107 LEU B O 1
ATOM 2650 N N . ASP B 1 108 ? -3.309 24.688 11.906 1 97.5 108 ASP B N 1
ATOM 2651 C CA . ASP B 1 108 ? -2.484 24.547 13.102 1 97.5 108 ASP B CA 1
ATOM 2652 C C . ASP B 1 108 ? -1.036 24.219 12.742 1 97.5 108 ASP B C 1
ATOM 2654 O O . ASP B 1 108 ? -0.739 23.125 12.266 1 97.5 108 ASP B O 1
ATOM 2658 N N . PRO B 1 109 ? -0.134 25.172 13.023 1 98.56 109 PRO B N 1
ATOM 2659 C CA . PRO B 1 109 ? 1.258 24.938 12.641 1 98.56 109 PRO B CA 1
ATOM 2660 C C . PRO B 1 109 ? 1.848 23.703 13.328 1 98.56 109 PRO B C 1
ATOM 2662 O O . PRO B 1 109 ? 2.689 23.016 12.742 1 98.56 109 PRO B O 1
ATOM 2665 N N . ARG B 1 110 ? 1.42 23.422 14.516 1 98.75 110 ARG B N 1
ATOM 2666 C CA . ARG B 1 110 ? 1.931 22.266 15.242 1 98.75 110 ARG B CA 1
ATOM 2667 C C . ARG B 1 110 ? 1.522 20.969 14.547 1 98.75 110 ARG B C 1
ATOM 2669 O O . ARG B 1 110 ? 2.301 20.016 14.5 1 98.75 110 ARG B O 1
ATOM 2676 N N . ALA B 1 111 ? 0.323 20.969 14.039 1 98.81 111 ALA B N 1
ATOM 2677 C CA . ALA B 1 111 ? -0.166 19.766 13.359 1 98.81 111 ALA B CA 1
ATOM 2678 C C . ALA B 1 111 ? 0.608 19.516 12.062 1 98.81 111 ALA B C 1
ATOM 2680 O O . ALA B 1 111 ? 1.006 18.391 11.781 1 98.81 111 ALA B O 1
ATOM 2681 N N . LEU B 1 112 ? 0.829 20.562 11.289 1 98.88 112 LEU B N 1
ATOM 2682 C CA . LEU B 1 112 ? 1.579 20.406 10.047 1 98.88 112 LEU B CA 1
ATOM 2683 C C . LEU B 1 112 ? 3.02 20 10.336 1 98.88 112 LEU B C 1
ATOM 2685 O O . LEU B 1 112 ? 3.578 19.156 9.625 1 98.88 112 LEU B O 1
ATOM 2689 N N . ALA B 1 113 ? 3.557 20.547 11.391 1 98.94 113 ALA B N 1
ATOM 2690 C CA . ALA B 1 113 ? 4.91 20.172 11.789 1 98.94 113 ALA B CA 1
ATOM 2691 C C . ALA B 1 113 ? 4.977 18.719 12.219 1 98.94 113 ALA B C 1
ATOM 2693 O O . ALA B 1 113 ? 5.914 18 11.859 1 98.94 113 ALA B O 1
ATOM 2694 N N . ALA B 1 114 ? 4.012 18.328 12.969 1 98.94 114 ALA B N 1
ATOM 2695 C CA . ALA B 1 114 ? 3.977 16.938 13.43 1 98.94 114 ALA B CA 1
ATOM 2696 C C . ALA B 1 114 ? 3.896 15.969 12.25 1 98.94 114 ALA B C 1
ATOM 2698 O O . ALA B 1 114 ? 4.578 14.938 12.234 1 98.94 114 ALA B O 1
ATOM 2699 N N . ILE B 1 115 ? 3.129 16.328 11.25 1 98.88 115 ILE B N 1
ATOM 2700 C CA . ILE B 1 115 ? 3.02 15.5 10.055 1 98.88 115 ILE B CA 1
ATOM 2701 C C . ILE B 1 115 ? 4.371 15.43 9.344 1 98.88 115 ILE B C 1
ATOM 2703 O O . ILE B 1 115 ? 4.867 14.344 9.047 1 98.88 115 ILE B O 1
ATOM 2707 N N . GLY B 1 116 ? 4.965 16.562 9.141 1 98.88 116 GLY B N 1
ATOM 2708 C CA . GLY B 1 116 ? 6.273 16.578 8.508 1 98.88 116 GLY B CA 1
ATOM 2709 C C . GLY B 1 116 ? 7.316 15.781 9.266 1 98.88 116 GLY B C 1
ATOM 2710 O O . GLY B 1 116 ? 8.148 15.102 8.664 1 98.88 116 GLY B O 1
ATOM 2711 N N . TRP B 1 117 ? 7.219 15.859 10.578 1 98.81 117 TRP B N 1
ATOM 2712 C CA . TRP B 1 117 ? 8.18 15.164 11.422 1 98.81 117 TRP B CA 1
ATOM 2713 C C . TRP B 1 117 ? 8.008 13.656 11.32 1 98.81 117 TRP B C 1
ATOM 2715 O O . TRP B 1 117 ? 8.992 12.914 11.219 1 98.81 117 TRP B O 1
ATOM 2725 N N . ILE B 1 118 ? 6.793 13.188 11.305 1 98.44 118 ILE B N 1
ATOM 2726 C CA . ILE B 1 118 ? 6.531 11.758 11.188 1 98.44 118 ILE B CA 1
ATOM 2727 C C . ILE B 1 118 ? 6.945 11.273 9.797 1 98.44 118 ILE B C 1
ATOM 2729 O O . ILE B 1 118 ? 7.488 10.172 9.656 1 98.44 118 ILE B O 1
ATOM 2733 N N . GLU B 1 119 ? 6.762 12.094 8.766 1 97 119 GLU B N 1
ATOM 2734 C CA . GLU B 1 119 ? 7.004 11.727 7.375 1 97 119 GLU B CA 1
ATOM 2735 C C . GLU B 1 119 ? 8.5 11.602 7.086 1 97 119 GLU B C 1
ATOM 2737 O O . GLU B 1 119 ? 8.93 10.664 6.418 1 97 119 GLU B O 1
ATOM 2742 N N . SER B 1 120 ? 9.359 12.5 7.617 1 98.19 120 SER B N 1
ATOM 2743 C CA . SER B 1 120 ? 10.734 12.531 7.137 1 98.19 120 SER B CA 1
ATOM 2744 C C . SER B 1 120 ? 11.688 13.031 8.211 1 98.19 120 SER B C 1
ATOM 2746 O O . SER B 1 120 ? 12.898 13.094 7.996 1 98.19 120 SER B O 1
ATOM 2748 N N . ARG B 1 121 ? 11.102 13.398 9.383 1 98.12 121 ARG B N 1
ATOM 2749 C CA . ARG B 1 121 ? 11.883 14.141 10.367 1 98.12 121 ARG B CA 1
ATOM 2750 C C . ARG B 1 121 ? 12.508 15.383 9.742 1 98.12 121 ARG B C 1
ATOM 2752 O O . ARG B 1 121 ? 13.656 15.727 10.039 1 98.12 121 ARG B O 1
ATOM 2759 N N . PHE B 1 122 ? 11.828 15.961 8.82 1 98.5 122 PHE B N 1
ATOM 2760 C CA . PHE B 1 122 ? 12.188 17.188 8.102 1 98.5 122 PHE B CA 1
ATOM 2761 C C . PHE B 1 122 ? 13.406 16.953 7.215 1 98.5 122 PHE B C 1
ATOM 2763 O O . PHE B 1 122 ? 14.164 17.875 6.93 1 98.5 122 PHE B O 1
ATOM 2770 N N . ARG B 1 123 ? 13.688 15.703 6.793 1 97.94 123 ARG B N 1
ATOM 2771 C CA . ARG B 1 123 ? 14.742 15.422 5.82 1 97.94 123 ARG B CA 1
ATOM 2772 C C . ARG B 1 123 ? 14.18 15.391 4.402 1 97.94 123 ARG B C 1
ATOM 2774 O O . ARG B 1 123 ? 13.188 14.711 4.141 1 97.94 123 ARG B O 1
ATOM 2781 N N . ASN B 1 124 ? 14.805 16.156 3.545 1 98.38 124 ASN B N 1
ATOM 2782 C CA . ASN B 1 124 ? 14.352 16.234 2.158 1 98.38 124 ASN B CA 1
ATOM 2783 C C . ASN B 1 124 ? 14.938 15.102 1.316 1 98.38 124 ASN B C 1
ATOM 2785 O O . ASN B 1 124 ? 15.852 15.32 0.516 1 98.38 124 ASN B O 1
ATOM 2789 N N . ILE B 1 125 ? 14.359 13.859 1.429 1 96.88 125 ILE B N 1
ATOM 2790 C CA . ILE B 1 125 ? 14.938 12.672 0.814 1 96.88 125 ILE B CA 1
ATOM 2791 C C . ILE B 1 125 ? 13.836 11.812 0.212 1 96.88 125 ILE B C 1
ATOM 2793 O O . ILE B 1 125 ? 12.656 12.016 0.497 1 96.88 125 ILE B O 1
ATOM 2797 N N . LYS B 1 126 ? 14.289 10.883 -0.639 1 94.62 126 LYS B N 1
ATOM 2798 C CA . LYS B 1 126 ? 13.414 9.797 -1.073 1 94.62 126 LYS B CA 1
ATOM 2799 C C . LYS B 1 126 ? 13.328 8.703 -0.018 1 94.62 126 LYS B C 1
ATOM 2801 O O . LYS B 1 126 ? 14.344 8.336 0.585 1 94.62 126 LYS B O 1
ATOM 2806 N N . ASN B 1 127 ? 12.117 8.18 0.157 1 91.62 127 ASN B N 1
ATOM 2807 C CA . ASN B 1 127 ? 1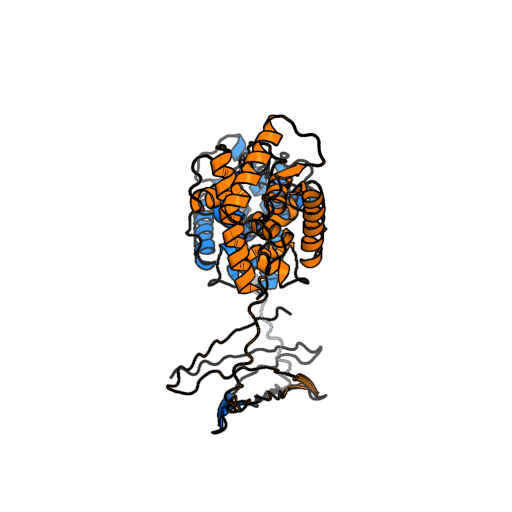1.953 7.062 1.08 1 91.62 127 ASN B CA 1
ATOM 2808 C C . ASN B 1 127 ? 12.719 5.832 0.608 1 91.62 127 ASN B C 1
ATOM 2810 O O . ASN B 1 127 ? 12.609 5.434 -0.553 1 91.62 127 ASN B O 1
ATOM 2814 N N . PRO B 1 128 ? 13.492 5.293 1.487 1 83.31 128 PRO B N 1
ATOM 2815 C CA . PRO B 1 128 ? 14.273 4.125 1.076 1 83.31 128 PRO B CA 1
ATOM 2816 C C . PRO B 1 128 ? 13.406 2.895 0.814 1 83.31 128 PRO B C 1
ATOM 2818 O O . PRO B 1 128 ? 13.875 1.931 0.197 1 83.31 128 PRO B O 1
ATOM 2821 N N . ARG B 1 129 ? 12.195 2.963 1.27 1 79.12 129 ARG B N 1
ATOM 2822 C CA . ARG B 1 129 ? 11.359 1.768 1.188 1 79.12 129 ARG B CA 1
ATOM 2823 C C . ARG B 1 129 ? 10.117 2.025 0.349 1 79.12 129 ARG B C 1
ATOM 2825 O O . ARG B 1 129 ? 9.172 1.228 0.365 1 79.12 129 ARG B O 1
ATOM 2832 N N . SER B 1 130 ? 10.102 3.127 -0.296 1 84.44 130 SER B N 1
ATOM 2833 C CA . SER B 1 130 ? 8.953 3.492 -1.122 1 84.44 130 SER B CA 1
ATOM 2834 C C . SER B 1 130 ? 9.336 4.527 -2.174 1 84.44 130 SER B C 1
ATOM 2836 O O . SER B 1 130 ? 10.523 4.832 -2.352 1 84.44 130 SER B O 1
ATOM 2838 N N . THR B 1 131 ? 8.297 4.914 -2.93 1 87.81 131 THR B N 1
ATOM 2839 C CA . THR B 1 131 ? 8.547 5.93 -3.945 1 87.81 131 THR B CA 1
ATOM 2840 C C . THR B 1 131 ? 8.273 7.328 -3.395 1 87.81 131 THR B C 1
ATOM 2842 O O . THR B 1 131 ? 8.375 8.32 -4.121 1 87.81 131 THR B O 1
ATOM 2845 N N . ALA B 1 132 ? 7.918 7.414 -2.107 1 94.56 132 ALA B N 1
ATOM 2846 C CA . ALA B 1 132 ? 7.578 8.695 -1.489 1 94.56 132 ALA B CA 1
ATOM 2847 C C . ALA B 1 132 ? 8.812 9.586 -1.372 1 94.56 132 ALA B C 1
ATOM 2849 O O . ALA B 1 132 ? 9.922 9.102 -1.149 1 94.56 132 ALA B O 1
ATOM 2850 N N . SER B 1 133 ? 8.625 10.93 -1.526 1 97.38 133 SER B N 1
ATOM 2851 C CA . SER B 1 133 ? 9.773 11.82 -1.605 1 97.38 133 SER B CA 1
ATOM 2852 C C . SER B 1 133 ? 9.477 13.172 -0.957 1 97.38 133 SER B C 1
ATOM 2854 O O . SER B 1 133 ? 8.328 13.633 -0.975 1 97.38 133 SER B O 1
ATOM 2856 N N . GLY B 1 134 ? 10.547 13.781 -0.364 1 98.56 134 GLY B N 1
ATOM 2857 C CA . GLY B 1 134 ? 10.477 15.133 0.157 1 98.56 134 GLY B CA 1
ATOM 2858 C C . GLY B 1 134 ? 10.039 15.195 1.609 1 98.56 134 GLY B C 1
ATOM 2859 O O . GLY B 1 134 ? 9.961 14.164 2.281 1 98.56 134 GLY B O 1
ATOM 2860 N N . ILE B 1 135 ? 9.758 16.422 2.068 1 98.81 135 ILE B N 1
ATOM 2861 C CA . ILE B 1 135 ? 9.477 16.703 3.473 1 98.81 135 ILE B CA 1
ATOM 2862 C C . ILE B 1 135 ? 8.188 15.992 3.891 1 98.81 135 ILE B C 1
ATOM 2864 O O . ILE B 1 135 ? 8.141 15.344 4.938 1 98.81 135 ILE B O 1
ATOM 2868 N N . MET B 1 136 ? 7.172 16.125 2.979 1 98.88 136 MET B N 1
ATOM 2869 C CA . MET B 1 136 ? 5.859 15.578 3.326 1 98.88 136 MET B CA 1
ATOM 2870 C C . MET B 1 136 ? 5.656 14.203 2.695 1 98.88 136 MET B C 1
ATOM 2872 O O . MET B 1 136 ? 4.547 13.664 2.713 1 98.88 136 MET B O 1
ATOM 2876 N N . GLN B 1 137 ? 6.648 13.664 2.084 1 97.88 137 GLN B N 1
ATOM 2877 C CA . GLN B 1 137 ? 6.758 12.312 1.539 1 97.88 137 GLN B CA 1
ATOM 2878 C C . GLN B 1 137 ? 5.586 11.992 0.617 1 97.88 137 GLN B C 1
ATOM 2880 O O . GLN B 1 137 ? 4.812 11.07 0.884 1 97.88 137 GLN B O 1
ATOM 2885 N N . PHE B 1 138 ? 5.574 12.641 -0.536 1 97.56 138 PHE B N 1
ATOM 2886 C CA . PHE B 1 138 ? 4.562 12.422 -1.561 1 97.56 138 PHE B CA 1
ATOM 2887 C C . PHE B 1 138 ? 4.98 11.305 -2.506 1 97.56 138 PHE B C 1
ATOM 2889 O O . PHE B 1 138 ? 6.148 11.219 -2.902 1 97.56 138 PHE B O 1
ATOM 2896 N N . ILE B 1 139 ? 4.02 10.484 -2.857 1 94.19 139 ILE B N 1
ATOM 2897 C CA . ILE B 1 139 ? 4.207 9.664 -4.051 1 94.19 139 ILE B CA 1
ATOM 2898 C C . ILE B 1 139 ? 3.764 10.445 -5.285 1 94.19 139 ILE B C 1
ATOM 2900 O O . ILE B 1 139 ? 3.162 11.516 -5.168 1 94.19 139 ILE B O 1
ATOM 2904 N N . ALA B 1 140 ? 4.031 9.969 -6.473 1 92.44 140 ALA B N 1
ATOM 2905 C CA . ALA B 1 140 ? 3.824 10.711 -7.715 1 92.44 140 ALA B CA 1
ATOM 2906 C C . ALA B 1 140 ? 2.355 11.094 -7.891 1 92.44 140 ALA B C 1
ATOM 2908 O O . ALA B 1 140 ? 2.041 12.219 -8.273 1 92.44 140 ALA B O 1
ATOM 2909 N N . SER B 1 141 ? 1.486 10.211 -7.637 1 91.12 141 SER B N 1
ATOM 2910 C CA . SER B 1 141 ? 0.066 10.445 -7.879 1 91.12 141 SER B CA 1
ATOM 2911 C C . SER B 1 141 ? -0.446 11.625 -7.059 1 91.12 141 SER B C 1
ATOM 2913 O O . SER B 1 141 ? -1.098 12.523 -7.598 1 91.12 141 SER B O 1
ATOM 2915 N N . SER B 1 142 ? -0.159 11.602 -5.723 1 94.12 142 SER B N 1
ATOM 2916 C CA . SER B 1 142 ? -0.606 12.719 -4.895 1 94.12 142 SER B CA 1
ATOM 2917 C C . SER B 1 142 ? 0.161 13.992 -5.219 1 94.12 142 SER B C 1
ATOM 2919 O O . SER B 1 142 ? -0.393 15.094 -5.152 1 94.12 142 SER B O 1
ATOM 2921 N N . ALA B 1 143 ? 1.42 13.867 -5.539 1 96.81 143 ALA B N 1
ATOM 2922 C CA . ALA B 1 143 ? 2.174 15.039 -5.977 1 96.81 143 ALA B CA 1
ATOM 2923 C C . ALA B 1 143 ? 1.51 15.703 -7.176 1 96.81 143 ALA B C 1
ATOM 2925 O O . ALA B 1 143 ? 1.316 16.922 -7.191 1 96.81 143 ALA B O 1
ATOM 2926 N N . ASP B 1 144 ? 1.153 14.914 -8.094 1 94.56 144 ASP B N 1
ATOM 2927 C CA . ASP B 1 144 ? 0.502 15.414 -9.305 1 94.56 144 ASP B CA 1
ATOM 2928 C C . ASP B 1 144 ? -0.832 16.078 -8.969 1 94.56 144 ASP B C 1
ATOM 2930 O O . ASP B 1 144 ? -1.155 17.141 -9.516 1 94.56 144 ASP B O 1
ATOM 2934 N N . ALA B 1 145 ? -1.576 15.492 -8.094 1 94.44 145 ALA B N 1
ATOM 2935 C CA . ALA B 1 145 ? -2.887 16.016 -7.715 1 94.44 145 ALA B CA 1
ATOM 2936 C C . ALA B 1 145 ? -2.764 17.406 -7.102 1 94.44 145 ALA B C 1
ATOM 2938 O O . ALA B 1 145 ? -3.699 18.219 -7.18 1 94.44 145 ALA B O 1
ATOM 2939 N N . TYR B 1 146 ? -1.59 17.703 -6.566 1 97.88 146 TYR B N 1
ATOM 2940 C CA . TYR B 1 146 ? -1.419 18.984 -5.898 1 97.88 146 TYR B CA 1
ATOM 2941 C C . TYR B 1 146 ? -0.439 19.875 -6.66 1 97.88 146 TYR B C 1
ATOM 2943 O O . TYR B 1 146 ? 0.075 20.859 -6.117 1 97.88 146 TYR B O 1
ATOM 2951 N N . GLY B 1 147 ? -0.103 19.469 -7.832 1 97.81 147 GLY B N 1
ATOM 2952 C CA . GLY B 1 147 ? 0.722 20.297 -8.703 1 97.81 147 GLY B CA 1
ATOM 2953 C C . GLY B 1 147 ? 2.166 20.375 -8.25 1 97.81 147 GLY B C 1
ATOM 2954 O O . GLY B 1 147 ? 2.838 21.391 -8.484 1 97.81 147 GLY B O 1
ATOM 2955 N N . LEU B 1 148 ? 2.572 19.391 -7.543 1 98.44 148 LEU B N 1
ATOM 2956 C CA . LEU B 1 148 ? 3.953 19.328 -7.078 1 98.44 148 LEU B CA 1
ATOM 2957 C C . LEU B 1 148 ? 4.84 18.656 -8.117 1 98.44 148 LEU B C 1
ATOM 2959 O O . LEU B 1 148 ? 4.93 17.422 -8.164 1 98.44 148 LEU B O 1
ATOM 2963 N N . ASP B 1 149 ? 5.602 19.453 -8.828 1 97.69 149 ASP B N 1
ATOM 2964 C CA . ASP B 1 149 ? 6.414 18.953 -9.93 1 97.69 149 ASP B CA 1
ATOM 2965 C C . ASP B 1 149 ? 7.695 18.297 -9.406 1 97.69 149 ASP B C 1
ATOM 2967 O O . ASP B 1 149 ? 8.07 17.219 -9.844 1 97.69 149 ASP B O 1
ATOM 2971 N N . ASP B 1 150 ? 8.344 19 -8.531 1 98.31 150 ASP B N 1
ATOM 2972 C CA . ASP B 1 150 ? 9.562 18.5 -7.891 1 98.31 150 ASP B CA 1
ATOM 2973 C C . ASP B 1 150 ? 9.336 18.281 -6.398 1 98.31 150 ASP B C 1
ATOM 2975 O O . ASP B 1 150 ? 9.344 19.234 -5.613 1 98.31 150 ASP B O 1
ATOM 2979 N N . PRO B 1 151 ? 9.242 17.016 -6.035 1 98.31 151 PRO B N 1
ATOM 2980 C CA . PRO B 1 151 ? 8.953 16.75 -4.625 1 98.31 151 PRO B CA 1
ATOM 2981 C C . PRO B 1 151 ? 10.086 17.188 -3.697 1 98.31 151 PRO B C 1
ATOM 2983 O O . PRO B 1 151 ? 9.906 17.219 -2.477 1 98.31 151 PRO B O 1
ATOM 2986 N N . PHE B 1 152 ? 11.195 17.609 -4.262 1 98.56 152 PHE B N 1
ATOM 2987 C CA . PHE B 1 152 ? 12.328 18 -3.432 1 98.56 152 PHE B CA 1
ATOM 2988 C C . PHE B 1 152 ? 12.422 19.516 -3.312 1 98.56 152 PHE B C 1
ATOM 2990 O O . PHE B 1 152 ? 13.297 20.047 -2.625 1 98.56 152 PHE B O 1
ATOM 2997 N N . ASP B 1 153 ? 11.555 20.172 -4.008 1 98.81 153 ASP B N 1
ATOM 2998 C CA . ASP B 1 153 ? 11.352 21.594 -3.719 1 98.81 153 ASP B CA 1
ATOM 2999 C C . ASP B 1 153 ? 10.648 21.797 -2.379 1 98.81 153 ASP B C 1
ATOM 3001 O O . ASP B 1 153 ? 9.43 21.672 -2.291 1 98.81 153 ASP B O 1
ATOM 3005 N N . ILE B 1 154 ? 11.406 22.219 -1.366 1 98.81 154 ILE B N 1
ATOM 3006 C CA . ILE B 1 154 ? 10.945 22.156 0.015 1 98.81 154 ILE B CA 1
ATOM 3007 C C . ILE B 1 154 ? 9.727 23.062 0.196 1 98.81 154 ILE B C 1
ATOM 3009 O O . ILE B 1 154 ? 8.688 22.625 0.682 1 98.81 154 ILE B O 1
ATOM 3013 N N . PRO B 1 155 ? 9.75 24.375 -0.221 1 98.88 155 PRO B N 1
ATOM 3014 C CA . PRO B 1 155 ? 8.562 25.203 -0.041 1 98.88 155 PRO B CA 1
ATOM 3015 C C . PRO B 1 155 ? 7.336 24.656 -0.773 1 98.88 155 PRO B C 1
ATOM 3017 O O . PRO B 1 155 ? 6.238 24.625 -0.214 1 98.88 155 PRO B O 1
ATOM 3020 N N . ALA B 1 156 ? 7.598 24.172 -1.971 1 98.88 156 ALA B N 1
ATOM 3021 C CA . ALA B 1 156 ? 6.484 23.641 -2.752 1 98.88 156 ALA B CA 1
ATOM 3022 C C . ALA B 1 156 ? 5.938 22.359 -2.119 1 98.88 156 ALA B C 1
ATOM 3024 O O . ALA B 1 156 ? 4.723 22.141 -2.121 1 98.88 156 ALA B O 1
ATOM 3025 N N . ASN B 1 157 ? 6.828 21.5 -1.621 1 98.88 157 ASN B N 1
ATOM 3026 C CA . ASN B 1 157 ? 6.438 20.25 -0.976 1 98.88 157 ASN B CA 1
ATOM 3027 C C . ASN B 1 157 ? 5.586 20.516 0.267 1 98.88 157 ASN B C 1
ATOM 3029 O O . ASN B 1 157 ? 4.531 19.906 0.437 1 98.88 157 ASN B O 1
ATOM 3033 N N . VAL B 1 158 ? 6 21.453 1.062 1 98.94 158 VAL B N 1
ATOM 3034 C CA . VAL B 1 158 ? 5.281 21.781 2.287 1 98.94 158 VAL B CA 1
ATOM 3035 C C . VAL B 1 158 ? 3.945 22.438 1.94 1 98.94 158 VAL B C 1
ATOM 3037 O O . VAL B 1 158 ? 2.926 22.156 2.576 1 98.94 158 VAL B O 1
ATOM 3040 N N . ASP B 1 159 ? 3.969 23.266 0.945 1 98.94 159 ASP B N 1
ATOM 3041 C CA . ASP B 1 159 ? 2.732 23.891 0.488 1 98.94 159 ASP B CA 1
ATOM 3042 C C . ASP B 1 159 ? 1.716 22.844 0.043 1 98.94 159 ASP B C 1
ATOM 3044 O O . ASP B 1 159 ? 0.544 22.906 0.422 1 98.94 159 ASP B O 1
ATOM 3048 N N . ALA B 1 160 ? 2.189 21.891 -0.762 1 98.88 160 ALA B N 1
ATOM 3049 C CA . ALA B 1 160 ? 1.319 20.797 -1.197 1 98.88 160 ALA B CA 1
ATOM 3050 C C . ALA B 1 160 ? 0.779 20.016 -0.002 1 98.88 160 ALA B C 1
ATOM 3052 O O . ALA B 1 160 ? -0.402 19.672 0.033 1 98.88 160 ALA B O 1
ATOM 3053 N N . GLY B 1 161 ? 1.644 19.734 0.954 1 98.88 161 GLY B N 1
ATOM 3054 C CA . GLY B 1 161 ? 1.221 19.062 2.168 1 98.88 161 GLY B CA 1
ATOM 3055 C C . GLY B 1 161 ? 0.149 19.812 2.932 1 98.88 161 GLY B C 1
ATOM 3056 O O . GLY B 1 161 ? -0.795 19.203 3.445 1 98.88 161 GLY B O 1
ATOM 3057 N N . ALA B 1 162 ? 0.273 21.094 2.998 1 98.88 162 ALA B N 1
ATOM 3058 C CA . ALA B 1 162 ? -0.713 21.938 3.678 1 98.88 162 ALA B CA 1
ATOM 3059 C C . ALA B 1 162 ? -2.053 21.906 2.945 1 98.88 162 ALA B C 1
ATOM 3061 O O . ALA B 1 162 ? -3.107 21.797 3.576 1 98.88 162 ALA B O 1
ATOM 3062 N N . ARG B 1 163 ? -2.012 21.984 1.656 1 98.81 163 ARG B N 1
ATOM 3063 C CA . ARG B 1 163 ? -3.244 21.922 0.876 1 98.81 163 ARG B CA 1
ATOM 3064 C C . ARG B 1 163 ? -3.924 20.562 1.032 1 98.81 163 ARG B C 1
ATOM 3066 O O . ARG B 1 163 ? -5.148 20.484 1.151 1 98.81 163 ARG B O 1
ATOM 3073 N N . MET B 1 164 ? -3.125 19.516 1.051 1 98.56 164 MET B N 1
ATOM 3074 C CA . MET B 1 164 ? -3.676 18.188 1.29 1 98.56 164 MET B CA 1
ATOM 3075 C C . MET B 1 164 ? -4.324 18.109 2.668 1 98.56 164 MET B C 1
ATOM 3077 O O . MET B 1 164 ? -5.406 17.547 2.816 1 98.56 164 MET B O 1
ATOM 3081 N N . MET B 1 165 ? -3.645 18.641 3.617 1 98.69 165 MET B N 1
ATOM 3082 C CA . MET B 1 165 ? -4.199 18.656 4.969 1 98.69 165 MET B CA 1
ATOM 3083 C C . MET B 1 165 ? -5.539 19.375 5 1 98.69 165 MET B C 1
ATOM 3085 O O . MET B 1 165 ? -6.484 18.922 5.641 1 98.69 165 MET B O 1
ATOM 3089 N N . LYS B 1 166 ? -5.621 20.469 4.32 1 98.44 166 LYS B N 1
ATOM 3090 C CA . LYS B 1 166 ? -6.867 21.234 4.242 1 98.44 166 LYS B CA 1
ATOM 3091 C C . LYS B 1 166 ? -7.969 20.406 3.578 1 98.44 166 LYS B C 1
ATOM 3093 O O . LYS B 1 166 ? -9.094 20.359 4.07 1 98.44 166 LYS B O 1
ATOM 3098 N N . ASP B 1 167 ? -7.637 19.781 2.486 1 98.06 167 ASP B N 1
ATOM 3099 C CA . ASP B 1 167 ? -8.602 18.938 1.779 1 98.06 167 ASP B CA 1
ATOM 3100 C C . ASP B 1 167 ? -9.062 17.781 2.652 1 98.06 167 ASP B C 1
ATOM 3102 O O . ASP B 1 167 ? -10.25 17.453 2.68 1 98.06 167 ASP B O 1
ATOM 3106 N N . ASN B 1 168 ? -8.125 17.141 3.324 1 98.25 168 ASN B N 1
ATOM 3107 C CA . ASN B 1 168 ? -8.453 16.031 4.223 1 98.25 168 ASN B CA 1
ATOM 3108 C C . ASN B 1 168 ? -9.359 16.484 5.367 1 98.25 168 ASN B C 1
ATOM 3110 O O . ASN B 1 168 ? -10.289 15.773 5.746 1 98.25 168 ASN B O 1
ATOM 3114 N N . ALA B 1 169 ? -9.086 17.641 5.871 1 98.38 169 ALA B N 1
ATOM 3115 C CA . ALA B 1 169 ? -9.922 18.188 6.938 1 98.38 169 ALA B CA 1
ATOM 3116 C C . ALA B 1 169 ? -11.352 18.422 6.461 1 98.38 169 ALA B C 1
ATOM 3118 O O . ALA B 1 169 ? -12.305 18.062 7.16 1 98.38 169 ALA B O 1
ATOM 3119 N N . ALA B 1 170 ? -11.469 18.969 5.312 1 98.06 170 ALA B N 1
ATOM 3120 C CA . ALA B 1 170 ? -12.789 19.219 4.75 1 98.06 170 ALA B CA 1
ATOM 3121 C C . ALA B 1 170 ? -13.547 17.922 4.512 1 98.06 170 ALA B C 1
ATOM 3123 O O . ALA B 1 170 ? -14.727 17.812 4.855 1 98.06 170 ALA B O 1
ATOM 3124 N N . PHE B 1 171 ? -12.922 16.969 3.969 1 97.81 171 PHE B N 1
ATOM 3125 C CA . PHE B 1 171 ? -13.531 15.672 3.68 1 97.81 171 PHE B CA 1
ATOM 3126 C C . PHE B 1 171 ? -14 14.992 4.961 1 97.81 171 PHE B C 1
ATOM 3128 O O . PHE B 1 171 ? -15.148 14.562 5.062 1 97.81 171 PHE B O 1
ATOM 3135 N N . LEU B 1 172 ? -13.086 14.867 5.93 1 98.25 172 LEU B N 1
ATOM 3136 C CA . LEU B 1 172 ? -13.414 14.172 7.172 1 98.25 172 LEU B CA 1
ATOM 3137 C C . LEU B 1 172 ? -14.484 14.922 7.949 1 98.25 172 LEU B C 1
ATOM 3139 O O . LEU B 1 172 ? -15.336 14.305 8.594 1 98.25 172 LEU B O 1
ATOM 3143 N N . SER B 1 173 ? -14.398 16.25 7.895 1 98.31 173 SER B N 1
ATOM 3144 C CA . SER B 1 173 ? -15.43 17.047 8.555 1 98.31 173 SER B CA 1
ATOM 3145 C C . SER B 1 173 ? -16.812 16.734 7.98 1 98.31 173 SER B C 1
ATOM 3147 O O . SER B 1 173 ? -17.75 16.469 8.727 1 98.31 173 SER B O 1
ATOM 3149 N N . ARG B 1 174 ? -16.875 16.703 6.754 1 97.75 174 ARG B N 1
ATOM 3150 C CA . ARG B 1 174 ? -18.141 16.469 6.074 1 97.75 174 ARG B CA 1
ATOM 3151 C C . ARG B 1 174 ? -18.656 15.055 6.344 1 97.75 174 ARG B C 1
ATOM 3153 O O . ARG B 1 174 ? -19.844 14.859 6.617 1 97.75 174 ARG B O 1
ATOM 3160 N N . THR B 1 175 ? -17.812 14.133 6.402 1 97.19 175 THR B N 1
ATOM 3161 C CA . THR B 1 175 ? -18.234 12.734 6.441 1 97.19 175 THR B CA 1
ATOM 3162 C C . THR B 1 175 ? -18.469 12.281 7.883 1 97.19 175 THR B C 1
ATOM 3164 O O . THR B 1 175 ? -19.312 11.422 8.141 1 97.19 175 THR B O 1
ATOM 3167 N N . LEU B 1 176 ? -17.75 12.859 8.773 1 97.75 176 LEU B N 1
ATOM 3168 C CA . LEU B 1 176 ? -17.891 12.484 10.172 1 97.75 176 LEU B CA 1
ATOM 3169 C C . LEU B 1 176 ? -18.922 13.367 10.875 1 97.75 176 LEU B C 1
ATOM 3171 O O . LEU B 1 176 ? -19.391 13.023 11.961 1 97.75 176 LEU B O 1
ATOM 3175 N N . GLY B 1 177 ? -19.203 14.531 10.375 1 97.31 177 GLY B N 1
ATOM 3176 C CA . GLY B 1 177 ? -20.141 15.453 10.977 1 97.31 177 GLY B CA 1
ATOM 3177 C C . GLY B 1 177 ? -19.562 16.219 12.148 1 97.31 177 GLY B C 1
ATOM 3178 O O . GLY B 1 177 ? -20.312 16.703 13.008 1 97.31 177 GLY B O 1
ATOM 3179 N N . ARG B 1 178 ? -18.266 16.203 12.258 1 97.5 178 ARG B N 1
ATOM 3180 C CA . ARG B 1 178 ? -17.516 16.938 13.281 1 97.5 178 ARG B CA 1
ATOM 3181 C C . ARG B 1 178 ? -16.141 17.328 12.773 1 97.5 178 ARG B C 1
ATOM 3183 O O . ARG B 1 178 ? -15.641 16.766 11.805 1 97.5 178 ARG B O 1
ATOM 3190 N N . GLN B 1 179 ? -15.586 18.297 13.469 1 97.38 179 GLN B N 1
ATOM 3191 C CA . GLN B 1 179 ? -14.219 18.672 13.125 1 97.38 179 GLN B CA 1
ATOM 3192 C C . GLN B 1 179 ? -13.242 17.547 13.469 1 97.38 179 GLN B C 1
ATOM 3194 O O . GLN B 1 179 ? -13.266 17.016 14.578 1 97.38 179 GLN B O 1
ATOM 3199 N N . PRO B 1 180 ? -12.367 17.219 12.531 1 98.25 180 PRO B N 1
ATOM 3200 C CA . PRO B 1 180 ? -11.375 16.188 12.852 1 98.25 180 PRO B CA 1
ATOM 3201 C C . PRO B 1 180 ? -10.281 16.703 13.789 1 98.25 180 PRO B C 1
ATOM 3203 O O . PRO B 1 180 ? -9.875 17.859 13.695 1 98.25 180 PRO B O 1
ATOM 3206 N N . GLU B 1 181 ? -9.906 15.82 14.641 1 98.31 181 GLU B N 1
ATOM 3207 C CA . GLU B 1 181 ? -8.711 16.094 15.438 1 98.31 181 GLU B CA 1
ATOM 3208 C C . GLU B 1 181 ? -7.449 16.016 14.586 1 98.31 181 GLU B C 1
ATOM 3210 O O . GLU B 1 181 ? -7.426 15.328 13.562 1 98.31 181 GLU B O 1
ATOM 3215 N N . PRO B 1 182 ? -6.359 16.672 15.023 1 98.38 182 PRO B N 1
ATOM 3216 C CA . PRO B 1 182 ? -5.145 16.75 14.211 1 98.38 182 PRO B CA 1
ATOM 3217 C C . PRO B 1 182 ? -4.594 15.375 13.852 1 98.38 182 PRO B C 1
ATOM 3219 O O . PRO B 1 182 ? -4.137 15.156 12.727 1 98.38 182 PRO B O 1
ATOM 3222 N N . TRP B 1 183 ? -4.699 14.477 14.82 1 98.69 183 TRP B N 1
ATOM 3223 C CA . TRP B 1 183 ? -4.137 13.156 14.562 1 98.69 183 TRP B CA 1
ATOM 3224 C C . TRP B 1 183 ? -4.91 12.445 13.453 1 98.69 183 TRP B C 1
ATOM 3226 O O . TRP B 1 183 ? -4.355 11.602 12.742 1 98.69 183 TRP B O 1
ATOM 3236 N N . MET B 1 184 ? -6.129 12.734 13.242 1 98.81 184 MET B N 1
ATOM 3237 C CA . MET B 1 184 ? -6.941 12.148 12.18 1 98.81 184 MET B CA 1
ATOM 3238 C C . MET B 1 184 ? -6.465 12.609 10.805 1 98.81 184 MET B C 1
ATOM 3240 O O . MET B 1 184 ? -6.574 11.875 9.828 1 98.81 184 MET B O 1
ATOM 3244 N N . LEU B 1 185 ? -5.918 13.805 10.758 1 98.75 185 LEU B N 1
ATOM 3245 C CA . LEU B 1 185 ? -5.41 14.344 9.5 1 98.75 185 LEU B CA 1
ATOM 3246 C C . LEU B 1 185 ? -4.141 13.617 9.07 1 98.75 185 LEU B C 1
ATOM 3248 O O . LEU B 1 185 ? -3.896 13.438 7.875 1 98.75 185 LEU B O 1
ATOM 3252 N N . TYR B 1 186 ? -3.377 13.195 10.078 1 98.81 186 TYR B N 1
ATOM 3253 C CA . TYR B 1 186 ? -2.221 12.375 9.727 1 98.81 186 TYR B CA 1
ATOM 3254 C C . TYR B 1 186 ? -2.656 11.008 9.219 1 98.81 186 TYR B C 1
ATOM 3256 O O . TYR B 1 186 ? -2.057 10.469 8.289 1 98.81 186 TYR B O 1
ATOM 3264 N N . LEU B 1 187 ? -3.635 10.445 9.836 1 98.38 187 LEU B N 1
ATOM 3265 C CA . LEU B 1 187 ? -4.16 9.172 9.344 1 98.38 187 LEU B CA 1
ATOM 3266 C C . LEU B 1 187 ? -4.574 9.289 7.883 1 98.38 187 LEU B C 1
ATOM 3268 O O . LEU B 1 187 ? -4.309 8.383 7.086 1 98.38 187 LEU B O 1
ATOM 3272 N N . ALA B 1 188 ? -5.227 10.391 7.547 1 98.12 188 ALA B N 1
ATOM 3273 C CA . ALA B 1 188 ? -5.656 10.617 6.168 1 98.12 188 ALA B CA 1
ATOM 3274 C C . ALA B 1 188 ? -4.457 10.836 5.25 1 98.12 188 ALA B C 1
ATOM 3276 O O . ALA B 1 188 ? -4.48 10.445 4.082 1 98.12 188 ALA B O 1
ATOM 3277 N N . HIS B 1 189 ? -3.439 11.5 5.766 1 97.75 189 HIS B N 1
ATOM 3278 C CA . HIS B 1 189 ? -2.205 11.68 5.012 1 97.75 189 HIS B CA 1
ATOM 3279 C C . HIS B 1 189 ? -1.561 10.336 4.684 1 97.75 189 HIS B C 1
ATOM 3281 O O . HIS B 1 189 ? -1.084 10.133 3.564 1 97.75 189 HIS B O 1
ATOM 3287 N N . GLN B 1 190 ? -1.6 9.445 5.57 1 95.62 190 GLN B N 1
ATOM 3288 C CA . GLN B 1 190 ? -0.924 8.148 5.512 1 95.62 190 GLN B CA 1
ATOM 3289 C C . GLN B 1 190 ? -1.751 7.133 4.734 1 95.62 190 GLN B C 1
ATOM 3291 O O . GLN B 1 190 ? -1.21 6.367 3.932 1 95.62 190 GLN B O 1
ATOM 3296 N N . GLN B 1 191 ? -3.051 7.098 4.922 1 95.44 191 GLN B N 1
ATOM 3297 C CA . GLN B 1 191 ? -3.881 6.02 4.391 1 95.44 191 GLN B CA 1
ATOM 3298 C C . GLN B 1 191 ? -4.812 6.535 3.299 1 95.44 191 GLN B C 1
ATOM 3300 O O . GLN B 1 191 ? -5.598 5.77 2.732 1 95.44 191 GLN B O 1
ATOM 3305 N N . GLY B 1 192 ? -4.797 7.848 3.008 1 94.62 192 GLY B N 1
ATOM 3306 C CA . GLY B 1 192 ? -5.828 8.469 2.188 1 94.62 192 GLY B CA 1
ATOM 3307 C C . GLY B 1 192 ? -7.105 8.758 2.953 1 94.62 192 GLY B C 1
ATOM 3308 O O . GLY B 1 192 ? -7.387 8.117 3.965 1 94.62 192 GLY B O 1
ATOM 3309 N N . PRO B 1 193 ? -7.844 9.719 2.422 1 95.31 193 PRO B N 1
ATOM 3310 C CA . PRO B 1 193 ? -9.055 10.109 3.146 1 95.31 193 PRO B CA 1
ATOM 3311 C C . PRO B 1 193 ? -10.055 8.961 3.283 1 95.31 193 PRO B C 1
ATOM 3313 O O . PRO B 1 193 ? -10.672 8.797 4.336 1 95.31 193 PRO B O 1
ATOM 3316 N N . GLY B 1 194 ? -10.219 8.172 2.248 1 92.75 194 GLY B N 1
ATOM 3317 C CA . GLY B 1 194 ? -11.125 7.039 2.33 1 92.75 194 GLY B CA 1
ATOM 3318 C C . GLY B 1 194 ? -10.695 5.996 3.34 1 92.75 194 GLY B C 1
ATOM 3319 O O . GLY B 1 194 ? -11.516 5.484 4.105 1 92.75 194 GLY B O 1
ATOM 3320 N N . GLY B 1 195 ? -9.359 5.629 3.279 1 95 195 GLY B N 1
ATOM 3321 C CA . GLY B 1 195 ? -8.82 4.691 4.254 1 95 195 GLY B CA 1
ATOM 3322 C C . GLY B 1 195 ? -8.953 5.176 5.684 1 95 195 GLY B C 1
ATOM 3323 O O . GLY B 1 195 ? -9.352 4.41 6.566 1 95 195 GLY B O 1
ATOM 3324 N N . ALA B 1 196 ? -8.695 6.445 5.859 1 97.94 196 ALA B N 1
ATOM 3325 C CA . ALA B 1 196 ? -8.836 7.035 7.188 1 97.94 196 ALA B CA 1
ATOM 3326 C C . ALA B 1 196 ? -10.281 6.949 7.672 1 97.94 196 ALA B C 1
ATOM 3328 O O . ALA B 1 196 ? -10.539 6.562 8.812 1 97.94 196 ALA B O 1
ATOM 3329 N N . LEU B 1 197 ? -11.211 7.266 6.82 1 97.12 197 LEU B N 1
ATOM 3330 C CA . LEU B 1 197 ? -12.625 7.227 7.184 1 97.12 197 LEU B CA 1
ATOM 3331 C C . LEU B 1 197 ? -13.039 5.82 7.602 1 97.12 197 LEU B C 1
ATOM 3333 O O . LEU B 1 197 ? -13.711 5.641 8.617 1 97.12 197 LEU B O 1
ATOM 3337 N N . ARG B 1 198 ? -12.586 4.848 6.891 1 95.69 198 ARG B N 1
ATOM 3338 C CA . ARG B 1 198 ? -12.977 3.475 7.199 1 95.69 198 ARG B CA 1
ATOM 3339 C C . ARG B 1 198 ? -12.359 3.012 8.516 1 95.69 198 ARG B C 1
ATOM 3341 O O . ARG B 1 198 ? -13 2.301 9.289 1 95.69 198 ARG B O 1
ATOM 3348 N N . LEU B 1 199 ? -11.117 3.361 8.688 1 97.94 199 LEU B N 1
ATOM 3349 C CA . LEU B 1 199 ? -10.477 3.039 9.961 1 97.94 199 LEU B CA 1
ATOM 3350 C C . LEU B 1 199 ? -11.25 3.648 11.125 1 97.94 199 LEU B C 1
ATOM 3352 O O . LEU B 1 199 ? -11.438 3.004 12.164 1 97.94 199 LEU B O 1
ATOM 3356 N N . LEU B 1 200 ? -11.734 4.836 10.93 1 98.44 200 LEU B N 1
ATOM 3357 C CA . LEU B 1 200 ? -12.359 5.602 12 1 98.44 200 LEU B CA 1
ATOM 3358 C C . LEU B 1 200 ? -13.789 5.129 12.25 1 98.44 200 LEU B C 1
ATOM 3360 O O . LEU B 1 200 ? -14.312 5.262 13.359 1 98.44 200 LEU B O 1
ATOM 3364 N N . THR B 1 201 ? -14.438 4.523 11.281 1 97.94 201 THR B N 1
ATOM 3365 C CA . THR B 1 201 ? -15.859 4.223 11.398 1 97.94 201 THR B CA 1
ATOM 3366 C C . THR B 1 201 ? -16.078 2.721 11.539 1 97.94 201 THR B C 1
ATOM 3368 O O . THR B 1 201 ? -17.219 2.271 11.711 1 97.94 201 THR B O 1
ATOM 3371 N N . SER B 1 202 ? -15.008 1.94 11.477 1 97 202 SER B N 1
ATOM 3372 C CA . SER B 1 202 ? -15.117 0.491 11.617 1 97 202 SER B CA 1
ATOM 3373 C C . SER B 1 202 ? -14.086 -0.052 12.602 1 97 202 SER B C 1
ATOM 3375 O O . SER B 1 202 ? -13.25 -0.883 12.234 1 97 202 SER B O 1
ATOM 3377 N N . PRO B 1 203 ? -14.258 0.316 13.852 1 98.06 203 PRO B N 1
ATOM 3378 C CA . PRO B 1 203 ? -13.211 0.037 14.836 1 98.06 203 PRO B CA 1
ATOM 3379 C C . PRO B 1 203 ? -12.977 -1.458 15.039 1 98.06 203 PRO B C 1
ATOM 3381 O O . PRO B 1 203 ? -11.875 -1.87 15.406 1 98.06 203 PRO B O 1
ATOM 3384 N N . ASP B 1 204 ? -13.953 -2.316 14.734 1 98.06 204 ASP B N 1
ATOM 3385 C CA . ASP B 1 204 ? -13.836 -3.736 15.055 1 98.06 204 ASP B CA 1
ATOM 3386 C C . ASP B 1 204 ? -13.352 -4.531 13.844 1 98.06 204 ASP B C 1
ATOM 3388 O O . ASP B 1 204 ? -13.016 -5.711 13.961 1 98.06 204 ASP B O 1
ATOM 3392 N N . ARG B 1 205 ? -13.25 -3.9 12.711 1 96.62 205 ARG B N 1
ATOM 3393 C CA . ARG B 1 205 ? -12.805 -4.59 11.5 1 96.62 205 ARG B CA 1
ATOM 3394 C C . ARG B 1 205 ? -11.289 -4.766 11.492 1 96.62 205 ARG B C 1
ATOM 3396 O O . ARG B 1 205 ? -10.578 -4.055 12.203 1 96.62 205 ARG B O 1
ATOM 3403 N N . SER B 1 206 ? -10.852 -5.762 10.695 1 95.94 206 SER B N 1
ATOM 3404 C CA . SER B 1 206 ? -9.422 -5.969 10.492 1 95.94 206 SER B CA 1
ATOM 3405 C C . SER B 1 206 ? -8.773 -4.754 9.844 1 95.94 206 SER B C 1
ATOM 3407 O O . SER B 1 206 ? -9.203 -4.309 8.781 1 95.94 206 SER B O 1
ATOM 3409 N N . ALA B 1 207 ? -7.715 -4.312 10.555 1 97.5 207 ALA B N 1
ATOM 3410 C CA . ALA B 1 207 ? -7 -3.172 9.992 1 97.5 207 ALA B CA 1
ATOM 3411 C C . ALA B 1 207 ? -6.359 -3.529 8.656 1 97.5 207 ALA B C 1
ATOM 3413 O O . ALA B 1 207 ? -6.426 -2.754 7.703 1 97.5 207 ALA B O 1
ATOM 3414 N N . ALA B 1 208 ? -5.855 -4.711 8.602 1 94.06 208 ALA B N 1
ATOM 3415 C CA . ALA B 1 208 ? -5.188 -5.176 7.395 1 94.06 208 ALA B CA 1
ATOM 3416 C C . ALA B 1 208 ? -6.164 -5.246 6.223 1 94.06 208 ALA B C 1
ATOM 3418 O O . ALA B 1 208 ? -5.793 -4.977 5.078 1 94.06 208 ALA B O 1
ATOM 3419 N N . GLU B 1 209 ? -7.375 -5.57 6.531 1 90.75 209 GLU B N 1
ATOM 3420 C CA . GLU B 1 209 ? -8.383 -5.645 5.477 1 90.75 209 GLU B CA 1
ATOM 3421 C C . GLU B 1 209 ? -8.781 -4.25 4.996 1 90.75 209 GLU B C 1
ATOM 3423 O O . GLU B 1 209 ? -9.117 -4.066 3.824 1 90.75 209 GLU B O 1
ATOM 3428 N N . ILE B 1 210 ? -8.672 -3.338 5.898 1 93.25 210 ILE B N 1
ATOM 3429 C CA . ILE B 1 210 ? -9.109 -1.989 5.562 1 93.25 210 ILE B CA 1
ATOM 3430 C C . ILE B 1 210 ? -8.039 -1.287 4.73 1 93.25 210 ILE B C 1
ATOM 3432 O O . ILE B 1 210 ? -8.336 -0.699 3.689 1 93.25 210 ILE B O 1
ATOM 3436 N N . VAL B 1 211 ? -6.77 -1.415 5.152 1 94.06 211 VAL B N 1
ATOM 3437 C CA . VAL B 1 211 ? -5.762 -0.564 4.531 1 94.06 211 VAL B CA 1
ATOM 3438 C C . VAL B 1 211 ? -4.973 -1.366 3.496 1 94.06 211 VAL B C 1
ATOM 3440 O O . VAL B 1 211 ? -4.219 -0.797 2.705 1 94.06 211 VAL B O 1
ATOM 3443 N N . GLY B 1 212 ? -5.203 -2.623 3.402 1 90.81 212 GLY B N 1
ATOM 3444 C CA . GLY B 1 212 ? -4.387 -3.514 2.592 1 90.81 212 GLY B CA 1
ATOM 3445 C C . GLY B 1 212 ? -3.27 -4.18 3.375 1 90.81 212 GLY B C 1
ATOM 3446 O O . GLY B 1 212 ? -2.652 -3.551 4.238 1 90.81 212 GLY B O 1
ATOM 3447 N N . GLN B 1 213 ? -3.023 -5.379 3.059 1 88.56 213 GLN B N 1
ATOM 3448 C CA . GLN B 1 213 ? -2.074 -6.18 3.828 1 88.56 213 GLN B CA 1
ATOM 3449 C C . GLN B 1 213 ? -0.672 -5.582 3.76 1 88.56 213 GLN B C 1
ATOM 3451 O O . GLN B 1 213 ? 0.033 -5.523 4.77 1 88.56 213 GLN B O 1
ATOM 3456 N N . ALA B 1 214 ? -0.27 -5.242 2.551 1 88.69 214 ALA B N 1
ATOM 3457 C CA . ALA B 1 214 ? 1.074 -4.688 2.404 1 88.69 214 ALA B CA 1
ATOM 3458 C C . ALA B 1 214 ? 1.218 -3.385 3.188 1 88.69 214 ALA B C 1
ATOM 3460 O O . ALA B 1 214 ? 2.176 -3.211 3.943 1 88.69 214 ALA B O 1
ATOM 3461 N N . ALA B 1 215 ? 0.208 -2.518 3.01 1 91.81 215 ALA B N 1
ATOM 3462 C CA . ALA B 1 215 ? 0.243 -1.251 3.736 1 91.81 215 ALA B CA 1
ATOM 3463 C C . ALA B 1 215 ? 0.234 -1.483 5.246 1 91.81 215 ALA B C 1
ATOM 3465 O O . ALA B 1 215 ? 0.952 -0.81 5.988 1 91.81 215 ALA B O 1
ATOM 3466 N N . PHE B 1 216 ? -0.568 -2.383 5.695 1 94.5 216 PHE B N 1
ATOM 3467 C CA . PHE B 1 216 ? -0.632 -2.721 7.113 1 94.5 216 PHE B CA 1
ATOM 3468 C C . PHE B 1 216 ? 0.734 -3.16 7.625 1 94.5 216 PHE B C 1
ATOM 3470 O O . PHE B 1 216 ? 1.237 -2.615 8.609 1 94.5 216 PHE B O 1
ATOM 3477 N N . SER B 1 217 ? 1.34 -4.051 6.949 1 91.25 217 SER B N 1
ATOM 3478 C CA . SER B 1 217 ? 2.582 -4.66 7.414 1 91.25 217 SER B CA 1
ATOM 3479 C C . SER B 1 217 ? 3.734 -3.658 7.379 1 91.25 217 SER B C 1
ATOM 3481 O O . SER B 1 217 ? 4.652 -3.734 8.195 1 91.25 217 SER B O 1
ATOM 3483 N N . LEU B 1 218 ? 3.641 -2.756 6.508 1 89.5 218 LEU B N 1
ATOM 3484 C CA . LEU B 1 218 ? 4.715 -1.781 6.348 1 89.5 218 LEU B CA 1
ATOM 3485 C C . LEU B 1 218 ? 4.59 -0.658 7.371 1 89.5 218 LEU B C 1
ATOM 3487 O O . LEU B 1 218 ? 5.543 0.088 7.605 1 89.5 218 LEU B O 1
ATOM 3491 N N . ASN B 1 219 ? 3.393 -0.583 7.992 1 92.88 219 ASN B N 1
ATOM 3492 C CA . ASN B 1 219 ? 3.146 0.6 8.812 1 92.88 219 ASN B CA 1
ATOM 3493 C C . ASN B 1 219 ? 3.043 0.246 10.289 1 92.88 219 ASN B C 1
ATOM 3495 O O . ASN B 1 219 ? 2.973 1.135 11.141 1 92.88 219 ASN B O 1
ATOM 3499 N N . THR B 1 220 ? 3.01 -0.993 10.609 1 95.38 220 THR B N 1
ATOM 3500 C CA . THR B 1 220 ? 2.809 -1.338 12.008 1 95.38 220 THR B CA 1
ATOM 3501 C C . THR B 1 220 ? 3.447 -2.686 12.336 1 95.38 220 THR B C 1
ATOM 3503 O O . THR B 1 220 ? 3.736 -3.475 11.43 1 95.38 220 THR B O 1
ATOM 3506 N N . ARG B 1 221 ? 3.678 -2.895 13.594 1 92.38 221 ARG B N 1
ATOM 3507 C CA . ARG B 1 221 ? 4.172 -4.184 14.062 1 92.38 221 ARG B CA 1
ATOM 3508 C C . ARG B 1 221 ? 3.066 -4.973 14.758 1 92.38 221 ARG B C 1
ATOM 3510 O O . ARG B 1 221 ? 3.322 -6.023 15.344 1 92.38 221 ARG B O 1
ATOM 3517 N N . LEU B 1 222 ? 1.858 -4.402 14.688 1 95.56 222 LEU B N 1
ATOM 3518 C CA . LEU B 1 222 ? 0.718 -5.105 15.266 1 95.56 222 LEU B CA 1
ATOM 3519 C C . LEU B 1 222 ? 0.51 -6.453 14.586 1 95.56 222 LEU B C 1
ATOM 3521 O O . LEU B 1 222 ? 0.88 -6.629 13.422 1 95.56 222 LEU B O 1
ATOM 3525 N N . GLY B 1 223 ? -0.094 -7.371 15.328 1 92.69 223 GLY B N 1
ATOM 3526 C CA . GLY B 1 223 ? -0.432 -8.656 14.742 1 92.69 223 GLY B CA 1
ATOM 3527 C C . GLY B 1 223 ? -1.434 -8.547 13.609 1 92.69 223 GLY B C 1
ATOM 3528 O O . GLY B 1 223 ? -2.24 -7.613 13.57 1 92.69 223 GLY B O 1
ATOM 3529 N N . ARG B 1 224 ? -1.447 -9.484 12.703 1 87.94 224 ARG B N 1
ATOM 3530 C CA . ARG B 1 224 ? -2.23 -9.453 11.469 1 87.94 224 ARG B CA 1
ATOM 3531 C C . ARG B 1 224 ? -3.723 -9.367 11.773 1 87.94 224 ARG B C 1
ATOM 3533 O O . ARG B 1 224 ? -4.512 -8.945 10.922 1 87.94 224 ARG B O 1
ATOM 3540 N N . ASN B 1 225 ? -4.062 -9.711 12.984 1 91.88 225 ASN B N 1
ATOM 3541 C CA . ASN B 1 225 ? -5.477 -9.711 13.352 1 91.88 225 ASN B CA 1
ATOM 3542 C C . ASN B 1 225 ? -5.863 -8.43 14.078 1 91.88 225 ASN B C 1
ATOM 3544 O O . ASN B 1 225 ? -6.98 -8.32 14.594 1 91.88 225 ASN B O 1
ATOM 3548 N N . ALA B 1 226 ? -5.004 -7.523 14.047 1 97.81 226 ALA B N 1
ATOM 3549 C CA . ALA B 1 226 ? -5.293 -6.277 14.75 1 97.81 226 ALA B CA 1
ATOM 3550 C C . ALA B 1 226 ? -6.512 -5.582 14.156 1 97.81 226 ALA B C 1
ATOM 3552 O O . ALA B 1 226 ? -6.699 -5.582 12.93 1 97.81 226 ALA B O 1
ATOM 3553 N N . THR B 1 227 ? -7.25 -4.938 15.062 1 98.25 227 THR B N 1
ATOM 3554 C CA . THR B 1 227 ? -8.445 -4.211 14.648 1 98.25 227 THR B CA 1
ATOM 3555 C C . THR B 1 227 ? -8.086 -2.801 14.188 1 98.25 227 THR B C 1
ATOM 3557 O O . THR B 1 227 ? -6.984 -2.316 14.453 1 98.25 227 THR B O 1
ATOM 3560 N N . ALA B 1 228 ? -9.031 -2.209 13.555 1 98.56 228 ALA B N 1
ATOM 3561 C CA . ALA B 1 228 ? -8.883 -0.807 13.172 1 98.56 228 ALA B CA 1
ATOM 3562 C C . ALA B 1 228 ? -8.656 0.073 14.398 1 98.56 228 ALA B C 1
ATOM 3564 O O . ALA B 1 228 ? -7.832 0.992 14.367 1 98.56 228 ALA B O 1
ATOM 3565 N N . ALA B 1 229 ? -9.336 -0.23 15.445 1 98.81 229 ALA B N 1
ATOM 3566 C CA . ALA B 1 229 ? -9.18 0.553 16.672 1 98.81 229 ALA B CA 1
ATOM 3567 C C . ALA B 1 229 ? -7.746 0.491 17.188 1 98.81 229 ALA B C 1
ATOM 3569 O O . ALA B 1 229 ? -7.199 1.5 17.625 1 98.81 229 ALA B O 1
ATOM 3570 N N . GLU B 1 230 ? -7.16 -0.69 17.094 1 98.81 230 GLU B N 1
ATOM 3571 C CA . GLU B 1 230 ? -5.785 -0.858 17.562 1 98.81 230 GLU B CA 1
ATOM 3572 C C . GLU B 1 230 ? -4.805 -0.108 16.656 1 98.81 230 GLU B C 1
ATOM 3574 O O . GLU B 1 230 ? -3.869 0.525 17.156 1 98.81 230 GLU B O 1
ATOM 3579 N N . PHE B 1 231 ? -5.039 -0.222 15.414 1 98.75 231 PHE B N 1
ATOM 3580 C CA . PHE B 1 231 ? -4.211 0.484 14.438 1 98.75 231 PHE B CA 1
ATOM 3581 C C . PHE B 1 231 ? -4.312 1.992 14.641 1 98.75 231 PHE B C 1
ATOM 3583 O O . PHE B 1 231 ? -3.295 2.688 14.672 1 98.75 231 PHE B O 1
ATOM 3590 N N . VAL B 1 232 ? -5.496 2.469 14.844 1 98.75 232 VAL B N 1
ATOM 3591 C CA . VAL B 1 232 ? -5.762 3.887 15.062 1 98.75 232 VAL B CA 1
ATOM 3592 C C . VAL B 1 232 ? -5.098 4.34 16.359 1 98.75 232 VAL B C 1
ATOM 3594 O O . VAL B 1 232 ? -4.484 5.406 16.406 1 98.75 232 VAL B O 1
ATOM 3597 N N . ALA B 1 233 ? -5.223 3.584 17.359 1 98.75 233 ALA B N 1
ATOM 3598 C CA . ALA B 1 233 ? -4.633 3.941 18.641 1 98.75 233 ALA B CA 1
ATOM 3599 C C . ALA B 1 233 ? -3.119 4.105 18.531 1 98.75 233 ALA B C 1
ATOM 3601 O O . ALA B 1 233 ? -2.541 5.02 19.109 1 98.75 233 ALA B O 1
ATOM 3602 N N . GLU B 1 234 ? -2.51 3.211 17.781 1 98.56 234 GLU B N 1
ATOM 3603 C CA . GLU B 1 234 ? -1.062 3.275 17.609 1 98.56 234 GLU B CA 1
ATOM 3604 C C . GLU B 1 234 ? -0.651 4.582 16.938 1 98.56 234 GLU B C 1
ATOM 3606 O O . GLU B 1 234 ? 0.271 5.258 17.391 1 98.56 234 GLU B O 1
ATOM 3611 N N . TRP B 1 235 ? -1.34 4.934 15.938 1 98.25 235 TRP B N 1
ATOM 3612 C CA . TRP B 1 235 ? -0.917 6.094 15.156 1 98.25 235 TRP B CA 1
ATOM 3613 C C . TRP B 1 235 ? -1.369 7.391 15.82 1 98.25 235 TRP B C 1
ATOM 3615 O O . TRP B 1 235 ? -0.722 8.43 15.672 1 98.25 235 TRP B O 1
ATOM 3625 N N . ARG B 1 236 ? -2.504 7.359 16.594 1 98.69 236 ARG B N 1
ATOM 3626 C CA . ARG B 1 236 ? -2.838 8.508 17.422 1 98.69 236 ARG B CA 1
ATOM 3627 C C . ARG B 1 236 ? -1.729 8.797 18.422 1 98.69 236 ARG B C 1
ATOM 3629 O O . ARG B 1 236 ? -1.3 9.938 18.578 1 98.69 236 ARG B O 1
ATOM 3636 N N . GLN B 1 237 ? -1.269 7.746 19.031 1 98.62 237 GLN B N 1
ATOM 3637 C CA . GLN B 1 237 ? -0.205 7.914 20.016 1 98.62 237 GLN B CA 1
ATOM 3638 C C . GLN B 1 237 ? 1.071 8.438 19.375 1 98.62 237 GLN B C 1
ATOM 3640 O O . GLN B 1 237 ? 1.745 9.312 19.922 1 98.62 237 GLN B O 1
ATOM 3645 N N . GLY B 1 238 ? 1.431 7.848 18.234 1 98.56 238 GLY B N 1
ATOM 3646 C CA . GLY B 1 238 ? 2.594 8.328 17.5 1 98.56 238 GLY B CA 1
ATOM 3647 C C . GLY B 1 238 ? 2.5 9.789 17.125 1 98.56 238 GLY B C 1
ATOM 3648 O O . GLY B 1 238 ? 3.471 10.539 17.266 1 98.56 238 GLY B O 1
ATOM 3649 N N . PHE B 1 239 ? 1.33 10.141 16.719 1 98.81 239 PHE B N 1
ATOM 3650 C CA . PHE B 1 239 ? 1.129 11.539 16.344 1 98.81 239 PHE B CA 1
ATOM 3651 C C . PHE B 1 239 ? 1.227 12.445 17.578 1 98.81 239 PHE B C 1
ATOM 3653 O O . PHE B 1 239 ? 1.843 13.508 17.516 1 98.81 239 PHE B O 1
ATOM 3660 N N . ASP B 1 240 ? 0.577 12.062 18.625 1 98.69 240 ASP B N 1
ATOM 3661 C CA . ASP B 1 240 ? 0.593 12.859 19.844 1 98.69 240 ASP B CA 1
ATOM 3662 C C . ASP B 1 240 ? 2.021 13.094 20.328 1 98.69 240 ASP B C 1
ATOM 3664 O O . ASP B 1 240 ? 2.352 14.188 20.797 1 98.69 240 ASP B O 1
ATOM 3668 N N . ARG B 1 241 ? 2.867 12.102 20.156 1 98.62 241 ARG B N 1
ATOM 3669 C CA . ARG B 1 241 ? 4.266 12.258 20.531 1 98.62 241 ARG B CA 1
ATOM 3670 C C . ARG B 1 241 ? 4.965 13.289 19.656 1 98.62 241 ARG B C 1
ATOM 3672 O O . ARG B 1 241 ? 5.719 14.125 20.156 1 98.62 241 ARG B O 1
ATOM 3679 N N . ALA B 1 242 ? 4.699 13.18 18.422 1 98.75 242 ALA B N 1
ATOM 3680 C CA . ALA B 1 242 ? 5.301 14.141 17.5 1 98.75 242 ALA B CA 1
ATOM 3681 C C . ALA B 1 242 ? 4.758 15.547 17.734 1 98.75 242 ALA B C 1
ATOM 3683 O O . ALA B 1 242 ? 5.52 16.516 17.734 1 98.75 242 ALA B O 1
ATOM 3684 N N . TYR B 1 243 ? 3.486 15.641 17.938 1 98.69 243 TYR B N 1
ATOM 3685 C CA . TYR B 1 243 ? 2.801 16.906 18.172 1 98.69 243 TYR B CA 1
ATOM 3686 C C . TYR B 1 243 ? 3.359 17.609 19.391 1 98.69 243 TYR B C 1
ATOM 3688 O O . TYR B 1 243 ? 3.5 18.844 19.406 1 98.69 243 TYR B O 1
ATOM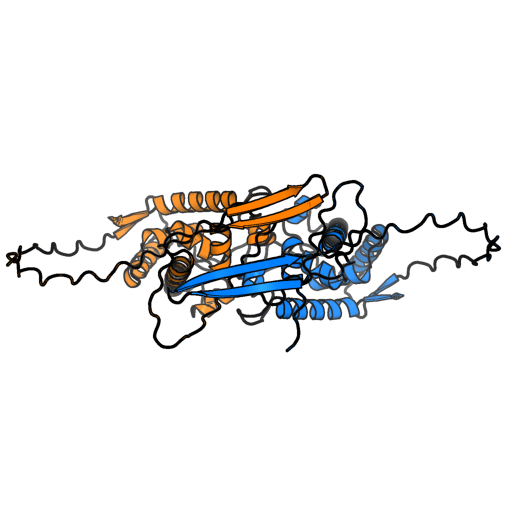 3696 N N . ALA B 1 244 ? 3.693 16.859 20.344 1 98.31 244 ALA B N 1
ATOM 3697 C CA . ALA B 1 244 ? 4.168 17.391 21.625 1 98.31 244 ALA B CA 1
ATOM 3698 C C . ALA B 1 244 ? 5.555 18 21.484 1 98.31 244 ALA B C 1
ATOM 3700 O O . ALA B 1 244 ? 6.008 18.75 22.359 1 98.31 244 ALA B O 1
ATOM 3701 N N . ARG B 1 245 ? 6.227 17.75 20.406 1 98.25 245 ARG B N 1
ATOM 3702 C CA . ARG B 1 245 ? 7.574 18.266 20.203 1 98.25 245 ARG B CA 1
ATOM 3703 C C . ARG B 1 245 ? 7.535 19.734 19.766 1 98.25 245 ARG B C 1
ATOM 3705 O O . ARG B 1 245 ? 8.562 20.422 19.781 1 98.25 245 ARG B O 1
ATOM 3712 N N . PHE B 1 246 ? 6.359 20.188 19.453 1 98.5 246 PHE B N 1
ATOM 3713 C CA . PHE B 1 246 ? 6.23 21.531 18.906 1 98.5 246 PHE B CA 1
ATOM 3714 C C . PHE B 1 246 ? 5.281 22.375 19.75 1 98.5 246 PHE B C 1
ATOM 3716 O O . PHE B 1 246 ? 4.266 21.875 20.234 1 98.5 246 PHE B O 1
ATOM 3723 N N . THR B 1 247 ? 5.594 23.672 19.938 1 97.5 247 THR B N 1
ATOM 3724 C CA . THR B 1 247 ? 4.797 24.625 20.688 1 97.5 247 THR B CA 1
ATOM 3725 C C . THR B 1 247 ? 4.719 25.969 19.969 1 97.5 247 THR B C 1
ATOM 3727 O O . THR B 1 247 ? 5.523 26.234 19.078 1 97.5 247 THR B O 1
ATOM 3730 N N . ILE B 1 248 ? 3.691 26.703 20.328 1 94.56 248 ILE B N 1
ATOM 3731 C CA . ILE B 1 248 ? 3.562 28.062 19.828 1 94.56 248 ILE B CA 1
ATOM 3732 C C . ILE B 1 248 ? 3.885 29.062 20.938 1 94.56 248 ILE B C 1
ATOM 3734 O O . ILE B 1 248 ? 3.299 29 22.031 1 94.56 248 ILE B O 1
ATOM 3738 N N . ARG B 1 249 ? 4.836 29.875 20.797 1 86.75 249 ARG B N 1
ATOM 3739 C CA . ARG B 1 249 ? 5.199 30.891 21.766 1 86.75 249 ARG B CA 1
ATOM 3740 C C . ARG B 1 249 ? 5.008 32.281 21.203 1 86.75 249 ARG B C 1
ATOM 3742 O O . ARG B 1 249 ? 5.273 32.531 20.031 1 86.75 249 ARG B O 1
#